Protein AF-0000000080731452 (afdb_homodimer)

pLDDT: mean 76.9, std 23.64, range [21.3, 97.92]

Secondary structure (DSSP, 8-state):
-----------------STT-----------EEEEE--TT-HHHHHHHHHHHH----SS---SSS---S-EEEEEESSHHHHHHHHHHHHHTT-EEEEEES-TTSHHHHHHHHHHHHHHHS---EEEE---------GGG--HHHHHHHHIIIIIHHHHHHHHHHHHHHHHT-EEEEE--BGGGG--TT-HHHHHHHHHHHHHHHHHHHHHGGGTEEEEEEEEE-B-HHHHHHS---HHHHHHHHH-BGGGGHHHHHHHHSTT----S-EEEEETTEEEEEEEEEE--EEPPTTS---HHHHHHTHHHHS--SSEE--SSHHHHHHHHHHHHHH-/------------------TT-----------EEEEE--TT-HHHHHHHHHHHH----SS---SS----S-EEEEEESSHHHHHHHHHHHHHTT-EEEEEES-TTSHHHHHHHHHHHHHHHS---EEEE---------GGG--HHHHHHHHIIIIIHHHHHHHHHHHHHHHHT-EEEEE--BGGGG--TT-HHHHHHHHHHHHHHHHHHHHHGGGTEEEEEEEEE-B-HHHHHHS---HHHHHHHHH-BGGGGHHHHHHHHSTT----S-EEEEETTEEEEEEEEEE--EEPPTTS---HHHHHHTHHHHS--SSEE--SSHHHHHHHHHHHHHH-

Nearest PDB structures (foldseek):
  7pcs-assembly1_D  TM=8.285E-01  e=5.819E-16  Thauera aromatica
  7tzp-assembly3_G  TM=8.477E-01  e=5.864E-15  Klebsiella pneumoniae subsp. pneumoniae NTUH-K2044
  6t6n-assembly1_A  TM=8.499E-01  e=1.861E-14  Klebsiella pneumoniae 30684/NJST258_2
  7pcs-assembly1_C  TM=8.727E-01  e=1.482E-12  Thauera aromatica
  1yxm-assembly1_D  TM=8.294E-01  e=3.267E-12  Homo sapiens

Solvent-accessible surface area (backbone atoms only — not comparable to full-atom values): 33548 Å² total; per-residue (Å²): 130,83,76,77,77,74,77,72,78,79,73,77,72,75,73,74,73,74,77,70,76,67,76,78,76,76,67,71,63,60,48,24,33,36,36,41,42,23,62,52,38,65,50,30,56,40,33,37,37,40,48,28,26,48,72,64,64,89,64,89,53,60,75,69,33,54,26,43,58,30,40,33,37,35,30,19,74,41,63,68,63,13,48,52,47,26,51,50,32,39,73,50,61,25,45,51,42,65,38,71,42,54,32,61,40,59,69,44,13,40,47,49,43,46,47,30,33,73,73,68,69,44,58,38,27,39,33,35,33,56,46,79,85,74,82,41,46,70,84,70,57,46,71,66,55,54,48,49,51,38,30,51,51,40,44,16,37,50,31,38,50,47,48,40,41,63,57,14,50,74,65,47,32,29,25,37,38,35,52,36,37,58,49,49,33,10,40,75,29,31,28,69,57,13,13,30,30,25,17,44,50,13,33,22,25,8,46,19,59,66,22,48,90,28,51,23,35,17,28,26,42,22,42,47,50,38,35,75,62,52,56,76,76,38,80,90,40,77,67,51,59,52,28,49,70,44,14,34,40,44,48,29,24,27,58,54,52,32,58,56,32,90,86,43,81,71,52,44,45,36,29,34,22,44,14,55,32,35,22,29,40,46,60,33,33,25,73,26,32,68,56,58,60,94,50,85,84,41,33,53,56,44,60,77,38,38,70,43,18,67,35,74,86,46,63,46,73,51,79,20,28,66,55,43,44,68,66,48,46,59,56,48,68,73,69,132,81,78,76,79,76,78,73,80,80,74,78,74,76,73,73,74,75,76,72,75,66,76,78,76,73,68,71,61,58,46,23,32,35,37,40,43,25,64,52,40,65,48,2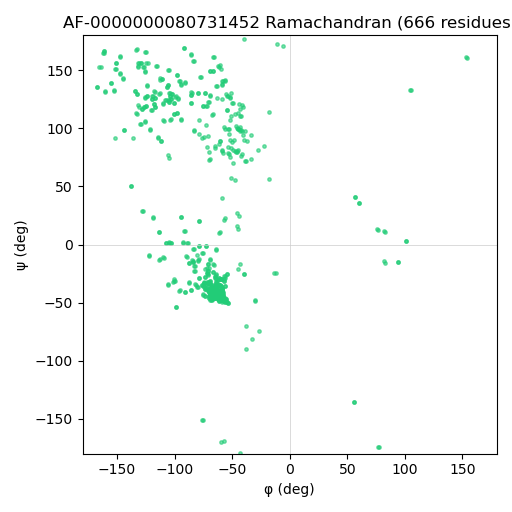9,57,40,33,37,37,40,65,28,26,52,74,71,68,88,66,89,56,68,70,64,67,57,31,40,59,31,40,33,38,35,31,20,74,40,62,69,63,14,47,51,44,28,50,49,31,38,73,50,63,26,46,50,42,65,37,72,43,52,33,61,40,58,69,44,13,40,48,49,43,46,47,30,33,74,73,67,68,43,58,39,26,39,34,34,32,57,46,79,86,74,81,41,44,71,84,70,56,43,73,66,55,52,49,49,50,39,30,52,52,40,43,17,39,50,32,39,49,46,49,40,41,64,57,13,50,74,65,46,32,27,26,36,38,34,52,34,36,55,48,47,34,10,39,75,30,31,28,68,58,12,12,29,30,26,17,43,51,14,32,22,24,9,46,19,60,66,22,49,90,27,50,23,33,18,28,26,40,22,43,47,49,38,35,75,63,51,56,76,76,37,80,91,40,77,66,50,57,51,28,51,71,44,14,34,40,43,46,29,23,26,59,53,52,33,59,56,32,87,85,42,80,71,51,44,45,37,30,34,22,44,14,56,30,37,22,30,42,47,60,31,32,25,73,27,32,69,56,57,62,93,50,85,84,39,31,49,55,44,60,78,39,38,70,42,17,66,34,75,88,46,61,46,72,51,81,20,29,65,56,42,44,67,66,48,46,58,56,48,68,73,70

Sequence (670 aa):
MKQRSLKKPMTYKSAQPDWLHVRSHAETTKVRAIGTWAKFGRRLTRDLTNHMCKESSGRQSSKLGRMQKSHIVANSTTQATADKTVQEIINAGGKAVSHVGSVVIRDMADALVEKAITTFGRVDIVINNARFAKQTLFESTTDAFFTEMMDVHVRGSFNVTQAAWPHMKKQKYGRIIMIPSHWIFGKDEQSIYAAAKFALIGLTKTLCIEGKEYNISVNAVATAGFTDQIVANTKANQGQELMKQFVPAAQASPAIVWLVHEDCKVTGETVGAMGKIVSRIFVAETHGFQGAAGEEWTPETVRDNWSKVDDGKEFGIWKSTDEMGAAVFPRLMGAMKQRSLKKPMTYKSAQPDWLHVRSHAETTKVRAIGTWAKFGRRLTRDLTNHMCKESSGRQSSKLGRMQKSHIVANSTTQATADKTVQEIINAGGKAVSHVGSVVIRDMADALVEKAITTFGRVDIVINNARFAKQTLFESTTDAFFTEMMDVHVRGSFNVTQAAWPHMKKQKYGRIIMIPSHWIFGKDEQSIYAAAKFALIGLTKTLCIEGKEYNISVNAVATAGFTDQIVANTKANQGQELMKQFVPAAQASPAIVWLVHEDCKVTGETVGAMGKIVSRIFVAETHGFQGAAGEEWTPETVRDNWSKVDDGKEFGIWKSTDEMGAAVFPRLMGA

Structure (mmCIF, N/CA/C/O backbone):
data_AF-0000000080731452-model_v1
#
loop_
_entity.id
_entity.type
_entity.pdbx_description
1 polymer 'Uncharacterized protein'
#
loop_
_atom_site.group_PDB
_atom_site.id
_atom_site.type_symbol
_atom_site.label_atom_id
_atom_site.label_alt_id
_atom_site.label_comp_id
_atom_site.label_asym_id
_atom_site.label_entity_id
_atom_site.label_seq_id
_atom_site.pdbx_PDB_ins_code
_atom_site.Cartn_x
_atom_site.Cartn_y
_atom_site.Cartn_z
_atom_site.occupancy
_atom_site.B_iso_or_equiv
_atom_site.auth_seq_id
_atom_site.auth_comp_id
_atom_site.auth_asym_id
_atom_site.auth_atom_id
_atom_site.pdbx_PDB_model_num
ATOM 1 N N . MET A 1 1 ? 29.501 30.428 -45.282 1 21.74 1 MET A N 1
ATOM 2 C CA . MET A 1 1 ? 28.115 29.97 -45.323 1 21.74 1 MET A CA 1
ATOM 3 C C . MET A 1 1 ? 28.046 28.462 -45.536 1 21.74 1 MET A C 1
ATOM 5 O O . MET A 1 1 ? 27.218 27.977 -46.309 1 21.74 1 MET A O 1
ATOM 9 N N . LYS A 1 2 ? 29.074 27.775 -45.227 1 27.36 2 LYS A N 1
ATOM 10 C CA . LYS A 1 2 ? 29.201 26.351 -45.523 1 27.36 2 LYS A CA 1
ATOM 11 C C . LYS A 1 2 ? 28.026 25.564 -44.95 1 27.36 2 LYS A C 1
ATOM 13 O O . LYS A 1 2 ? 27.598 25.812 -43.821 1 27.36 2 LYS A O 1
ATOM 18 N N . GLN A 1 3 ? 27.201 24.943 -45.83 1 23.2 3 GLN A N 1
ATOM 19 C CA . GLN A 1 3 ? 25.977 24.16 -45.696 1 23.2 3 GLN A CA 1
ATOM 20 C C . GLN A 1 3 ? 26.204 22.928 -44.825 1 23.2 3 GLN A C 1
ATOM 22 O O . GLN A 1 3 ? 27.004 22.056 -45.17 1 23.2 3 GLN A O 1
ATOM 27 N N . ARG A 1 4 ? 26.182 23.03 -43.533 1 28.3 4 ARG A N 1
ATOM 28 C CA . ARG A 1 4 ? 26.389 21.937 -42.587 1 28.3 4 ARG A CA 1
ATOM 29 C C . ARG A 1 4 ? 25.46 20.766 -42.893 1 28.3 4 ARG A C 1
ATOM 31 O O . ARG A 1 4 ? 24.247 20.945 -43.013 1 28.3 4 ARG A O 1
ATOM 38 N N . SER A 1 5 ? 25.979 19.775 -43.667 1 25.12 5 SER A N 1
ATOM 39 C CA . SER A 1 5 ? 25.287 18.566 -44.101 1 25.12 5 SER A CA 1
ATOM 40 C C . SER A 1 5 ? 24.524 17.922 -42.948 1 25.12 5 SER A C 1
ATOM 42 O O . SER A 1 5 ? 25.005 17.903 -41.813 1 25.12 5 SER A O 1
ATOM 44 N N . LEU A 1 6 ? 23.249 17.915 -43.009 1 26.3 6 LEU A N 1
ATOM 45 C CA . LEU A 1 6 ? 22.158 17.384 -42.199 1 26.3 6 LEU A CA 1
ATOM 46 C C . LEU A 1 6 ? 22.359 15.898 -41.923 1 26.3 6 LEU A C 1
ATOM 48 O O . LEU A 1 6 ? 22.372 15.086 -42.851 1 26.3 6 LEU A O 1
ATOM 52 N N . LYS A 1 7 ? 23.237 15.627 -40.973 1 26.83 7 LYS A N 1
ATOM 53 C CA . LYS A 1 7 ? 23.492 14.222 -40.67 1 26.83 7 LYS A CA 1
ATOM 54 C C . LYS A 1 7 ? 22.191 13.427 -40.611 1 26.83 7 LYS A C 1
ATOM 56 O O . LYS A 1 7 ? 21.223 13.857 -39.98 1 26.83 7 LYS A O 1
ATOM 61 N N . LYS A 1 8 ? 22.08 12.483 -41.529 1 28.65 8 LYS A N 1
ATOM 62 C CA . LYS A 1 8 ? 20.976 11.564 -41.788 1 28.65 8 LYS A CA 1
ATOM 63 C C . LYS A 1 8 ? 20.539 10.856 -40.509 1 28.65 8 LYS A C 1
ATOM 65 O O . LYS A 1 8 ? 21.368 10.549 -39.649 1 28.65 8 LYS A O 1
ATOM 70 N N . PRO A 1 9 ? 19.22 10.871 -40.234 1 24.28 9 PRO A N 1
ATOM 71 C CA . PRO A 1 9 ? 18.61 10.253 -39.055 1 24.28 9 PRO A CA 1
ATOM 72 C C . PRO A 1 9 ? 18.93 8.764 -38.937 1 24.28 9 PRO A C 1
ATOM 74 O O . PRO A 1 9 ? 18.887 8.039 -39.933 1 24.28 9 PRO A O 1
ATOM 77 N N . MET A 1 10 ? 19.893 8.419 -38.122 1 25.69 10 MET A N 1
ATOM 78 C CA . MET A 1 10 ? 20.263 7.016 -37.958 1 25.69 10 MET A CA 1
ATOM 79 C C . MET A 1 10 ? 19.024 6.134 -37.855 1 25.69 10 MET A C 1
ATOM 81 O O . MET A 1 10 ? 18.11 6.429 -37.082 1 25.69 10 MET A O 1
ATOM 85 N N . THR A 1 11 ? 18.586 5.511 -38.913 1 22.09 11 THR A N 1
ATOM 86 C CA . THR A 1 11 ? 17.551 4.488 -39.02 1 22.09 11 THR A CA 1
ATOM 87 C C . THR A 1 11 ? 17.772 3.387 -37.987 1 22.09 11 THR A C 1
ATOM 89 O O . THR A 1 11 ? 18.85 2.792 -37.926 1 22.09 11 THR A O 1
ATOM 92 N N . TYR A 1 12 ? 17.202 3.571 -36.859 1 21.3 12 TYR A N 1
ATOM 93 C CA . TYR A 1 12 ? 17.181 2.52 -35.849 1 21.3 12 TYR A CA 1
ATOM 94 C C . TYR A 1 12 ? 16.712 1.198 -36.446 1 21.3 12 TYR A C 1
ATOM 96 O O . TYR A 1 12 ? 15.552 1.065 -36.841 1 21.3 12 TYR A O 1
ATOM 104 N N . LYS A 1 13 ? 17.523 0.585 -37.287 1 27.68 13 LYS A N 1
ATOM 105 C CA . LYS A 1 13 ? 17.206 -0.787 -37.673 1 27.68 13 LYS A CA 1
ATOM 106 C C . LYS A 1 13 ? 16.758 -1.608 -36.467 1 27.68 13 LYS A C 1
ATOM 108 O O . LYS A 1 13 ? 17.403 -1.581 -35.417 1 27.68 13 LYS A O 1
ATOM 113 N N . SER A 1 14 ? 15.54 -1.935 -36.455 1 24.45 14 SER A N 1
ATOM 114 C CA . SER A 1 14 ? 14.8 -2.875 -35.62 1 24.45 14 SER A CA 1
ATOM 115 C C . SER A 1 14 ? 15.527 -4.212 -35.514 1 24.45 14 SER A C 1
ATOM 117 O O . SER A 1 14 ? 15.577 -4.975 -36.481 1 24.45 14 SER A O 1
ATOM 119 N N . ALA A 1 15 ? 16.771 -4.18 -35.08 1 28.26 15 ALA A N 1
ATOM 120 C CA . ALA A 1 15 ? 17.394 -5.494 -34.949 1 28.26 15 ALA A CA 1
ATOM 121 C C . ALA A 1 15 ? 16.402 -6.521 -34.41 1 28.26 15 ALA A C 1
ATOM 123 O O . ALA A 1 15 ? 15.78 -6.303 -33.368 1 28.26 15 ALA A O 1
ATOM 124 N N . GLN A 1 16 ? 15.806 -7.288 -35.321 1 24.75 16 GLN A N 1
ATOM 125 C CA . GLN A 1 16 ? 14.939 -8.437 -35.082 1 24.75 16 GLN A CA 1
ATOM 126 C C . GLN A 1 16 ? 15.572 -9.406 -34.088 1 24.75 16 GLN A C 1
ATOM 128 O O . GLN A 1 16 ? 16.688 -9.884 -34.304 1 24.75 16 GLN A O 1
ATOM 133 N N . PRO A 1 17 ? 15.493 -9.175 -32.795 1 27.14 17 PRO A N 1
ATOM 134 C CA . PRO A 1 17 ? 16.277 -10.023 -31.894 1 27.14 17 PRO A CA 1
ATOM 135 C C . PRO A 1 17 ? 16.097 -11.512 -32.181 1 27.14 17 PRO A C 1
ATOM 137 O O . PRO A 1 17 ? 15.052 -11.925 -32.691 1 27.14 17 PRO A O 1
ATOM 140 N N . ASP A 1 18 ? 17.098 -12.235 -32.467 1 26.9 18 ASP A N 1
ATOM 141 C CA . ASP A 1 18 ? 17.33 -13.639 -32.792 1 26.9 18 ASP A CA 1
ATOM 142 C C . ASP A 1 18 ? 16.562 -14.557 -31.843 1 26.9 18 ASP A C 1
ATOM 144 O O . ASP A 1 18 ? 16.828 -15.759 -31.784 1 26.9 18 ASP A O 1
ATOM 148 N N . TRP A 1 19 ? 15.632 -14.136 -31.071 1 27.83 19 TRP A N 1
ATOM 149 C CA . TRP A 1 19 ? 14.992 -15.076 -30.156 1 27.83 19 TRP A CA 1
ATOM 150 C C . TRP A 1 19 ? 14.322 -16.212 -30.923 1 27.83 19 TRP A C 1
ATOM 152 O O . TRP A 1 19 ? 13.598 -17.021 -30.339 1 27.83 19 TRP A O 1
ATOM 162 N N . LEU A 1 20 ? 14.541 -16.377 -32.212 1 26.3 20 LEU A N 1
ATOM 163 C CA . LEU A 1 20 ? 13.799 -17.369 -32.983 1 26.3 20 LEU A CA 1
ATOM 164 C C . LEU A 1 20 ? 14.213 -18.784 -32.59 1 26.3 20 LEU A C 1
ATOM 166 O O . LEU A 1 20 ? 13.419 -19.72 -32.699 1 26.3 20 LEU A O 1
ATOM 170 N N . HIS A 1 21 ? 15.462 -18.991 -32.5 1 26.84 21 HIS A N 1
ATOM 171 C CA . HIS A 1 21 ? 15.786 -20.412 -32.557 1 26.84 21 HIS A CA 1
ATOM 172 C C . HIS A 1 21 ? 15.519 -21.091 -31.218 1 26.84 21 HIS A C 1
ATOM 174 O O . HIS A 1 21 ? 16.451 -21.557 -30.557 1 26.84 21 HIS A O 1
ATOM 180 N N . VAL A 1 22 ? 14.719 -20.568 -30.338 1 25.21 22 VAL A N 1
ATOM 181 C CA . VAL A 1 22 ? 14.52 -21.353 -29.124 1 25.21 22 VAL A CA 1
ATOM 182 C C . VAL A 1 22 ? 13.917 -22.711 -29.479 1 25.21 22 VAL A C 1
ATOM 184 O O . VAL A 1 22 ? 12.798 -22.785 -29.992 1 25.21 22 VAL A O 1
ATOM 187 N N . ARG A 1 23 ? 14.73 -23.753 -29.768 1 27.94 23 ARG A N 1
ATOM 188 C CA . ARG A 1 23 ? 14.377 -25.168 -29.77 1 27.94 23 ARG A CA 1
ATOM 189 C C . ARG A 1 23 ? 13.482 -25.511 -28.584 1 27.94 23 ARG A C 1
ATOM 191 O O . ARG A 1 23 ? 13.705 -25.03 -27.471 1 27.94 23 ARG A O 1
ATOM 198 N N . SER A 1 24 ? 12.283 -25.974 -28.781 1 26.48 24 SER A N 1
ATOM 199 C CA . SER A 1 24 ? 11.123 -26.419 -28.015 1 26.48 24 SER A CA 1
ATOM 200 C C . SER A 1 24 ? 11.495 -27.536 -27.046 1 26.48 24 SER A C 1
ATOM 202 O O . SER A 1 24 ? 11.483 -28.713 -27.414 1 26.48 24 SER A O 1
ATOM 204 N N . HIS A 1 25 ? 12.777 -27.775 -26.561 1 26.2 25 HIS A N 1
ATOM 205 C CA . HIS A 1 25 ? 12.805 -28.828 -25.551 1 26.2 25 HIS A CA 1
ATOM 206 C C . HIS A 1 25 ? 11.682 -28.647 -24.535 1 26.2 25 HIS A C 1
ATOM 208 O O . HIS A 1 25 ? 11.677 -27.676 -23.776 1 26.2 25 HIS A O 1
ATOM 214 N N . ALA A 1 26 ? 10.522 -29.065 -24.876 1 27.17 26 ALA A N 1
ATOM 215 C CA . ALA A 1 26 ? 9.311 -29.174 -24.066 1 27.17 26 ALA A CA 1
ATOM 216 C C . ALA A 1 26 ? 9.619 -29.771 -22.696 1 27.17 26 ALA A C 1
ATOM 218 O O . ALA A 1 26 ? 9.523 -30.986 -22.507 1 27.17 26 ALA A O 1
ATOM 219 N N . GLU A 1 27 ? 10.867 -29.687 -22.114 1 28.27 27 GLU A N 1
ATOM 220 C CA . GLU A 1 27 ? 10.868 -30.132 -20.724 1 28.27 27 GLU A CA 1
ATOM 221 C C . GLU A 1 27 ? 9.678 -29.56 -19.96 1 28.27 27 GLU A C 1
ATOM 223 O O . GLU A 1 27 ? 9.415 -28.357 -20.021 1 28.27 27 GLU A O 1
ATOM 228 N N . THR A 1 28 ? 8.642 -30.36 -19.806 1 28.78 28 THR A N 1
ATOM 229 C CA . THR A 1 28 ? 7.461 -30.107 -18.987 1 28.78 28 THR A CA 1
ATOM 230 C C . THR A 1 28 ? 7.844 -29.398 -17.691 1 28.78 28 THR A C 1
ATOM 232 O O . THR A 1 28 ? 8.649 -29.911 -16.911 1 28.78 28 THR A O 1
ATOM 235 N N . THR A 1 29 ? 8.183 -28.273 -17.721 1 29.06 29 THR A N 1
ATOM 236 C CA . THR A 1 29 ? 8.437 -27.517 -16.499 1 29.06 29 THR A CA 1
ATOM 237 C C . THR A 1 29 ? 7.309 -27.72 -15.493 1 29.06 29 THR A C 1
ATOM 239 O O . THR A 1 29 ? 6.158 -27.371 -15.764 1 29.06 29 THR A O 1
ATOM 242 N N . LYS A 1 30 ? 7.347 -28.929 -14.748 1 32.92 30 LYS A N 1
ATOM 243 C CA . LYS A 1 30 ? 6.498 -29.123 -13.576 1 32.92 30 LYS A CA 1
ATOM 244 C C . LYS A 1 30 ? 6.44 -27.859 -12.723 1 32.92 30 LYS A C 1
ATOM 246 O O . LYS A 1 30 ? 7.474 -27.259 -12.423 1 32.92 30 LYS A O 1
ATOM 251 N N . VAL A 1 31 ? 5.384 -27.158 -12.962 1 37.08 31 VAL A N 1
ATOM 252 C CA . VAL A 1 31 ? 5.151 -26.019 -12.079 1 37.08 31 VAL A CA 1
ATOM 253 C C . VAL A 1 31 ? 4.879 -26.513 -10.66 1 37.08 31 VAL A C 1
ATOM 255 O O . VAL A 1 31 ? 3.972 -27.319 -10.44 1 37.08 31 VAL A O 1
ATOM 258 N N . ARG A 1 32 ? 5.931 -26.776 -9.846 1 37.22 32 ARG A N 1
ATOM 259 C CA . ARG A 1 32 ? 5.744 -27.069 -8.429 1 37.22 32 ARG A CA 1
ATOM 260 C C . ARG A 1 32 ? 5.344 -25.815 -7.659 1 37.22 32 ARG A C 1
ATOM 262 O O . ARG A 1 32 ? 6.068 -24.818 -7.667 1 37.22 32 ARG A O 1
ATOM 269 N N . ALA A 1 33 ? 3.946 -25.578 -7.738 1 41.99 33 ALA A N 1
ATOM 270 C CA . ALA A 1 33 ? 3.378 -24.403 -7.084 1 41.99 33 ALA A CA 1
ATOM 271 C C . ALA A 1 33 ? 3.225 -24.631 -5.582 1 41.99 33 ALA A C 1
ATOM 273 O O . ALA A 1 33 ? 2.969 -25.754 -5.142 1 41.99 33 ALA A O 1
ATOM 274 N N . ILE A 1 34 ? 4.008 -24.034 -4.792 1 42.27 34 ILE A N 1
ATOM 275 C CA . ILE A 1 34 ? 3.658 -23.925 -3.38 1 42.27 34 ILE A CA 1
ATOM 276 C C . ILE A 1 34 ? 2.552 -22.887 -3.201 1 42.27 34 ILE A C 1
ATOM 278 O O . ILE A 1 34 ? 2.641 -21.778 -3.734 1 42.27 34 ILE A O 1
ATOM 282 N N . GLY A 1 35 ? 1.234 -23.198 -3.188 1 40.6 35 GLY A N 1
ATOM 283 C CA . GLY A 1 35 ? 0.1 -22.304 -3.018 1 40.6 35 GLY A CA 1
ATOM 284 C C . GLY A 1 35 ? -0.145 -21.92 -1.571 1 40.6 35 GLY A C 1
ATOM 285 O O . GLY A 1 35 ? 0.251 -22.645 -0.655 1 40.6 35 GLY A O 1
ATOM 286 N N . THR A 1 36 ? 0.329 -20.851 -1.077 1 39.78 36 THR A N 1
ATOM 287 C CA . THR A 1 36 ? -0.386 -20.402 0.113 1 39.78 36 THR A CA 1
ATOM 288 C C . THR A 1 36 ? -1.857 -20.148 -0.205 1 39.78 36 THR A C 1
ATOM 290 O O . THR A 1 36 ? -2.177 -19.38 -1.115 1 39.78 36 THR A O 1
ATOM 293 N N . TRP A 1 37 ? -2.719 -21.128 -0.265 1 35.89 37 TRP A N 1
ATOM 294 C CA . TRP A 1 37 ? -4.15 -21.005 -0.522 1 35.89 37 TRP A CA 1
ATOM 295 C C . TRP A 1 37 ? -4.86 -20.349 0.657 1 35.89 37 TRP A C 1
ATOM 297 O O . TRP A 1 37 ? -4.725 -20.797 1.798 1 35.89 37 TRP A O 1
ATOM 307 N N . ALA A 1 38 ? -4.678 -19.184 0.766 1 33.26 38 ALA A N 1
ATOM 308 C CA . ALA A 1 38 ? -5.734 -18.628 1.608 1 33.26 38 ALA A CA 1
ATOM 309 C C . ALA A 1 38 ? -7.109 -18.854 0.984 1 33.26 38 ALA A C 1
ATOM 311 O O . ALA A 1 38 ? -7.221 -19.073 -0.224 1 33.26 38 ALA A O 1
ATOM 312 N N . LYS A 1 39 ? -8.134 -18.874 1.921 1 32 39 LYS A N 1
ATOM 313 C CA . LYS A 1 39 ? -9.543 -19.139 1.648 1 32 39 LYS A CA 1
ATOM 314 C C . LYS A 1 39 ? -10.018 -18.373 0.417 1 32 39 LYS A C 1
ATOM 316 O O . LYS A 1 39 ? -11.219 -18.302 0.148 1 32 39 LYS A O 1
ATOM 321 N N . PHE A 1 40 ? -9.4 -17.386 0.031 1 36.37 40 PHE A N 1
ATOM 322 C CA . PHE A 1 40 ? -10.269 -16.741 -0.947 1 36.37 40 PHE A CA 1
ATOM 323 C C . PHE A 1 40 ? -11 -17.779 -1.79 1 36.37 40 PHE A C 1
ATOM 325 O O . PHE A 1 40 ? -12.156 -17.577 -2.167 1 36.37 40 PHE A O 1
ATOM 332 N N . GLY A 1 41 ? -10.586 -18.575 -2.678 1 39.41 41 GLY A N 1
ATOM 333 C CA . GLY A 1 41 ? -11.584 -19.46 -3.256 1 39.41 41 GLY A CA 1
ATOM 334 C C . GLY A 1 41 ? -11.004 -20.774 -3.746 1 39.41 41 GLY A C 1
ATOM 335 O O . GLY A 1 41 ? -10.066 -20.784 -4.546 1 39.41 41 GLY A O 1
ATOM 336 N N . ARG A 1 42 ? -11.016 -21.758 -2.837 1 44.24 42 ARG A N 1
ATOM 337 C CA . ARG A 1 42 ? -10.876 -23.133 -3.307 1 44.24 42 ARG A CA 1
ATOM 338 C C . ARG A 1 42 ? -11.074 -23.217 -4.817 1 44.24 42 ARG A C 1
ATOM 340 O O . ARG A 1 42 ? -10.371 -23.966 -5.499 1 44.24 42 ARG A O 1
ATOM 347 N N . ARG A 1 43 ? -11.789 -22.211 -5.118 1 45.64 43 ARG A N 1
ATOM 348 C CA . ARG A 1 43 ? -12.141 -22.304 -6.532 1 45.64 43 ARG A CA 1
ATOM 349 C C . ARG A 1 43 ? -11.007 -21.792 -7.413 1 45.64 43 ARG A C 1
ATOM 351 O O . ARG A 1 43 ? -10.71 -22.379 -8.455 1 45.64 43 ARG A O 1
ATOM 358 N N . LEU A 1 44 ? -10.318 -20.798 -6.94 1 49.26 44 LEU A N 1
ATOM 359 C CA . LEU A 1 44 ? -9.201 -20.314 -7.744 1 49.26 44 LEU A CA 1
ATOM 360 C C . LEU A 1 44 ? -8.108 -21.371 -7.849 1 49.26 44 LEU A C 1
ATOM 362 O O . LEU A 1 44 ? -7.543 -21.582 -8.924 1 49.26 44 LEU A O 1
ATOM 366 N N . THR A 1 45 ? -7.885 -21.867 -6.705 1 52.67 45 THR A N 1
ATOM 367 C CA . THR A 1 45 ? -6.857 -22.901 -6.727 1 52.67 45 THR A CA 1
ATOM 368 C C . THR A 1 45 ? -7.245 -24.029 -7.679 1 52.67 45 THR A C 1
ATOM 370 O O . THR A 1 45 ? -6.415 -24.506 -8.456 1 52.67 45 THR A O 1
ATOM 373 N N . ARG A 1 46 ? -8.566 -24.372 -7.488 1 52.91 46 ARG A N 1
ATOM 374 C CA . ARG A 1 46 ? -9.063 -25.409 -8.386 1 52.91 46 ARG A CA 1
ATOM 375 C C . ARG A 1 46 ? -8.934 -24.979 -9.844 1 52.91 46 ARG A C 1
ATOM 377 O O . ARG A 1 46 ? -8.462 -25.748 -10.684 1 52.91 46 ARG A O 1
ATOM 384 N N . ASP A 1 47 ? -9.255 -23.79 -9.991 1 55.39 47 ASP A N 1
ATOM 385 C CA . ASP A 1 47 ? -9.254 -23.302 -11.366 1 55.39 47 ASP A CA 1
ATOM 386 C C . ASP A 1 47 ? -7.829 -23.12 -11.884 1 55.39 47 ASP A C 1
ATOM 388 O O . ASP A 1 47 ? -7.544 -23.407 -13.048 1 55.39 47 ASP A O 1
ATOM 392 N N . LEU A 1 48 ? -7.032 -22.649 -10.955 1 60.05 48 LEU A N 1
ATOM 393 C CA . LEU A 1 48 ? -5.621 -22.571 -11.318 1 60.05 48 LEU A CA 1
ATOM 394 C C . LEU A 1 48 ? -5.078 -23.947 -11.689 1 60.05 48 LEU A C 1
ATOM 396 O O . LEU A 1 48 ? -4.366 -24.09 -12.685 1 60.05 48 LEU A O 1
ATOM 400 N N . THR A 1 49 ? -5.547 -24.858 -10.9 1 55.21 49 THR A N 1
ATOM 401 C CA . THR A 1 49 ? -5.124 -26.233 -11.139 1 55.21 49 THR A CA 1
ATOM 402 C C . THR A 1 49 ? -5.683 -26.749 -12.462 1 55.21 49 THR A C 1
ATOM 404 O O . THR A 1 49 ? -4.97 -27.393 -13.234 1 55.21 49 THR A O 1
ATOM 407 N N . ASN A 1 50 ? -6.991 -26.456 -12.582 1 55.88 50 ASN A N 1
ATOM 408 C CA . ASN A 1 50 ? -7.62 -26.909 -13.818 1 55.88 50 ASN A CA 1
ATOM 409 C C . ASN A 1 50 ? -6.926 -26.324 -15.046 1 55.88 50 ASN A C 1
ATOM 411 O O . ASN A 1 50 ? -6.734 -27.019 -16.045 1 55.88 50 ASN A O 1
ATOM 415 N N . HIS A 1 51 ? -6.657 -25.128 -14.815 1 53.88 51 HIS A N 1
ATOM 416 C CA . HIS A 1 51 ? -5.968 -24.499 -15.937 1 53.88 51 HIS A CA 1
ATOM 417 C C . HIS A 1 51 ? -4.547 -25.032 -16.08 1 53.88 51 HIS A C 1
ATOM 419 O O . HIS A 1 51 ? -4.029 -25.141 -17.194 1 53.88 51 HIS A O 1
ATOM 425 N N . MET A 1 52 ? -4.104 -25.309 -14.901 1 50.61 52 MET A N 1
ATOM 426 C CA . MET A 1 52 ? -2.73 -25.801 -14.925 1 50.61 52 MET A CA 1
ATOM 427 C C . MET A 1 52 ? -2.684 -27.268 -15.338 1 50.61 52 MET A C 1
ATOM 429 O O . MET A 1 52 ? -1.693 -27.726 -15.909 1 50.61 52 MET A O 1
ATOM 433 N N . CYS A 1 53 ? -3.769 -28.128 -15.067 1 44.93 53 CYS A N 1
ATOM 434 C CA . CYS A 1 53 ? -3.767 -29.57 -15.288 1 44.93 53 CYS A CA 1
ATOM 435 C C . CYS A 1 53 ? -4.487 -29.924 -16.583 1 44.93 53 CYS A C 1
ATOM 437 O O . CYS A 1 53 ? -4.338 -31.034 -17.098 1 44.93 53 CYS A O 1
ATOM 439 N N . LYS A 1 54 ? -5.453 -29.258 -17.121 1 41.93 54 LYS A N 1
ATOM 440 C CA . LYS A 1 54 ? -6.252 -29.758 -18.236 1 41.93 54 LYS A CA 1
ATOM 441 C C . LYS A 1 54 ? -5.362 -30.221 -19.386 1 41.93 54 LYS A C 1
ATOM 443 O O . LYS A 1 54 ? -4.502 -29.472 -19.854 1 41.93 54 LYS A O 1
ATOM 448 N N . GLU A 1 55 ? -5.277 -31.536 -19.573 1 37.93 55 GLU A N 1
ATOM 449 C CA . GLU A 1 55 ? -4.779 -32.292 -20.719 1 37.93 55 GLU A CA 1
ATOM 450 C C . GLU A 1 55 ? -5.439 -31.829 -22.015 1 37.93 55 GLU A C 1
ATOM 452 O O . GLU A 1 55 ? -6.598 -31.41 -22.011 1 37.93 55 GLU A O 1
ATOM 457 N N . SER A 1 56 ? -4.605 -31.437 -23.081 1 33.82 56 SER A N 1
ATOM 458 C CA . SER A 1 56 ? -4.987 -31.333 -24.485 1 33.82 56 SER A CA 1
ATOM 459 C C . SER A 1 56 ? -5.854 -32.513 -24.911 1 33.82 56 SER A C 1
ATOM 461 O O . SER A 1 56 ? -5.4 -33.659 -24.903 1 33.82 56 SER A O 1
ATOM 463 N N . SER A 1 57 ? -6.978 -32.816 -24.749 1 33.2 57 SER A N 1
ATOM 464 C CA . SER A 1 57 ? -7.493 -33.684 -25.803 1 33.2 57 SER A CA 1
ATOM 465 C C . SER A 1 57 ? -6.976 -33.257 -27.172 1 33.2 57 SER A C 1
ATOM 467 O O . SER A 1 57 ? -6.477 -32.142 -27.333 1 33.2 57 SER A O 1
ATOM 469 N N . GLY A 1 58 ? -7.18 -33.839 -28.417 1 33.43 58 GLY A N 1
ATOM 470 C CA . GLY A 1 58 ? -6.801 -33.727 -29.817 1 33.43 58 GLY A CA 1
ATOM 471 C C . GLY A 1 58 ? -6.412 -32.317 -30.219 1 33.43 58 GLY A C 1
ATOM 472 O O . GLY A 1 58 ? -5.641 -32.125 -31.161 1 33.43 58 GLY A O 1
ATOM 473 N N . ARG A 1 59 ? -7.417 -31.404 -30.365 1 33.38 59 ARG A N 1
ATOM 474 C CA . ARG A 1 59 ? -7.059 -30.249 -31.182 1 33.38 59 ARG A CA 1
ATOM 475 C C . ARG A 1 59 ? -5.879 -29.495 -30.578 1 33.38 59 ARG A C 1
ATOM 477 O O . ARG A 1 59 ? -5.508 -29.733 -29.427 1 33.38 59 ARG A O 1
ATOM 484 N N . GLN A 1 60 ? -5.518 -28.152 -31.155 1 32.99 60 GLN A N 1
ATOM 485 C CA . GLN A 1 60 ? -4.361 -27.294 -30.918 1 32.99 60 GLN A CA 1
ATOM 486 C C . GLN A 1 60 ? -4.173 -27.023 -29.429 1 32.99 60 GLN A C 1
ATOM 488 O O . GLN A 1 60 ? -5.062 -26.472 -28.776 1 32.99 60 GLN A O 1
ATOM 493 N N . SER A 1 61 ? -3.536 -27.861 -28.617 1 35.58 61 SER A N 1
ATOM 494 C CA . SER A 1 61 ? -2.935 -27.819 -27.288 1 35.58 61 SER A CA 1
ATOM 495 C C . SER A 1 61 ? -2.573 -26.392 -26.889 1 35.58 61 SER A C 1
ATOM 497 O O . SER A 1 61 ? -1.86 -25.7 -27.619 1 35.58 61 SER A O 1
ATOM 499 N N . SER A 1 62 ? -3.482 -25.654 -26.363 1 39.66 62 SER A N 1
ATOM 500 C CA . SER A 1 62 ? -3.02 -24.358 -25.878 1 39.66 62 SER A CA 1
ATOM 501 C C . SER A 1 62 ? -1.669 -24.477 -25.181 1 39.66 62 SER A C 1
ATOM 503 O O . SER A 1 62 ? -1.465 -25.375 -24.361 1 39.66 62 SER A O 1
ATOM 505 N N . LYS A 1 63 ? -0.555 -24.283 -25.78 1 40.65 63 LYS A N 1
ATOM 506 C CA . LYS A 1 63 ? 0.858 -24.263 -25.414 1 40.65 63 LYS A CA 1
ATOM 507 C C . LYS A 1 63 ? 1.045 -23.799 -23.972 1 40.65 63 LYS A C 1
ATOM 509 O O . LYS A 1 63 ? 1.93 -24.289 -23.267 1 40.65 63 LYS A O 1
ATOM 514 N N . LEU A 1 64 ? 0.406 -22.797 -23.735 1 43.44 64 LEU A N 1
ATOM 515 C CA . LEU A 1 64 ? 0.764 -22.293 -22.414 1 43.44 64 LEU A CA 1
ATOM 516 C C . LEU A 1 64 ? 0.203 -23.192 -21.318 1 43.44 64 LEU A C 1
ATOM 518 O O . LEU A 1 64 ? 0.757 -23.257 -20.218 1 43.44 64 LEU A O 1
ATOM 522 N N . GLY A 1 65 ? -1.12 -23.735 -21.536 1 43.16 65 GLY A N 1
ATOM 523 C CA . GLY A 1 65 ? -1.818 -24.366 -20.427 1 43.16 65 GLY A CA 1
ATOM 524 C C . GLY A 1 65 ? -1.262 -25.732 -20.071 1 43.16 65 GLY A C 1
ATOM 525 O O . GLY A 1 65 ? -1.863 -26.467 -19.286 1 43.16 65 GLY A O 1
ATOM 526 N N . ARG A 1 66 ? -0.537 -26.325 -21.1 1 42.42 66 ARG A N 1
ATOM 527 C CA . ARG A 1 66 ? -0.262 -27.654 -20.563 1 42.42 66 ARG A CA 1
ATOM 528 C C . ARG A 1 66 ? 0.506 -27.565 -19.248 1 42.42 66 ARG A C 1
ATOM 530 O O . ARG A 1 66 ? 1.737 -27.506 -19.245 1 42.42 66 ARG A O 1
ATOM 537 N N . MET A 1 67 ? 0.193 -26.658 -18.41 1 43.54 67 MET A N 1
ATOM 538 C CA . MET A 1 67 ? 1.005 -26.95 -17.232 1 43.54 67 MET A CA 1
ATOM 539 C C . MET A 1 67 ? 0.863 -28.412 -16.822 1 43.54 67 MET A C 1
ATOM 541 O O . MET A 1 67 ? -0.246 -28.883 -16.563 1 43.54 67 MET A O 1
ATOM 545 N N . GLN A 1 68 ? 1.559 -29.384 -17.381 1 46.18 68 GLN A N 1
ATOM 546 C CA . GLN A 1 68 ? 1.753 -30.744 -16.888 1 46.18 68 GLN A CA 1
ATOM 547 C C . GLN A 1 68 ? 1.261 -30.883 -15.45 1 46.18 68 GLN A C 1
ATOM 549 O O . GLN A 1 68 ? 1.022 -29.882 -14.77 1 46.18 68 GLN A O 1
ATOM 554 N N . LYS A 1 69 ? 1.235 -32.11 -14.903 1 57.33 69 LYS A N 1
ATOM 555 C CA . LYS A 1 69 ? 0.926 -32.614 -13.568 1 57.33 69 LYS A CA 1
ATOM 556 C C . LYS A 1 69 ? 1.489 -31.693 -12.489 1 57.33 69 LYS A C 1
ATOM 558 O O . LYS A 1 69 ? 2.705 -31.528 -12.38 1 57.33 69 LYS A O 1
ATOM 563 N N . SER A 1 70 ? 0.554 -30.713 -12.139 1 67.52 70 SER A N 1
ATOM 564 C CA . SER A 1 70 ? 0.931 -29.789 -11.075 1 67.52 70 SER A CA 1
ATOM 565 C C . SER A 1 70 ? 1.147 -30.523 -9.756 1 67.52 70 SER A C 1
ATOM 567 O O . SER A 1 70 ? 0.435 -31.482 -9.45 1 67.52 70 SER A O 1
ATOM 569 N N . HIS A 1 71 ? 2.297 -30.28 -9.234 1 80.3 71 HIS A N 1
ATOM 570 C CA . HIS A 1 71 ? 2.598 -30.698 -7.869 1 80.3 71 HIS A CA 1
ATOM 571 C C . HIS A 1 71 ? 2.338 -29.569 -6.878 1 80.3 71 HIS A C 1
ATOM 573 O O . HIS A 1 71 ? 3.026 -28.545 -6.901 1 80.3 71 HIS A O 1
ATOM 579 N N . ILE A 1 72 ? 1.27 -29.731 -6.116 1 83.55 72 ILE A N 1
ATOM 580 C CA . ILE A 1 72 ? 0.789 -28.614 -5.31 1 83.55 72 ILE A CA 1
ATOM 581 C C . ILE A 1 72 ? 0.831 -28.989 -3.831 1 83.55 72 ILE A C 1
ATOM 583 O O . ILE A 1 72 ? 0.439 -30.096 -3.453 1 83.55 72 ILE A O 1
ATOM 587 N N . VAL A 1 73 ? 1.444 -28.158 -3.054 1 86.24 73 VAL A N 1
ATOM 588 C CA . VAL A 1 73 ? 1.211 -28.197 -1.614 1 86.24 73 VAL A CA 1
ATOM 589 C C . VAL A 1 73 ? 0.193 -27.127 -1.226 1 86.24 73 VAL A C 1
ATOM 591 O O . VAL A 1 73 ? 0.437 -25.933 -1.411 1 86.24 73 VAL A O 1
ATOM 594 N N . ALA A 1 74 ? -0.97 -27.535 -0.788 1 85.01 74 ALA A N 1
ATOM 595 C CA . ALA A 1 74 ? -2.054 -26.629 -0.417 1 85.01 74 ALA A CA 1
ATOM 596 C C . ALA A 1 74 ? -2.082 -26.395 1.09 1 85.01 74 ALA A C 1
ATOM 598 O O . ALA A 1 74 ? -2.099 -27.348 1.873 1 85.01 74 ALA A O 1
ATOM 599 N N . ASN A 1 75 ? -2.039 -25.106 1.46 1 87.33 75 ASN A N 1
ATOM 600 C CA . ASN A 1 75 ? -2.071 -24.754 2.876 1 87.33 75 ASN A CA 1
ATOM 601 C C . ASN A 1 75 ? -3.428 -24.186 3.281 1 87.33 75 ASN A C 1
ATOM 603 O O . ASN A 1 75 ? -4.028 -23.407 2.538 1 87.33 75 ASN A O 1
ATOM 607 N N . SER A 1 76 ? -3.929 -24.617 4.44 1 83.72 76 SER A N 1
ATOM 608 C CA . SER A 1 76 ? -5.089 -24.026 5.098 1 83.72 76 SER A CA 1
ATOM 609 C C . SER A 1 76 ? -4.97 -24.117 6.616 1 83.72 76 SER A C 1
ATOM 611 O O . SER A 1 76 ? -4.172 -24.9 7.135 1 83.72 76 SER A O 1
ATOM 613 N N . THR A 1 77 ? -5.754 -23.3 7.243 1 85.22 77 THR A N 1
ATOM 614 C CA . THR A 1 77 ? -5.681 -23.295 8.7 1 85.22 77 THR A CA 1
ATOM 615 C C . THR A 1 77 ? -6.471 -24.462 9.285 1 85.22 77 THR A C 1
ATOM 617 O O . THR A 1 77 ? -6.304 -24.805 10.457 1 85.22 77 THR A O 1
ATOM 620 N N . THR A 1 78 ? -7.322 -25.097 8.396 1 83.02 78 THR A N 1
ATOM 621 C CA . THR A 1 78 ? -8.096 -26.241 8.864 1 83.02 78 THR A CA 1
ATOM 622 C C . THR A 1 78 ? -7.871 -27.451 7.961 1 83.02 78 THR A C 1
ATOM 624 O O . THR A 1 78 ? -7.706 -27.306 6.748 1 83.02 78 THR A O 1
ATOM 627 N N . GLN A 1 79 ? -7.951 -28.617 8.552 1 87.62 79 GLN A N 1
ATOM 628 C CA . GLN A 1 79 ? -7.766 -29.861 7.812 1 87.62 79 GLN A CA 1
ATOM 629 C C . GLN A 1 79 ? -8.844 -30.033 6.746 1 87.62 79 GLN A C 1
ATOM 631 O O . GLN A 1 79 ? -8.55 -30.436 5.618 1 87.62 79 GLN A O 1
ATOM 636 N N . ALA A 1 80 ? -10.016 -29.704 7.097 1 83.06 80 ALA A N 1
ATOM 637 C CA . ALA A 1 80 ? -11.15 -29.899 6.196 1 83.06 80 ALA A CA 1
ATOM 638 C C . ALA A 1 80 ? -10.967 -29.107 4.905 1 83.06 80 ALA A C 1
ATOM 640 O O . ALA A 1 80 ? -11.143 -29.644 3.809 1 83.06 80 ALA A O 1
ATOM 641 N N . THR A 1 81 ? -10.584 -27.864 5.057 1 78.49 81 THR A N 1
ATOM 642 C CA . THR A 1 81 ? -10.443 -27.018 3.877 1 78.49 81 THR A CA 1
ATOM 643 C C . THR A 1 81 ? -9.207 -27.413 3.074 1 78.49 81 THR A C 1
ATOM 645 O O . THR A 1 81 ? -9.218 -27.361 1.842 1 78.49 81 THR A O 1
ATOM 648 N N . ALA A 1 82 ? -8.18 -27.831 3.755 1 80.78 82 ALA A N 1
ATOM 649 C CA . ALA A 1 82 ? -6.978 -28.293 3.065 1 80.78 82 ALA A CA 1
ATOM 650 C C . ALA A 1 82 ? -7.258 -29.562 2.264 1 80.78 82 ALA A C 1
ATOM 652 O O . ALA A 1 82 ? -6.882 -29.661 1.094 1 80.78 82 ALA A O 1
ATOM 653 N N . ASP A 1 83 ? -7.959 -30.476 2.86 1 82.11 83 ASP A N 1
ATOM 654 C CA . ASP A 1 83 ? -8.265 -31.752 2.22 1 82.11 83 ASP A CA 1
ATOM 655 C C . ASP A 1 83 ? -9.175 -31.555 1.01 1 82.11 83 ASP A C 1
ATOM 657 O O . ASP A 1 83 ? -8.998 -32.21 -0.019 1 82.11 83 ASP A O 1
ATOM 661 N N . LYS A 1 84 ? -10.08 -30.733 1.209 1 78.62 84 LYS A N 1
ATOM 662 C CA . LYS A 1 84 ? -10.992 -30.457 0.103 1 78.62 84 LYS A CA 1
ATOM 663 C C . LYS A 1 84 ? -10.238 -29.925 -1.112 1 78.62 84 LYS A C 1
ATOM 665 O O . LYS A 1 84 ? -10.481 -30.361 -2.239 1 78.62 84 LYS A O 1
ATOM 670 N N . THR A 1 85 ? -9.363 -29.013 -0.879 1 78.5 85 THR A N 1
ATOM 671 C CA . THR A 1 85 ? -8.559 -28.438 -1.951 1 78.5 85 THR A CA 1
ATOM 672 C C . THR A 1 85 ? -7.685 -29.505 -2.604 1 78.5 85 THR A C 1
ATOM 674 O O . THR A 1 85 ? -7.617 -29.593 -3.832 1 78.5 85 THR A O 1
ATOM 677 N N . VAL A 1 86 ? -7.08 -30.325 -1.841 1 82.89 86 VAL A N 1
ATOM 678 C CA . VAL A 1 86 ? -6.195 -31.375 -2.333 1 82.89 86 VAL A CA 1
ATOM 679 C C . VAL A 1 86 ? -6.989 -32.365 -3.183 1 82.89 86 VAL A C 1
ATOM 681 O O . VAL A 1 86 ? -6.553 -32.747 -4.271 1 82.89 86 VAL A O 1
ATOM 684 N N . GLN A 1 87 ? -8.147 -32.717 -2.683 1 83.64 87 GLN A N 1
ATOM 685 C CA . GLN A 1 87 ? -8.977 -33.673 -3.409 1 83.64 87 GLN A CA 1
ATOM 686 C C . GLN A 1 87 ? -9.421 -33.106 -4.754 1 83.64 87 GLN A C 1
ATOM 688 O O . GLN A 1 87 ? -9.458 -33.825 -5.755 1 83.64 87 GLN A O 1
ATOM 693 N N . GLU A 1 88 ? -9.718 -31.832 -4.732 1 75.62 88 GLU A N 1
ATOM 694 C CA . GLU A 1 88 ? -10.109 -31.181 -5.978 1 75.62 88 GLU A CA 1
ATOM 695 C C . GLU A 1 88 ? -8.969 -31.199 -6.993 1 75.62 88 GLU A C 1
ATOM 697 O O . GLU A 1 88 ? -9.195 -31.424 -8.184 1 75.62 88 GLU A O 1
ATOM 702 N N . ILE A 1 89 ? -7.756 -31.011 -6.555 1 76.68 89 ILE A N 1
ATOM 703 C CA . ILE A 1 89 ? -6.582 -30.99 -7.421 1 76.68 89 ILE A CA 1
ATOM 704 C C . ILE A 1 89 ? -6.314 -32.393 -7.961 1 76.68 89 ILE A C 1
ATOM 706 O O . ILE A 1 89 ? -6.055 -32.566 -9.155 1 76.68 89 ILE A O 1
ATOM 710 N N . ILE A 1 90 ? -6.432 -33.376 -7.102 1 79.46 90 ILE A N 1
ATOM 711 C CA . ILE A 1 90 ? -6.199 -34.76 -7.5 1 79.46 90 ILE A CA 1
ATOM 712 C C . ILE A 1 90 ? -7.262 -35.193 -8.508 1 79.46 90 ILE A C 1
ATOM 714 O O . ILE A 1 90 ? -6.946 -35.824 -9.52 1 79.46 90 ILE A O 1
ATOM 718 N N . ASN A 1 91 ? -8.474 -34.767 -8.245 1 77.39 91 ASN A N 1
ATOM 719 C CA . ASN A 1 91 ? -9.57 -35.098 -9.149 1 77.39 91 ASN A CA 1
ATOM 720 C C . ASN A 1 91 ? -9.37 -34.471 -10.526 1 77.39 91 ASN A C 1
ATOM 722 O O . ASN A 1 91 ? -9.847 -35.003 -11.53 1 77.39 91 ASN A O 1
ATOM 726 N N . ALA A 1 92 ? -8.631 -33.371 -10.532 1 70.26 92 ALA A N 1
ATOM 727 C CA . ALA A 1 92 ? -8.374 -32.676 -11.79 1 70.26 92 ALA A CA 1
ATOM 728 C C . ALA A 1 92 ? -7.127 -33.228 -12.476 1 70.26 92 ALA A C 1
ATOM 730 O O . ALA A 1 92 ? -6.719 -32.732 -13.529 1 70.26 92 ALA A O 1
ATOM 731 N N . GLY A 1 93 ? -6.439 -34.293 -11.867 1 70.18 93 GLY A N 1
ATOM 732 C CA . GLY A 1 93 ? -5.308 -34.958 -12.495 1 70.18 93 GLY A CA 1
ATOM 733 C C . GLY A 1 93 ? -3.968 -34.497 -11.952 1 70.18 93 GLY A C 1
ATOM 734 O O . GLY A 1 93 ? -2.917 -34.918 -12.44 1 70.18 93 GLY A O 1
ATOM 735 N N . GLY A 1 94 ? -4.009 -33.591 -10.923 1 72.97 94 GLY A N 1
ATOM 736 C CA . GLY A 1 94 ? -2.771 -33.106 -10.332 1 72.97 94 GLY A CA 1
ATOM 737 C C . GLY A 1 94 ? -2.317 -33.929 -9.141 1 72.97 94 GLY A C 1
ATOM 738 O O . GLY A 1 94 ? -2.962 -34.914 -8.778 1 72.97 94 GLY A O 1
ATOM 739 N N . LYS A 1 95 ? -1.148 -33.706 -8.697 1 81.47 95 LYS A N 1
ATOM 740 C CA . LYS A 1 95 ? -0.616 -34.227 -7.441 1 81.47 95 LYS A CA 1
ATOM 741 C C . LYS A 1 95 ? -0.598 -33.148 -6.362 1 81.47 95 LYS A C 1
ATOM 743 O O . LYS A 1 95 ? -0.121 -32.036 -6.597 1 81.47 95 LYS A O 1
ATOM 748 N N . ALA A 1 96 ? -1.235 -33.495 -5.246 1 84.31 96 ALA A N 1
ATOM 749 C CA . ALA A 1 96 ? -1.325 -32.467 -4.212 1 84.31 96 ALA A CA 1
ATOM 750 C C . ALA A 1 96 ? -1.233 -33.081 -2.818 1 84.31 96 ALA A C 1
ATOM 752 O O . ALA A 1 96 ? -1.669 -34.214 -2.603 1 84.31 96 ALA A O 1
ATOM 753 N N . VAL A 1 97 ? -0.616 -32.408 -1.994 1 86.98 97 VAL A N 1
ATOM 754 C CA . VAL A 1 97 ? -0.595 -32.75 -0.576 1 86.98 97 VAL A CA 1
ATOM 755 C C . VAL A 1 97 ? -1.015 -31.539 0.254 1 86.98 97 VAL A C 1
ATOM 757 O O . VAL A 1 97 ? -0.879 -30.396 -0.19 1 86.98 97 VAL A O 1
ATOM 760 N N . SER A 1 98 ? -1.562 -31.828 1.411 1 87.39 98 SER A N 1
ATOM 761 C CA . SER A 1 98 ? -2.049 -30.753 2.27 1 87.39 98 SER A CA 1
ATOM 762 C C . SER A 1 98 ? -1.025 -30.396 3.342 1 87.39 98 SER A C 1
ATOM 764 O O . SER A 1 98 ? -0.226 -31.241 3.751 1 87.39 98 SER A O 1
ATOM 766 N N . HIS A 1 99 ? -0.955 -29.191 3.684 1 88.07 99 HIS A N 1
ATOM 767 C CA . HIS A 1 99 ? -0.264 -28.666 4.856 1 88.07 99 HIS A CA 1
ATOM 768 C C . HIS A 1 99 ? -1.205 -27.837 5.725 1 88.07 99 HIS A C 1
ATOM 770 O O . HIS A 1 99 ? -1.807 -26.872 5.25 1 88.07 99 HIS A O 1
ATOM 776 N N . VAL A 1 100 ? -1.384 -28.266 6.949 1 89.36 100 VAL A N 1
ATOM 777 C CA . VAL A 1 100 ? -2.36 -27.621 7.821 1 89.36 100 VAL A CA 1
ATOM 778 C C . VAL A 1 100 ? -1.639 -26.764 8.859 1 89.36 100 VAL A C 1
ATOM 780 O O . VAL A 1 100 ? -0.762 -27.253 9.576 1 89.36 100 VAL A O 1
ATOM 783 N N . GLY A 1 101 ? -2.022 -25.478 8.885 1 88.25 101 GLY A N 1
ATOM 784 C CA . GLY A 1 101 ? -1.45 -24.549 9.846 1 88.25 101 GLY A CA 1
ATOM 785 C C . GLY A 1 101 ? -1.474 -23.109 9.37 1 88.25 101 GLY A C 1
ATOM 786 O O . GLY A 1 101 ? -1.668 -22.845 8.181 1 88.25 101 GLY A O 1
ATOM 787 N N . SER A 1 102 ? -1.356 -22.256 10.29 1 89.77 102 SER A N 1
ATOM 788 C CA . SER A 1 102 ? -1.34 -20.831 9.972 1 89.77 102 SER A CA 1
ATOM 789 C C . SER A 1 102 ? 0.064 -20.362 9.605 1 89.77 102 SER A C 1
ATOM 791 O O . SER A 1 102 ? 0.979 -20.42 10.429 1 89.77 102 SER A O 1
ATOM 793 N N . VAL A 1 103 ? 0.214 -19.842 8.473 1 91.44 103 VAL A N 1
ATOM 794 C CA . VAL A 1 103 ? 1.524 -19.417 7.991 1 91.44 103 VAL A CA 1
ATOM 795 C C . VAL A 1 103 ? 1.892 -18.071 8.611 1 91.44 103 VAL A C 1
ATOM 797 O O . VAL A 1 103 ? 2.967 -17.53 8.343 1 91.44 103 VAL A O 1
ATOM 800 N N . VAL A 1 104 ? 0.983 -17.521 9.431 1 92.6 104 VAL A N 1
ATOM 801 C CA . VAL A 1 104 ? 1.351 -16.374 10.254 1 92.6 104 VAL A CA 1
ATOM 802 C C . VAL A 1 104 ? 2.509 -16.748 11.175 1 92.6 104 VAL A C 1
ATOM 804 O O . VAL A 1 104 ? 3.343 -15.903 11.509 1 92.6 104 VAL A O 1
ATOM 807 N N . ILE A 1 105 ? 2.504 -18.043 11.498 1 94.09 105 ILE A N 1
ATOM 808 C CA . ILE A 1 105 ? 3.569 -18.593 12.33 1 94.09 105 ILE A CA 1
ATOM 809 C C . ILE A 1 105 ? 4.754 -18.992 11.454 1 94.09 105 ILE A C 1
ATOM 811 O O . ILE A 1 105 ? 4.607 -19.789 10.525 1 94.09 105 ILE A O 1
ATOM 815 N N . ARG A 1 106 ? 5.885 -18.557 11.792 1 95.82 106 ARG A N 1
ATOM 816 C CA . ARG A 1 106 ? 7.092 -18.732 10.991 1 95.82 106 ARG A CA 1
ATOM 817 C C . ARG A 1 106 ? 7.381 -20.21 10.752 1 95.82 106 ARG A C 1
ATOM 819 O O . ARG A 1 106 ? 7.595 -20.63 9.613 1 95.82 106 ARG A O 1
ATOM 826 N N . ASP A 1 107 ? 7.362 -20.982 11.767 1 96.24 107 ASP A N 1
ATOM 827 C CA . ASP A 1 107 ? 7.687 -22.401 11.665 1 96.24 107 ASP A CA 1
ATOM 828 C C . ASP A 1 107 ? 6.729 -23.118 10.717 1 96.24 107 ASP A C 1
ATOM 830 O O . ASP A 1 107 ? 7.118 -24.068 10.033 1 96.24 107 ASP A O 1
ATOM 834 N N . MET A 1 108 ? 5.509 -22.685 10.715 1 93.39 108 MET A N 1
ATOM 835 C CA . MET A 1 108 ? 4.518 -23.306 9.841 1 93.39 108 MET A CA 1
ATOM 836 C C . MET A 1 108 ? 4.785 -22.958 8.381 1 93.39 108 MET A C 1
ATOM 838 O O . MET A 1 108 ? 4.593 -23.792 7.494 1 93.39 108 MET A O 1
ATOM 842 N N . ALA A 1 109 ? 5.194 -21.708 8.125 1 93.16 109 ALA A N 1
ATOM 843 C CA . ALA A 1 109 ? 5.566 -21.311 6.77 1 93.16 109 ALA A CA 1
ATOM 844 C C . ALA A 1 109 ? 6.786 -22.09 6.286 1 93.16 109 ALA A C 1
ATOM 846 O O . ALA A 1 109 ? 6.815 -22.568 5.15 1 93.16 109 ALA A O 1
ATOM 847 N N . ASP A 1 110 ? 7.754 -22.239 7.184 1 95.06 110 ASP A N 1
ATOM 848 C CA . ASP A 1 110 ? 8.939 -23.024 6.851 1 95.06 110 ASP A CA 1
ATOM 849 C C . ASP A 1 110 ? 8.57 -24.475 6.55 1 95.06 110 ASP A C 1
ATOM 851 O O . ASP A 1 110 ? 9.075 -25.064 5.593 1 95.06 110 ASP A O 1
ATOM 855 N N . ALA A 1 111 ? 7.701 -24.997 7.354 1 94.61 111 ALA A N 1
ATOM 856 C CA . ALA A 1 111 ? 7.273 -26.383 7.191 1 94.61 111 ALA A CA 1
ATOM 857 C C . ALA A 1 111 ? 6.518 -26.573 5.878 1 94.61 111 ALA A C 1
ATOM 859 O O . ALA A 1 111 ? 6.614 -27.628 5.247 1 94.61 111 ALA A O 1
ATOM 860 N N . LEU A 1 112 ? 5.736 -25.572 5.522 1 91.98 112 LEU A N 1
ATOM 861 C CA . LEU A 1 112 ? 5.009 -25.617 4.258 1 91.98 112 LEU A CA 1
ATOM 862 C C . LEU A 1 112 ? 5.971 -25.74 3.081 1 91.98 112 LEU A C 1
ATOM 864 O O . LEU A 1 112 ? 5.792 -26.6 2.215 1 91.98 112 LEU A O 1
ATOM 868 N N . VAL A 1 113 ? 7.002 -24.909 3.072 1 92.62 113 VAL A N 1
ATOM 869 C CA . VAL A 1 113 ? 7.98 -24.918 1.989 1 92.62 113 VAL A CA 1
ATOM 870 C C . VAL A 1 113 ? 8.798 -26.207 2.042 1 92.62 113 VAL A C 1
ATOM 872 O O . VAL A 1 113 ? 9.071 -26.819 1.007 1 92.62 113 VAL A O 1
ATOM 875 N N . GLU A 1 114 ? 9.129 -26.617 3.236 1 93.23 114 GLU A N 1
ATOM 876 C CA . GLU A 1 114 ? 9.859 -27.871 3.395 1 93.23 114 GLU A CA 1
ATOM 877 C C . GLU A 1 114 ? 9.057 -29.049 2.848 1 93.23 114 GLU A C 1
ATOM 879 O O . GLU A 1 114 ? 9.624 -29.971 2.256 1 93.23 114 GLU A O 1
ATOM 884 N N . LYS A 1 115 ? 7.815 -29.038 3.08 1 91.42 115 LYS A N 1
ATOM 885 C CA . LYS A 1 115 ? 6.956 -30.093 2.55 1 91.42 115 LYS A CA 1
ATOM 886 C C . LYS A 1 115 ? 7.013 -30.134 1.025 1 91.42 115 LYS A C 1
ATOM 888 O O . LYS A 1 115 ? 7.036 -31.213 0.429 1 91.42 115 LYS A O 1
ATOM 893 N N . ALA A 1 116 ? 7.017 -28.95 0.431 1 89.31 116 ALA A N 1
ATOM 894 C CA . ALA A 1 116 ? 7.155 -28.89 -1.022 1 89.31 116 ALA A CA 1
ATOM 895 C C . ALA A 1 116 ? 8.491 -29.474 -1.47 1 89.31 116 ALA A C 1
ATOM 897 O O . ALA A 1 116 ? 8.546 -30.248 -2.429 1 89.31 116 ALA A O 1
ATOM 898 N N . ILE A 1 117 ? 9.513 -29.188 -0.73 1 89.88 117 ILE A N 1
ATOM 899 C CA . ILE A 1 117 ? 10.857 -29.636 -1.078 1 89.88 117 ILE A CA 1
ATOM 900 C C . ILE A 1 117 ? 10.961 -31.148 -0.895 1 89.88 117 ILE A C 1
ATOM 902 O O . ILE A 1 117 ? 11.467 -31.853 -1.771 1 89.88 117 ILE A O 1
ATOM 906 N N . THR A 1 118 ? 10.44 -31.611 0.18 1 92.19 118 THR A N 1
ATOM 907 C CA . THR A 1 118 ? 10.593 -33.026 0.5 1 92.19 118 THR A CA 1
ATOM 908 C C . THR A 1 118 ? 9.692 -33.881 -0.387 1 92.19 118 THR A C 1
ATOM 910 O O . THR A 1 118 ? 10.052 -35.005 -0.744 1 92.19 118 THR A O 1
ATOM 913 N N . THR A 1 119 ? 8.562 -33.347 -0.729 1 87.89 119 THR A N 1
ATOM 914 C CA . THR A 1 119 ? 7.593 -34.13 -1.486 1 87.89 119 THR A CA 1
ATOM 915 C C . THR A 1 119 ? 7.886 -34.054 -2.982 1 87.89 119 THR A C 1
ATOM 917 O O . THR A 1 119 ? 7.764 -35.052 -3.696 1 87.89 119 THR A O 1
ATOM 920 N N . PHE A 1 120 ? 8.264 -32.854 -3.38 1 84.92 120 PHE A N 1
ATOM 921 C CA . PHE A 1 120 ? 8.321 -32.667 -4.825 1 84.92 120 PHE A CA 1
ATOM 922 C C . PHE A 1 120 ? 9.719 -32.243 -5.261 1 84.92 120 PHE A C 1
ATOM 924 O O . PHE A 1 120 ? 9.983 -32.093 -6.456 1 84.92 120 PHE A O 1
ATOM 931 N N . GLY A 1 121 ? 10.625 -31.914 -4.358 1 85.77 121 GLY A N 1
ATOM 932 C CA . GLY A 1 121 ? 12.035 -31.697 -4.641 1 85.77 121 GLY A CA 1
ATOM 933 C C . GLY A 1 121 ? 12.376 -30.241 -4.893 1 85.77 121 GLY A C 1
ATOM 934 O O . GLY A 1 121 ? 13.549 -29.862 -4.882 1 85.77 121 GLY A O 1
ATOM 935 N N . ARG A 1 122 ? 11.339 -29.394 -5.137 1 87.18 122 ARG A N 1
ATOM 936 C CA . ARG A 1 122 ? 11.605 -27.996 -5.461 1 87.18 122 ARG A CA 1
ATOM 937 C C . ARG A 1 122 ? 10.362 -27.138 -5.25 1 87.18 122 ARG A C 1
ATOM 939 O O . ARG A 1 122 ? 9.264 -27.664 -5.056 1 87.18 122 ARG A O 1
ATOM 946 N N . VAL A 1 123 ? 10.542 -25.837 -5.238 1 89.69 123 VAL A N 1
ATOM 947 C CA . VAL A 1 123 ? 9.459 -24.86 -5.21 1 89.69 123 VAL A CA 1
ATOM 948 C C . VAL A 1 123 ? 9.656 -23.837 -6.327 1 89.69 123 VAL A C 1
ATOM 950 O O . VAL A 1 123 ? 10.619 -23.067 -6.308 1 89.69 123 VAL A O 1
ATOM 953 N N . ASP A 1 124 ? 8.729 -23.786 -7.268 1 89.04 124 ASP A N 1
ATOM 954 C CA . ASP A 1 124 ? 8.848 -22.923 -8.44 1 89.04 124 ASP A CA 1
ATOM 955 C C . ASP A 1 124 ? 7.919 -21.716 -8.329 1 89.04 124 ASP A C 1
ATOM 957 O O . ASP A 1 124 ? 8.232 -20.637 -8.836 1 89.04 124 ASP A O 1
ATOM 961 N N . ILE A 1 125 ? 6.743 -21.995 -7.689 1 89.56 125 ILE A N 1
ATOM 962 C CA . ILE A 1 125 ? 5.681 -20.995 -7.683 1 89.56 125 ILE A CA 1
ATOM 963 C C . ILE A 1 125 ? 5.127 -20.838 -6.269 1 89.56 125 ILE A C 1
ATOM 965 O O . ILE A 1 125 ? 4.905 -21.829 -5.569 1 89.56 125 ILE A O 1
ATOM 969 N N . VAL A 1 126 ? 5.048 -19.655 -5.809 1 91.5 126 VAL A N 1
ATOM 970 C CA . VAL A 1 126 ? 4.369 -19.329 -4.559 1 91.5 126 VAL A CA 1
ATOM 971 C C . VAL A 1 126 ? 3.182 -18.411 -4.84 1 91.5 126 VAL A C 1
ATOM 973 O O . VAL A 1 126 ? 3.343 -17.341 -5.431 1 91.5 126 VAL A O 1
ATOM 976 N N . ILE A 1 127 ? 2.037 -18.82 -4.55 1 90.03 127 ILE A N 1
ATOM 977 C CA . ILE A 1 127 ? 0.838 -17.994 -4.641 1 90.03 127 ILE A CA 1
ATOM 978 C C . ILE A 1 127 ? 0.329 -17.669 -3.239 1 90.03 127 ILE A C 1
ATOM 980 O O . ILE A 1 127 ? -0.174 -18.548 -2.534 1 90.03 127 ILE A O 1
ATOM 984 N N . ASN A 1 128 ? 0.536 -16.418 -2.846 1 90.23 128 ASN A N 1
ATOM 985 C CA . ASN A 1 128 ? 0.041 -15.957 -1.554 1 90.23 128 ASN A CA 1
ATOM 986 C C . ASN A 1 128 ? -1.426 -15.543 -1.631 1 90.23 128 ASN A C 1
ATOM 988 O O . ASN A 1 128 ? -1.74 -14.435 -2.069 1 90.23 128 ASN A O 1
ATOM 992 N N . ASN A 1 129 ? -2.216 -16.44 -1.23 1 79.59 129 ASN A N 1
ATOM 993 C CA . ASN A 1 129 ? -3.653 -16.195 -1.287 1 79.59 129 ASN A CA 1
ATOM 994 C C . ASN A 1 129 ? -4.297 -16.305 0.092 1 79.59 129 ASN A C 1
ATOM 996 O O . ASN A 1 129 ? -4.174 -17.335 0.758 1 79.59 129 ASN A O 1
ATOM 1000 N N . ALA A 1 130 ? -4.552 -15.117 0.766 1 66.96 130 ALA A N 1
ATOM 1001 C CA . ALA A 1 130 ? -5.191 -15.135 2.08 1 66.96 130 ALA A CA 1
ATOM 1002 C C . ALA A 1 130 ? -6.651 -14.703 1.985 1 66.96 130 ALA A C 1
ATOM 1004 O O . ALA A 1 130 ? -6.999 -13.843 1.172 1 66.96 130 ALA A O 1
ATOM 1005 N N . ARG A 1 131 ? -7.578 -15.545 2.624 1 60.14 131 ARG A N 1
ATOM 1006 C CA . ARG A 1 131 ? -9.013 -15.289 2.553 1 60.14 131 ARG A CA 1
ATOM 1007 C C . ARG A 1 131 ? -9.533 -14.722 3.87 1 60.14 131 ARG A C 1
ATOM 1009 O O . ARG A 1 131 ? -9.854 -15.474 4.792 1 60.14 131 ARG A O 1
ATOM 1016 N N . PHE A 1 132 ? -9.311 -13.636 4.17 1 63.09 132 PHE A N 1
ATOM 1017 C CA . PHE A 1 132 ? -9.96 -13.081 5.352 1 63.09 132 PHE A CA 1
ATOM 1018 C C . PHE A 1 132 ? -10.301 -11.611 5.142 1 63.09 132 PHE A C 1
ATOM 1020 O O . PHE A 1 132 ? -9.415 -10.794 4.882 1 63.09 132 PHE A O 1
ATOM 1027 N N . ALA A 1 133 ? -11.683 -11.546 4.779 1 62.66 133 ALA A N 1
ATOM 1028 C CA . ALA A 1 133 ? -12.137 -10.158 4.744 1 62.66 133 ALA A CA 1
ATOM 1029 C C . ALA A 1 133 ? -13.34 -9.951 5.66 1 62.66 133 ALA A C 1
ATOM 1031 O O . ALA A 1 133 ? -14.248 -10.784 5.7 1 62.66 133 ALA A O 1
ATOM 1032 N N . LYS A 1 134 ? -13.22 -9.014 6.475 1 73.75 134 LYS A N 1
ATOM 1033 C CA . LYS A 1 134 ? -14.311 -8.61 7.356 1 73.75 134 LYS A CA 1
ATOM 1034 C C . LYS A 1 134 ? -14.475 -7.093 7.369 1 73.75 134 LYS A C 1
ATOM 1036 O O . LYS A 1 134 ? -13.488 -6.357 7.433 1 73.75 134 LYS A O 1
ATOM 1041 N N . GLN A 1 135 ? -15.676 -6.786 7.22 1 80.51 135 GLN A N 1
ATOM 1042 C CA . GLN A 1 135 ? -15.973 -5.357 7.221 1 80.51 135 GLN A CA 1
ATOM 1043 C C . GLN A 1 135 ? -16.022 -4.806 8.643 1 80.51 135 GLN A C 1
ATOM 1045 O O . GLN A 1 135 ? -16.618 -5.419 9.532 1 80.51 135 GLN A O 1
ATOM 1050 N N . THR A 1 136 ? -15.321 -3.738 8.842 1 87.95 136 THR A N 1
ATOM 1051 C CA . THR A 1 136 ? -15.328 -3.015 10.109 1 87.95 136 THR A CA 1
ATOM 1052 C C . THR A 1 136 ? -15.015 -1.538 9.891 1 87.95 136 THR A C 1
ATOM 1054 O O . THR A 1 136 ? -14.102 -1.196 9.136 1 87.95 136 THR A O 1
ATOM 1057 N N . LEU A 1 137 ? -15.852 -0.712 10.522 1 91.81 137 LEU A N 1
ATOM 1058 C CA . LEU A 1 137 ? -15.549 0.715 10.483 1 91.81 137 LEU A CA 1
ATOM 1059 C C . LEU A 1 137 ? -14.203 1.003 11.14 1 91.81 137 LEU A C 1
ATOM 1061 O O . LEU A 1 137 ? -13.818 0.328 12.097 1 91.81 137 LEU A O 1
ATOM 1065 N N . PHE A 1 138 ? -13.622 2.034 10.69 1 95.57 138 PHE A N 1
ATOM 1066 C CA . PHE A 1 138 ? -12.311 2.431 11.19 1 95.57 138 PHE A CA 1
ATOM 1067 C C . PHE A 1 138 ? -12.349 2.649 12.698 1 95.57 138 PHE A C 1
ATOM 1069 O O . PHE A 1 138 ? -11.501 2.13 13.427 1 95.57 138 PHE A O 1
ATOM 1076 N N . GLU A 1 139 ? -13.337 3.294 13.149 1 93.95 139 GLU A N 1
ATOM 1077 C CA . GLU A 1 139 ? -13.453 3.683 14.551 1 93.95 139 GLU A CA 1
ATOM 1078 C C . GLU A 1 139 ? -13.706 2.469 15.441 1 93.95 139 GLU A C 1
ATOM 1080 O O . GLU A 1 139 ? -13.41 2.498 16.638 1 93.95 139 GLU A O 1
ATOM 1085 N N . SER A 1 140 ? -14.195 1.365 14.854 1 94.1 140 SER A N 1
ATOM 1086 C CA . SER A 1 140 ? -14.576 0.19 15.631 1 94.1 140 SER A CA 1
ATOM 1087 C C . SER A 1 140 ? -13.544 -0.924 15.49 1 94.1 140 SER A C 1
ATOM 1089 O O . SER A 1 140 ? -13.706 -2.003 16.064 1 94.1 140 SER A O 1
ATOM 1091 N N . THR A 1 141 ? -12.542 -0.626 14.77 1 94.74 141 THR A N 1
ATOM 1092 C CA . THR A 1 141 ? -11.514 -1.644 14.577 1 94.74 141 THR A CA 1
ATOM 1093 C C . THR A 1 141 ? -10.727 -1.867 15.865 1 94.74 141 THR A C 1
ATOM 1095 O O . THR A 1 141 ? -10.153 -0.928 16.419 1 94.74 141 THR A O 1
ATOM 1098 N N . THR A 1 142 ? -10.722 -3.079 16.321 1 95.81 142 THR A N 1
ATOM 1099 C CA . THR A 1 142 ? -9.988 -3.41 17.538 1 95.81 142 THR A CA 1
ATOM 1100 C C . THR A 1 142 ? -8.526 -3.71 17.222 1 95.81 142 THR A C 1
ATOM 1102 O O . THR A 1 142 ? -8.178 -3.991 16.073 1 95.81 142 THR A O 1
ATOM 1105 N N . ASP A 1 143 ? -7.71 -3.682 18.277 1 95.97 143 ASP A N 1
ATOM 1106 C CA . ASP A 1 143 ? -6.302 -4.034 18.122 1 95.97 143 ASP A CA 1
ATOM 1107 C C . ASP A 1 143 ? -6.146 -5.473 17.634 1 95.97 143 ASP A C 1
ATOM 1109 O O . ASP A 1 143 ? -5.268 -5.766 16.819 1 95.97 143 ASP A O 1
ATOM 1113 N N . ALA A 1 144 ? -6.943 -6.269 18.152 1 95.74 144 ALA A N 1
ATOM 1114 C CA . ALA A 1 144 ? -6.903 -7.675 17.759 1 95.74 144 ALA A CA 1
ATOM 1115 C C . ALA A 1 144 ? -7.241 -7.842 16.281 1 95.74 144 ALA A C 1
ATOM 1117 O O . ALA A 1 144 ? -6.586 -8.608 15.57 1 95.74 144 ALA A O 1
ATOM 1118 N N . PHE A 1 145 ? -8.232 -7.135 15.855 1 94.43 145 PHE A N 1
ATOM 1119 C CA . PHE A 1 145 ? -8.64 -7.227 14.458 1 94.43 145 PHE A CA 1
ATOM 1120 C C . PHE A 1 145 ? -7.562 -6.661 13.541 1 94.43 145 PHE A C 1
ATOM 1122 O O . PHE A 1 145 ? -7.277 -7.229 12.485 1 94.43 145 PHE A O 1
ATOM 1129 N N . PHE A 1 146 ? -6.977 -5.538 13.921 1 95.86 146 PHE A N 1
ATOM 1130 C CA . PHE A 1 146 ? -5.854 -4.974 13.181 1 95.86 146 PHE A CA 1
ATOM 1131 C C . PHE A 1 146 ? -4.747 -6.007 13.008 1 95.86 146 PHE A C 1
ATOM 1133 O O . PHE A 1 146 ? -4.28 -6.244 11.891 1 95.86 146 PHE A O 1
ATOM 1140 N N . THR A 1 147 ? -4.39 -6.602 14.088 1 95.83 147 THR A N 1
ATOM 1141 C CA . THR A 1 147 ? -3.303 -7.574 14.084 1 95.83 147 THR A CA 1
ATOM 1142 C C . THR A 1 147 ? -3.655 -8.776 13.213 1 95.83 147 THR A C 1
ATOM 1144 O O . THR A 1 147 ? -2.84 -9.223 12.403 1 95.83 147 THR A O 1
ATOM 1147 N N . GLU A 1 148 ? -4.793 -9.215 13.384 1 92.72 148 GLU A N 1
ATOM 1148 C CA . GLU A 1 148 ? -5.233 -10.374 12.614 1 92.72 148 GLU A CA 1
ATOM 1149 C C . GLU A 1 148 ? -5.175 -10.096 11.115 1 92.72 148 GLU A C 1
ATOM 1151 O O . GLU A 1 148 ? -4.651 -10.906 10.347 1 92.72 148 GLU A O 1
ATOM 1156 N N . MET A 1 149 ? -5.669 -8.972 10.708 1 92.69 149 MET A N 1
ATOM 1157 C CA . MET A 1 149 ? -5.716 -8.602 9.296 1 92.69 149 MET A CA 1
ATOM 1158 C C . MET A 1 149 ? -4.309 -8.47 8.721 1 92.69 149 MET A C 1
ATOM 1160 O O . MET A 1 149 ? -4.013 -9.023 7.66 1 92.69 149 MET A O 1
ATOM 1164 N N . MET A 1 150 ? -3.468 -7.831 9.416 1 95.05 150 MET A N 1
ATOM 1165 C CA . MET A 1 150 ? -2.094 -7.646 8.957 1 95.05 150 MET A CA 1
ATOM 1166 C C . MET A 1 150 ? -1.337 -8.97 8.955 1 95.05 150 MET A C 1
ATOM 1168 O O . MET A 1 150 ? -0.55 -9.239 8.046 1 95.05 150 MET A O 1
ATOM 1172 N N . ASP A 1 151 ? -1.64 -9.729 9.934 1 93.8 151 ASP A N 1
ATOM 1173 C CA . ASP A 1 151 ? -0.934 -11.001 10.052 1 93.8 151 ASP A CA 1
ATOM 1174 C C . ASP A 1 151 ? -1.334 -11.957 8.931 1 93.8 151 ASP A C 1
ATOM 1176 O O . ASP A 1 151 ? -0.473 -12.537 8.266 1 93.8 151 ASP A O 1
ATOM 1180 N N . VAL A 1 152 ? -2.564 -12.076 8.709 1 91.04 152 VAL A N 1
ATOM 1181 C CA . VAL A 1 152 ? -3.061 -13.045 7.739 1 91.04 152 VAL A CA 1
ATOM 1182 C C . VAL A 1 152 ? -2.633 -12.634 6.332 1 91.04 152 VAL A C 1
ATOM 1184 O O . VAL A 1 152 ? -2.124 -13.456 5.566 1 91.04 152 VAL A O 1
ATOM 1187 N N . HIS A 1 153 ? -2.727 -11.388 6.038 1 91.68 153 HIS A N 1
ATOM 1188 C CA . HIS A 1 153 ? -2.52 -10.972 4.655 1 91.68 153 HIS A CA 1
ATOM 1189 C C . HIS A 1 153 ? -1.058 -10.621 4.399 1 91.68 153 HIS A C 1
ATOM 1191 O O . HIS A 1 153 ? -0.495 -11 3.369 1 91.68 153 HIS A O 1
ATOM 1197 N N . VAL A 1 154 ? -0.445 -9.96 5.312 1 95.72 154 VAL A N 1
ATOM 1198 C CA . VAL A 1 154 ? 0.884 -9.425 5.036 1 95.72 154 VAL A CA 1
ATOM 1199 C C . VAL A 1 154 ? 1.946 -10.352 5.623 1 95.72 154 VAL A C 1
ATOM 1201 O O . VAL A 1 154 ? 2.778 -10.895 4.891 1 95.72 154 VAL A O 1
ATOM 1204 N N . ARG A 1 155 ? 1.843 -10.651 6.887 1 95.96 155 ARG A N 1
ATOM 1205 C CA . ARG A 1 155 ? 2.856 -11.486 7.524 1 95.96 155 ARG A CA 1
ATOM 1206 C C . ARG A 1 155 ? 2.858 -12.892 6.934 1 95.96 155 ARG A C 1
ATOM 1208 O O . ARG A 1 155 ? 3.92 -13.459 6.672 1 95.96 155 ARG A O 1
ATOM 1215 N N . GLY A 1 156 ? 1.709 -13.439 6.785 1 93.9 156 GLY A N 1
ATOM 1216 C CA . GLY A 1 156 ? 1.636 -14.756 6.173 1 93.9 156 GLY A CA 1
ATOM 1217 C C . GLY A 1 156 ? 2.301 -14.819 4.811 1 93.9 156 GLY A C 1
ATOM 1218 O O . GLY A 1 156 ? 3.082 -15.732 4.537 1 93.9 156 GLY A O 1
ATOM 1219 N N . SER A 1 157 ? 2.009 -13.848 3.951 1 94.34 157 SER A N 1
ATOM 1220 C CA . SER A 1 157 ? 2.617 -13.779 2.626 1 94.34 157 SER A CA 1
ATOM 1221 C C . SER A 1 157 ? 4.128 -13.592 2.72 1 94.34 157 SER A C 1
ATOM 1223 O O . SER A 1 157 ? 4.883 -14.21 1.966 1 94.34 157 SER A O 1
ATOM 1225 N N . PHE A 1 158 ? 4.523 -12.745 3.61 1 96.16 158 PHE A N 1
ATOM 1226 C CA . PHE A 1 158 ? 5.941 -12.501 3.846 1 96.16 158 PHE A CA 1
ATOM 1227 C C . PHE A 1 158 ? 6.647 -13.782 4.274 1 96.16 158 PHE A C 1
ATOM 1229 O O . PHE A 1 158 ? 7.689 -14.138 3.719 1 96.16 158 PHE A O 1
ATOM 1236 N N . ASN A 1 159 ? 6.063 -14.51 5.223 1 95.79 159 ASN A N 1
ATOM 1237 C CA . ASN A 1 159 ? 6.655 -15.721 5.783 1 95.79 159 ASN A CA 1
ATOM 1238 C C . ASN A 1 159 ? 6.849 -16.795 4.716 1 95.79 159 ASN A C 1
ATOM 1240 O O . ASN A 1 159 ? 7.933 -17.369 4.596 1 95.79 159 ASN A O 1
ATOM 1244 N N . VAL A 1 160 ? 5.849 -17.001 3.961 1 94.07 160 VAL A N 1
ATOM 1245 C CA . VAL A 1 160 ? 5.897 -18.066 2.964 1 94.07 160 VAL A CA 1
ATOM 1246 C C . VAL A 1 160 ? 6.908 -17.711 1.877 1 94.07 160 VAL A C 1
ATOM 1248 O O . VAL A 1 160 ? 7.714 -18.553 1.471 1 94.07 160 VAL A O 1
ATOM 1251 N N . THR A 1 161 ? 6.842 -16.487 1.451 1 96.31 161 THR A N 1
ATOM 1252 C CA . THR A 1 161 ? 7.754 -16.036 0.407 1 96.31 161 THR A CA 1
ATOM 1253 C C . THR A 1 161 ? 9.202 -16.11 0.884 1 96.31 161 THR A C 1
ATOM 1255 O O . THR A 1 161 ? 10.082 -16.562 0.148 1 96.31 161 THR A O 1
ATOM 1258 N N . GLN A 1 162 ? 9.407 -15.684 2.094 1 96.85 162 GLN A N 1
ATOM 1259 C CA . GLN A 1 162 ? 10.769 -15.701 2.618 1 96.85 162 GLN A CA 1
ATOM 1260 C C . GLN A 1 162 ? 11.273 -17.131 2.793 1 96.85 162 GLN A C 1
ATOM 1262 O O . GLN A 1 162 ? 12.451 -17.413 2.562 1 96.85 162 GLN A O 1
ATOM 1267 N N . ALA A 1 163 ? 10.417 -18.023 3.217 1 95.38 163 ALA A N 1
ATOM 1268 C CA . ALA A 1 163 ? 10.791 -19.427 3.366 1 95.38 163 ALA A CA 1
ATOM 1269 C C . ALA A 1 163 ? 11.202 -20.03 2.026 1 95.38 163 ALA A C 1
ATOM 1271 O O . ALA A 1 163 ? 12.111 -20.861 1.965 1 95.38 163 ALA A O 1
ATOM 1272 N N . ALA A 1 164 ? 10.569 -19.609 0.963 1 95.35 164 ALA A N 1
ATOM 1273 C CA . ALA A 1 164 ? 10.819 -20.165 -0.364 1 95.35 164 ALA A CA 1
ATOM 1274 C C . ALA A 1 164 ? 12.038 -19.514 -1.011 1 95.35 164 ALA A C 1
ATOM 1276 O O . ALA A 1 164 ? 12.662 -20.096 -1.901 1 95.35 164 ALA A O 1
ATOM 1277 N N . TRP A 1 165 ? 12.376 -18.334 -0.573 1 96.56 165 TRP A N 1
ATOM 1278 C CA . TRP A 1 165 ? 13.308 -17.426 -1.235 1 96.56 165 TRP A CA 1
ATOM 1279 C C . TRP A 1 165 ? 14.679 -18.074 -1.393 1 96.56 165 TRP A C 1
ATOM 1281 O O . TRP A 1 165 ? 15.237 -18.101 -2.492 1 96.56 165 TRP A O 1
ATOM 1291 N N . PRO A 1 166 ? 15.236 -18.699 -0.324 1 96.94 166 PRO A N 1
ATOM 1292 C CA . PRO A 1 166 ? 16.564 -19.296 -0.492 1 96.94 166 PRO A CA 1
ATOM 1293 C C . PRO A 1 166 ? 16.572 -20.44 -1.503 1 96.94 166 PRO A C 1
ATOM 1295 O O . PRO A 1 166 ? 17.563 -20.634 -2.213 1 96.94 166 PRO A O 1
ATOM 1298 N N . HIS A 1 167 ? 15.521 -21.175 -1.565 1 93.98 167 HIS A N 1
ATOM 1299 C CA . HIS A 1 167 ? 15.428 -22.28 -2.513 1 93.98 167 HIS A CA 1
ATOM 1300 C C . HIS A 1 167 ? 15.314 -21.769 -3.945 1 93.98 167 HIS A C 1
ATOM 1302 O O . HIS A 1 167 ? 15.961 -22.299 -4.851 1 93.98 167 HIS A O 1
ATOM 1308 N N . MET A 1 168 ? 14.537 -20.732 -4.107 1 94.11 168 MET A N 1
ATOM 1309 C CA . MET A 1 168 ? 14.371 -20.13 -5.426 1 94.11 168 MET A CA 1
ATOM 1310 C C . MET A 1 168 ? 15.675 -19.503 -5.907 1 94.11 168 MET A C 1
ATOM 1312 O O . MET A 1 168 ? 16.014 -19.593 -7.088 1 94.11 168 MET A O 1
ATOM 1316 N N . LYS A 1 169 ? 16.383 -18.918 -5.006 1 96.86 169 LYS A N 1
ATOM 1317 C CA . LYS A 1 169 ? 17.687 -18.356 -5.343 1 96.86 169 LYS A CA 1
ATOM 1318 C C . LYS A 1 169 ? 18.645 -19.441 -5.828 1 96.86 169 LYS A C 1
ATOM 1320 O O . LYS A 1 169 ? 19.303 -19.28 -6.858 1 96.86 169 LYS A O 1
ATOM 1325 N N . LYS A 1 170 ? 18.657 -20.449 -5.101 1 96.08 170 LYS A N 1
ATOM 1326 C CA . LYS A 1 170 ? 19.55 -21.553 -5.439 1 96.08 170 LYS A CA 1
ATOM 1327 C C . LYS A 1 170 ? 19.189 -22.159 -6.792 1 96.08 170 LYS A C 1
ATOM 1329 O O . LYS A 1 170 ? 20.072 -22.484 -7.589 1 96.08 170 LYS A O 1
ATOM 1334 N N . GLN A 1 171 ? 17.904 -22.196 -7.099 1 92.27 171 GLN A N 1
ATOM 1335 C CA . GLN A 1 171 ? 17.403 -22.791 -8.333 1 92.27 171 GLN A CA 1
ATOM 1336 C C . GLN A 1 171 ? 17.468 -21.797 -9.489 1 92.27 171 GLN A C 1
ATOM 1338 O O . GLN A 1 171 ? 17.296 -22.175 -10.65 1 92.27 171 GLN A O 1
ATOM 1343 N N . LYS A 1 172 ? 17.664 -20.564 -9.178 1 95.81 172 LYS A N 1
ATOM 1344 C CA . LYS A 1 172 ? 17.657 -19.469 -10.144 1 95.81 172 LYS A CA 1
ATOM 1345 C C . LYS A 1 172 ? 16.341 -19.428 -10.917 1 95.81 172 LYS A C 1
ATOM 1347 O O . LYS A 1 172 ? 16.339 -19.298 -12.143 1 95.81 172 LYS A O 1
ATOM 1352 N N . TYR A 1 173 ? 15.319 -19.662 -10.141 1 93.37 173 TYR A N 1
ATOM 1353 C CA . TYR A 1 173 ? 13.976 -19.637 -10.71 1 93.37 173 TYR A CA 1
ATOM 1354 C C . TYR A 1 173 ? 12.926 -19.457 -9.62 1 93.37 173 TYR A C 1
ATOM 1356 O O . TYR A 1 173 ? 12.971 -20.131 -8.588 1 93.37 173 TYR A O 1
ATOM 1364 N N . GLY A 1 174 ? 12.041 -18.59 -9.794 1 93.2 174 GLY A N 1
ATOM 1365 C CA . GLY A 1 174 ? 10.914 -18.399 -8.895 1 93.2 174 GLY A CA 1
ATOM 1366 C C . GLY A 1 174 ? 9.833 -17.507 -9.475 1 93.2 174 GLY A C 1
ATOM 1367 O O . GLY A 1 174 ? 10.131 -16.526 -10.16 1 93.2 174 GLY A O 1
ATOM 1368 N N . ARG A 1 175 ? 8.579 -17.922 -9.328 1 93.03 175 ARG A N 1
ATOM 1369 C CA . ARG A 1 175 ? 7.406 -17.119 -9.657 1 93.03 175 ARG A CA 1
ATOM 1370 C C . ARG A 1 175 ? 6.527 -16.903 -8.429 1 93.03 175 ARG A C 1
ATOM 1372 O O . ARG A 1 175 ? 6.035 -17.865 -7.835 1 93.03 175 ARG A O 1
ATOM 1379 N N . ILE A 1 176 ? 6.419 -15.648 -8.026 1 94.82 176 ILE A N 1
ATOM 1380 C CA . ILE A 1 176 ? 5.66 -15.32 -6.824 1 94.82 176 ILE A CA 1
ATOM 1381 C C . ILE A 1 176 ? 4.476 -14.428 -7.188 1 94.82 176 ILE A C 1
ATOM 1383 O O . ILE A 1 176 ? 4.628 -13.459 -7.937 1 94.82 176 ILE A O 1
ATOM 1387 N N . ILE A 1 177 ? 3.3 -14.772 -6.702 1 94.13 177 ILE A N 1
ATOM 1388 C CA . ILE A 1 177 ? 2.102 -13.96 -6.886 1 94.13 177 ILE A CA 1
ATOM 1389 C C . ILE A 1 177 ? 1.583 -13.49 -5.529 1 94.13 177 ILE A C 1
ATOM 1391 O O . ILE A 1 177 ? 1.346 -14.304 -4.633 1 94.13 177 ILE A O 1
ATOM 1395 N N . MET A 1 178 ? 1.518 -12.171 -5.369 1 94.65 178 MET A N 1
ATOM 1396 C CA . MET A 1 178 ? 0.763 -11.573 -4.271 1 94.65 178 MET A CA 1
ATOM 1397 C C . MET A 1 178 ? -0.677 -11.295 -4.689 1 94.65 178 MET A C 1
ATOM 1399 O O . MET A 1 178 ? -0.926 -10.832 -5.803 1 94.65 178 MET A O 1
ATOM 1403 N N . ILE A 1 179 ? -1.636 -11.543 -3.812 1 90.7 179 ILE A N 1
ATOM 1404 C CA . ILE A 1 179 ? -3.033 -11.337 -4.176 1 90.7 179 ILE A CA 1
ATOM 1405 C C . ILE A 1 179 ? -3.607 -10.167 -3.381 1 90.7 179 ILE A C 1
ATOM 1407 O O . ILE A 1 179 ? -4.156 -10.358 -2.293 1 90.7 179 ILE A O 1
ATOM 1411 N N . PRO A 1 180 ? -3.461 -9.046 -3.927 1 92.66 180 PRO A N 1
ATOM 1412 C CA . PRO A 1 180 ? -4.256 -7.957 -3.354 1 92.66 180 PRO A CA 1
ATOM 1413 C C . PRO A 1 180 ? -5.728 -8.03 -3.751 1 92.66 180 PRO A C 1
ATOM 1415 O O . PRO A 1 180 ? -6.296 -9.122 -3.837 1 92.66 180 PRO A O 1
ATOM 1418 N N . SER A 1 181 ? -6.407 -6.876 -3.821 1 87.79 181 SER A N 1
ATOM 1419 C CA . SER A 1 181 ? -7.826 -6.76 -4.141 1 87.79 181 SER A CA 1
ATOM 1420 C C . SER A 1 181 ? -8.134 -5.428 -4.817 1 87.79 181 SER A C 1
ATOM 1422 O O . SER A 1 181 ? -7.445 -4.433 -4.581 1 87.79 181 SER A O 1
ATOM 1424 N N . HIS A 1 182 ? -9.15 -5.49 -5.628 1 88.11 182 HIS A N 1
ATOM 1425 C CA . HIS A 1 182 ? -9.597 -4.23 -6.211 1 88.11 182 HIS A CA 1
ATOM 1426 C C . HIS A 1 182 ? -10.116 -3.28 -5.137 1 88.11 182 HIS A C 1
ATOM 1428 O O . HIS A 1 182 ? -10.349 -2.099 -5.406 1 88.11 182 HIS A O 1
ATOM 1434 N N . TRP A 1 183 ? -10.174 -3.685 -3.981 1 85.79 183 TRP A N 1
ATOM 1435 C CA . TRP A 1 183 ? -10.571 -2.828 -2.869 1 85.79 183 TRP A CA 1
ATOM 1436 C C . TRP A 1 183 ? -9.469 -1.829 -2.531 1 85.79 183 TRP A C 1
ATOM 1438 O O . TRP A 1 183 ? -9.654 -0.954 -1.682 1 85.79 183 TRP A O 1
ATOM 1448 N N . ILE A 1 184 ? -8.413 -1.935 -3.247 1 89.12 184 ILE A N 1
ATOM 1449 C CA . ILE A 1 184 ? -7.283 -1.04 -3.025 1 89.12 184 ILE A CA 1
ATOM 1450 C C . ILE A 1 184 ? -7.677 0.389 -3.392 1 89.12 184 ILE A C 1
ATOM 1452 O O . ILE A 1 184 ? -6.996 1.344 -3.01 1 89.12 184 ILE A O 1
ATOM 1456 N N . PHE A 1 185 ? -8.739 0.526 -4.115 1 92 185 PHE A N 1
ATOM 1457 C CA . PHE A 1 185 ? -9.125 1.874 -4.516 1 92 185 PHE A CA 1
ATOM 1458 C C . PHE A 1 185 ? -9.936 2.554 -3.42 1 92 185 PHE A C 1
ATOM 1460 O O . PHE A 1 185 ? -10.277 3.734 -3.534 1 92 185 PHE A O 1
ATOM 1467 N N . GLY A 1 186 ? -10.228 1.836 -2.369 1 91.68 186 GLY A N 1
ATOM 1468 C CA . GLY A 1 186 ? -10.886 2.402 -1.203 1 91.68 186 GLY A CA 1
ATOM 1469 C C . GLY A 1 186 ? -12.352 2.026 -1.103 1 91.68 186 GLY A C 1
ATOM 1470 O O . GLY A 1 186 ? -13.069 2.031 -2.106 1 91.68 186 GLY A O 1
ATOM 1471 N N . LYS A 1 187 ? -12.732 1.637 0.026 1 90.48 187 LYS A N 1
ATOM 1472 C CA . LYS A 1 187 ? -14.111 1.302 0.368 1 90.48 187 LYS A CA 1
ATOM 1473 C C . LYS A 1 187 ? -14.361 1.464 1.864 1 90.48 187 LYS A C 1
ATOM 1475 O O . LYS A 1 187 ? -13.518 1.093 2.684 1 90.48 187 LYS A O 1
ATOM 1480 N N . ASP A 1 188 ? -15.54 2.028 2.151 1 90.41 188 ASP A N 1
ATOM 1481 C CA . ASP A 1 188 ? -15.876 2.171 3.565 1 90.41 188 ASP A CA 1
ATOM 1482 C C . ASP A 1 188 ? -15.825 0.823 4.28 1 90.41 188 ASP A C 1
ATOM 1484 O O . ASP A 1 188 ? -16.164 -0.209 3.697 1 90.41 188 ASP A O 1
ATOM 1488 N N . GLU A 1 189 ? -15.333 0.825 5.504 1 90.42 189 GLU A N 1
ATOM 1489 C CA . GLU A 1 189 ? -15.293 -0.328 6.398 1 90.42 189 GLU A CA 1
ATOM 1490 C C . GLU A 1 189 ? -14.185 -1.299 5.999 1 90.42 189 GLU A C 1
ATOM 1492 O O . GLU A 1 189 ? -14.18 -2.454 6.429 1 90.42 189 GLU A O 1
ATOM 1497 N N . GLN A 1 190 ? -13.281 -0.767 5.099 1 90.35 190 GLN A N 1
ATOM 1498 C CA . GLN A 1 190 ? -12.226 -1.658 4.627 1 90.35 190 GLN A CA 1
ATOM 1499 C C . GLN A 1 190 ? -10.85 -1.02 4.795 1 90.35 190 GLN A C 1
ATOM 1501 O O . GLN A 1 190 ? -9.942 -1.274 4.002 1 90.35 190 GLN A O 1
ATOM 1506 N N . SER A 1 191 ? -10.723 -0.175 5.756 1 94.22 191 SER A N 1
ATOM 1507 C CA . SER A 1 191 ? -9.493 0.598 5.89 1 94.22 191 SER A CA 1
ATOM 1508 C C . SER A 1 191 ? -8.29 -0.311 6.115 1 94.22 191 SER A C 1
ATOM 1510 O O . SER A 1 191 ? -7.284 -0.204 5.41 1 94.22 191 SER A O 1
ATOM 1512 N N . ILE A 1 192 ? -8.397 -1.272 7.053 1 93.73 192 ILE A N 1
ATOM 1513 C CA . ILE A 1 192 ? -7.257 -2.124 7.372 1 93.73 192 ILE A CA 1
ATOM 1514 C C . ILE A 1 192 ? -7.045 -3.142 6.254 1 93.73 192 ILE A C 1
ATOM 1516 O O . ILE A 1 192 ? -5.908 -3.509 5.947 1 93.73 192 ILE A O 1
ATOM 1520 N N . TYR A 1 193 ? -8.125 -3.555 5.665 1 91.93 193 TYR A N 1
ATOM 1521 C CA . TYR A 1 193 ? -8.02 -4.444 4.514 1 91.93 193 TYR A CA 1
ATOM 1522 C C . TYR A 1 193 ? -7.285 -3.765 3.364 1 91.93 193 TYR A C 1
ATOM 1524 O O . TYR A 1 193 ? -6.369 -4.344 2.776 1 91.93 193 TYR A O 1
ATOM 1532 N N . ALA A 1 194 ? -7.677 -2.539 3.077 1 93.8 194 ALA A N 1
ATOM 1533 C CA . ALA A 1 194 ? -7.008 -1.775 2.027 1 93.8 194 ALA A CA 1
ATOM 1534 C C . ALA A 1 194 ? -5.528 -1.585 2.346 1 93.8 194 ALA A C 1
ATOM 1536 O O . ALA A 1 194 ? -4.675 -1.714 1.465 1 93.8 194 ALA A O 1
ATOM 1537 N N . ALA A 1 195 ? -5.243 -1.261 3.578 1 96.16 195 ALA A N 1
ATOM 1538 C CA . ALA A 1 195 ? -3.852 -1.114 3.999 1 96.16 195 ALA A CA 1
ATOM 1539 C C . ALA A 1 195 ? -3.063 -2.395 3.746 1 96.16 195 ALA A C 1
ATOM 1541 O O . ALA A 1 195 ? -1.971 -2.357 3.174 1 96.16 195 ALA A O 1
ATOM 1542 N N . ALA A 1 196 ? -3.631 -3.489 4.143 1 95.12 196 ALA A N 1
ATOM 1543 C CA . ALA A 1 196 ? -2.96 -4.776 3.981 1 95.12 196 ALA A CA 1
ATOM 1544 C C . ALA A 1 196 ? -2.733 -5.095 2.506 1 95.12 196 ALA A C 1
ATOM 1546 O O . ALA A 1 196 ? -1.648 -5.536 2.12 1 95.12 196 ALA A O 1
ATOM 1547 N N . LYS A 1 197 ? -3.712 -4.871 1.754 1 93.81 197 LYS A N 1
ATOM 1548 C CA . LYS A 1 197 ? -3.631 -5.212 0.337 1 93.81 197 LYS A CA 1
ATOM 1549 C C . LYS A 1 197 ? -2.656 -4.294 -0.395 1 93.81 197 LYS A C 1
ATOM 1551 O O . LYS A 1 197 ? -1.95 -4.73 -1.307 1 93.81 197 LYS A O 1
ATOM 1556 N N . PHE A 1 198 ? -2.552 -3.046 0.001 1 96.63 198 PHE A N 1
ATOM 1557 C CA . PHE A 1 198 ? -1.553 -2.144 -0.56 1 96.63 198 PHE A CA 1
ATOM 1558 C C . PHE A 1 198 ? -0.15 -2.551 -0.125 1 96.63 198 PHE A C 1
ATOM 1560 O O . PHE A 1 198 ? 0.81 -2.396 -0.883 1 96.63 198 PHE A O 1
ATOM 1567 N N . ALA A 1 199 ? -0.073 -3.019 1.082 1 96.95 199 ALA A N 1
ATOM 1568 C CA . ALA A 1 199 ? 1.224 -3.505 1.547 1 96.95 199 ALA A CA 1
ATOM 1569 C C . ALA A 1 199 ? 1.768 -4.588 0.62 1 96.95 199 ALA A C 1
ATOM 1571 O O . ALA A 1 199 ? 2.972 -4.643 0.359 1 96.95 199 ALA A O 1
ATOM 1572 N N . LEU A 1 200 ? 0.916 -5.388 0.101 1 96.56 200 LEU A N 1
ATOM 1573 C CA . LEU A 1 200 ? 1.331 -6.455 -0.803 1 96.56 200 LEU A CA 1
ATOM 1574 C C . LEU A 1 200 ? 1.869 -5.883 -2.11 1 96.56 200 LEU A C 1
ATOM 1576 O O . LEU A 1 200 ? 2.784 -6.45 -2.711 1 96.56 200 LEU A O 1
ATOM 1580 N N . ILE A 1 201 ? 1.287 -4.811 -2.527 1 97.37 201 ILE A N 1
ATOM 1581 C CA . ILE A 1 201 ? 1.803 -4.133 -3.711 1 97.37 201 ILE A CA 1
ATOM 1582 C C . ILE A 1 201 ? 3.2 -3.588 -3.425 1 97.37 201 ILE A C 1
ATOM 1584 O O . ILE A 1 201 ? 4.1 -3.701 -4.261 1 97.37 201 ILE A O 1
ATOM 1588 N N . GLY A 1 202 ? 3.374 -3.031 -2.27 1 96.9 202 GLY A N 1
ATOM 1589 C CA . GLY A 1 202 ? 4.693 -2.561 -1.877 1 96.9 202 GLY A CA 1
ATOM 1590 C C . GLY A 1 202 ? 5.733 -3.665 -1.844 1 96.9 202 GLY A C 1
ATOM 1591 O O . GLY A 1 202 ? 6.856 -3.481 -2.319 1 96.9 202 GLY A O 1
ATOM 1592 N N . LEU A 1 203 ? 5.385 -4.828 -1.296 1 97.01 203 LEU A N 1
ATOM 1593 C CA . LEU A 1 203 ? 6.282 -5.978 -1.3 1 97.01 203 LEU A CA 1
ATOM 1594 C C . LEU A 1 203 ? 6.659 -6.368 -2.725 1 97.01 203 LEU A C 1
ATOM 1596 O O . LEU A 1 203 ? 7.831 -6.624 -3.014 1 97.01 203 LEU A O 1
ATOM 1600 N N . THR A 1 204 ? 5.687 -6.349 -3.567 1 97.81 204 THR A N 1
ATOM 1601 C CA . THR A 1 204 ? 5.879 -6.741 -4.959 1 97.81 204 THR A CA 1
ATOM 1602 C C . THR A 1 204 ? 6.906 -5.839 -5.637 1 97.81 204 THR A C 1
ATOM 1604 O O . THR A 1 204 ? 7.835 -6.325 -6.285 1 97.81 204 THR A O 1
ATOM 1607 N N . LYS A 1 205 ? 6.79 -4.55 -5.41 1 96.82 205 LYS A N 1
ATOM 1608 C CA . LYS A 1 205 ? 7.631 -3.558 -6.072 1 96.82 205 LYS A CA 1
ATOM 1609 C C . LYS A 1 205 ? 9.095 -3.723 -5.673 1 96.82 205 LYS A C 1
ATOM 1611 O O . LYS A 1 205 ? 9.996 -3.43 -6.463 1 96.82 205 LYS A O 1
ATOM 1616 N N . THR A 1 206 ? 9.347 -4.191 -4.526 1 96.47 206 THR A N 1
ATOM 1617 C CA . THR A 1 206 ? 10.723 -4.297 -4.054 1 96.47 206 THR A CA 1
ATOM 1618 C C . THR A 1 206 ? 11.275 -5.697 -4.308 1 96.47 206 THR A C 1
ATOM 1620 O O . THR A 1 206 ? 12.426 -5.85 -4.722 1 96.47 206 THR A O 1
ATOM 1623 N N . LEU A 1 207 ? 10.47 -6.694 -4.114 1 97.84 207 LEU A N 1
ATOM 1624 C CA . LEU A 1 207 ? 10.959 -8.063 -4.231 1 97.84 207 LEU A CA 1
ATOM 1625 C C . LEU A 1 207 ? 11.291 -8.4 -5.681 1 97.84 207 LEU A C 1
ATOM 1627 O O . LEU A 1 207 ? 12.193 -9.198 -5.947 1 97.84 207 LEU A O 1
ATOM 1631 N N . CYS A 1 208 ? 10.557 -7.795 -6.611 1 97.8 208 CYS A N 1
ATOM 1632 C CA . CYS A 1 208 ? 10.887 -8.042 -8.01 1 97.8 208 CYS A CA 1
ATOM 1633 C C . CYS A 1 208 ? 12.291 -7.547 -8.336 1 97.8 208 CYS A C 1
ATOM 1635 O O . CYS A 1 208 ? 12.972 -8.116 -9.19 1 97.8 208 CYS A O 1
ATOM 1637 N N . ILE A 1 209 ? 12.735 -6.477 -7.618 1 97.37 209 ILE A N 1
ATOM 1638 C CA . ILE A 1 209 ? 14.073 -5.929 -7.81 1 97.37 209 ILE A CA 1
ATOM 1639 C C . ILE A 1 209 ? 15.108 -6.864 -7.186 1 97.37 209 ILE A C 1
ATOM 1641 O O . ILE A 1 209 ? 16.101 -7.216 -7.826 1 97.37 209 ILE A O 1
ATOM 1645 N N . GLU A 1 210 ? 14.853 -7.338 -6.013 1 96.55 210 GLU A N 1
ATOM 1646 C CA . GLU A 1 210 ? 15.796 -8.197 -5.302 1 96.55 210 GLU A CA 1
ATOM 1647 C C . GLU A 1 210 ? 15.889 -9.573 -5.956 1 96.55 210 GLU A C 1
ATOM 1649 O O . GLU A 1 210 ? 16.906 -10.257 -5.831 1 96.55 210 GLU A O 1
ATOM 1654 N N . GLY A 1 211 ? 14.829 -9.958 -6.625 1 97.36 211 GLY A N 1
ATOM 1655 C CA . GLY A 1 211 ? 14.783 -11.281 -7.225 1 97.36 211 GLY A CA 1
ATOM 1656 C C . GLY A 1 211 ? 15.335 -11.315 -8.638 1 97.36 211 GLY A C 1
ATOM 1657 O O . GLY A 1 211 ? 15.586 -12.39 -9.187 1 97.36 211 GLY A O 1
ATOM 1658 N N . LYS A 1 212 ? 15.556 -10.143 -9.168 1 96.41 212 LYS A N 1
ATOM 1659 C CA . LYS A 1 212 ? 15.887 -10.011 -10.584 1 96.41 212 LYS A CA 1
ATOM 1660 C C . LYS A 1 212 ? 17.116 -10.842 -10.941 1 96.41 212 LYS A C 1
ATOM 1662 O O . LYS A 1 212 ? 17.099 -11.6 -11.913 1 96.41 212 LYS A O 1
ATOM 1667 N N . GLU A 1 213 ? 18.15 -10.78 -10.163 1 96.21 213 GLU A N 1
ATOM 1668 C CA . GLU A 1 213 ? 19.415 -11.443 -10.466 1 96.21 213 GLU A CA 1
ATOM 1669 C C . GLU A 1 213 ? 19.283 -12.959 -10.362 1 96.21 213 GLU A C 1
ATOM 1671 O O . GLU A 1 213 ? 20.144 -13.697 -10.845 1 96.21 213 GLU A O 1
ATOM 1676 N N . TYR A 1 214 ? 18.226 -13.417 -9.798 1 97.17 214 TYR A N 1
ATOM 1677 C CA . TYR A 1 214 ? 18.056 -14.847 -9.566 1 97.17 214 TYR A CA 1
ATOM 1678 C C . TYR A 1 214 ? 16.911 -15.404 -10.404 1 97.17 214 TYR A C 1
ATOM 1680 O O . TYR A 1 214 ? 16.413 -16.5 -10.135 1 97.17 214 TYR A O 1
ATOM 1688 N N . ASN A 1 215 ? 16.41 -14.59 -11.362 1 97.04 215 ASN A N 1
ATOM 1689 C CA . ASN A 1 215 ? 15.286 -14.994 -12.2 1 97.04 215 ASN A CA 1
ATOM 1690 C C . ASN A 1 215 ? 14.044 -15.295 -11.366 1 97.04 215 ASN A C 1
ATOM 1692 O O . ASN A 1 215 ? 13.378 -16.31 -11.58 1 97.04 215 ASN A O 1
ATOM 1696 N N . ILE A 1 216 ? 13.871 -14.545 -10.315 1 96.73 216 ILE A N 1
ATOM 1697 C CA . ILE A 1 216 ? 12.663 -14.592 -9.499 1 96.73 216 ILE A CA 1
ATOM 1698 C C . ILE A 1 216 ? 11.749 -13.424 -9.862 1 96.73 216 ILE A C 1
ATOM 1700 O O . ILE A 1 216 ? 12.115 -12.261 -9.678 1 96.73 216 ILE A O 1
ATOM 1704 N N . SER A 1 217 ? 10.562 -13.764 -10.477 1 97.29 217 SER A N 1
ATOM 1705 C CA . SER A 1 217 ? 9.57 -12.737 -10.777 1 97.29 217 SER A CA 1
ATOM 1706 C C . SER A 1 217 ? 8.534 -12.627 -9.663 1 97.29 217 SER A C 1
ATOM 1708 O O . SER A 1 217 ? 8.142 -13.635 -9.071 1 97.29 217 SER A O 1
ATOM 1710 N N . VAL A 1 218 ? 8.178 -11.449 -9.305 1 97.67 218 VAL A N 1
ATOM 1711 C CA . VAL A 1 218 ? 7.157 -11.17 -8.301 1 97.67 218 VAL A CA 1
ATOM 1712 C C . VAL A 1 218 ? 6.105 -10.228 -8.881 1 97.67 218 VAL A C 1
ATOM 1714 O O . VAL A 1 218 ? 6.431 -9.131 -9.342 1 97.67 218 VAL A O 1
ATOM 1717 N N . ASN A 1 219 ? 4.87 -10.695 -8.947 1 97.55 219 ASN A N 1
ATOM 1718 C CA . ASN A 1 219 ? 3.747 -9.889 -9.415 1 97.55 219 ASN A CA 1
ATOM 1719 C C . ASN A 1 219 ? 2.575 -9.941 -8.439 1 97.55 219 ASN A C 1
ATOM 1721 O O . ASN A 1 219 ? 2.525 -10.811 -7.569 1 97.55 219 ASN A O 1
ATOM 1725 N N . ALA A 1 220 ? 1.786 -8.935 -8.515 1 96.83 220 ALA A N 1
ATOM 1726 C CA . ALA A 1 220 ? 0.538 -8.903 -7.757 1 96.83 220 ALA A CA 1
ATOM 1727 C C . ALA A 1 220 ? -0.67 -9.005 -8.683 1 96.83 220 ALA A C 1
ATOM 1729 O O . ALA A 1 220 ? -0.663 -8.451 -9.785 1 96.83 220 ALA A O 1
ATOM 1730 N N . VAL A 1 221 ? -1.708 -9.73 -8.242 1 94.15 221 VAL A N 1
ATOM 1731 C CA . VAL A 1 221 ? -2.951 -9.829 -9 1 94.15 221 VAL A CA 1
ATOM 1732 C C . VAL A 1 221 ? -4.13 -9.436 -8.114 1 94.15 221 VAL A C 1
ATOM 1734 O O . VAL A 1 221 ? -4.502 -10.176 -7.2 1 94.15 221 VAL A O 1
ATOM 1737 N N . ALA A 1 222 ? -4.611 -8.267 -8.395 1 93.39 222 ALA A N 1
ATOM 1738 C CA . ALA A 1 222 ? -5.817 -7.822 -7.701 1 93.39 222 ALA A CA 1
ATOM 1739 C C . ALA A 1 222 ? -7.055 -8.527 -8.245 1 93.39 222 ALA A C 1
ATOM 1741 O O . ALA A 1 222 ? -7.43 -8.331 -9.404 1 93.39 222 ALA A O 1
ATOM 1742 N N . THR A 1 223 ? -7.703 -9.235 -7.358 1 86.33 223 THR A N 1
ATOM 1743 C CA . THR A 1 223 ? -8.851 -10.013 -7.809 1 86.33 223 THR A CA 1
ATOM 1744 C C . THR A 1 223 ? -10.146 -9.455 -7.225 1 86.33 223 THR A C 1
ATOM 1746 O O . THR A 1 223 ? -10.141 -8.865 -6.142 1 86.33 223 THR A O 1
ATOM 1749 N N . ALA A 1 224 ? -11.094 -9.516 -8.034 1 78.44 224 ALA A N 1
ATOM 1750 C CA . ALA A 1 224 ? -12.479 -9.321 -7.612 1 78.44 224 ALA A CA 1
ATOM 1751 C C . ALA A 1 224 ? -13.38 -10.422 -8.163 1 78.44 224 ALA A C 1
ATOM 1753 O O . ALA A 1 224 ? -13.295 -10.769 -9.343 1 78.44 224 ALA A O 1
ATOM 1754 N N . GLY A 1 225 ? -13.976 -11.111 -7.302 1 70.86 225 GLY A N 1
ATOM 1755 C CA . GLY A 1 225 ? -14.836 -12.175 -7.795 1 70.86 225 GLY A CA 1
ATOM 1756 C C . GLY A 1 225 ? -15.769 -12.728 -6.733 1 70.86 225 GLY A C 1
ATOM 1757 O O . GLY A 1 225 ? -15.529 -12.552 -5.537 1 70.86 225 GLY A O 1
ATOM 1758 N N . PHE A 1 226 ? -16.796 -13.199 -7.22 1 65.81 226 PHE A N 1
ATOM 1759 C CA . PHE A 1 226 ? -17.787 -13.848 -6.37 1 65.81 226 PHE A CA 1
ATOM 1760 C C . PHE A 1 226 ? -17.276 -15.197 -5.876 1 65.81 226 PHE A C 1
ATOM 1762 O O . PHE A 1 226 ? -16.723 -15.979 -6.653 1 65.81 226 PHE A O 1
ATOM 1769 N N . THR A 1 227 ? -17.208 -15.179 -4.518 1 60.8 227 THR A N 1
ATOM 1770 C CA . THR A 1 227 ? -16.958 -16.478 -3.904 1 60.8 227 THR A CA 1
ATOM 1771 C C . THR A 1 227 ? -18.148 -16.913 -3.054 1 60.8 227 THR A C 1
ATOM 1773 O O . THR A 1 227 ? -18.98 -16.086 -2.673 1 60.8 227 THR A O 1
ATOM 1776 N N . ASP A 1 228 ? -18.227 -18.109 -2.95 1 57.01 228 ASP A N 1
ATOM 1777 C CA . ASP A 1 228 ? -19.306 -18.612 -2.105 1 57.01 228 ASP A CA 1
ATOM 1778 C C . ASP A 1 228 ? -19.249 -17.989 -0.712 1 57.01 228 ASP A C 1
ATOM 1780 O O . ASP A 1 228 ? -20.271 -17.881 -0.032 1 57.01 228 ASP A O 1
ATOM 1784 N N . GLN A 1 229 ? -18.086 -17.613 -0.408 1 53.88 229 GLN A N 1
ATOM 1785 C CA . GLN A 1 229 ? -17.914 -17.04 0.923 1 53.88 229 GLN A CA 1
ATOM 1786 C C . GLN A 1 229 ? -18.556 -15.658 1.013 1 53.88 229 GLN A C 1
ATOM 1788 O O . GLN A 1 229 ? -18.996 -15.242 2.086 1 53.88 229 GLN A O 1
ATOM 1793 N N . ILE A 1 230 ? -18.539 -14.959 -0.093 1 53.5 230 ILE A N 1
ATOM 1794 C CA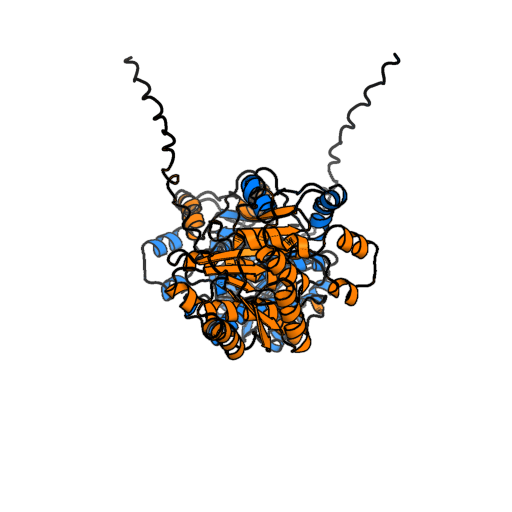 . ILE A 1 230 ? -19.201 -13.659 -0.109 1 53.5 230 ILE A CA 1
ATOM 1795 C C . ILE A 1 230 ? -20.684 -13.83 0.211 1 53.5 230 ILE A C 1
ATOM 1797 O O . ILE A 1 230 ? -21.269 -13.015 0.928 1 53.5 230 ILE A O 1
ATOM 1801 N N . VAL A 1 231 ? -21.22 -14.915 -0.256 1 52.06 231 VAL A N 1
ATOM 1802 C CA . VAL A 1 231 ? -22.629 -15.206 -0.012 1 52.06 231 VAL A CA 1
ATOM 1803 C C . VAL A 1 231 ? -22.868 -15.391 1.484 1 52.06 231 VAL A C 1
ATOM 1805 O O . VAL A 1 231 ? -23.879 -14.93 2.02 1 52.06 231 VAL A O 1
ATOM 1808 N N . ALA A 1 232 ? -21.875 -16.021 2.082 1 48.89 232 ALA A N 1
ATOM 1809 C CA . ALA A 1 232 ? -22.064 -16.359 3.491 1 48.89 232 ALA A CA 1
ATOM 1810 C C . ALA A 1 232 ? -21.995 -15.113 4.369 1 48.89 232 ALA A C 1
ATOM 1812 O O . ALA A 1 232 ? -22.589 -15.073 5.448 1 48.89 232 ALA A O 1
ATOM 1813 N N . ASN A 1 233 ? -21.314 -14.067 3.879 1 48.61 233 ASN A N 1
ATOM 1814 C CA . ASN A 1 233 ? -21.039 -12.941 4.765 1 48.61 233 ASN A CA 1
ATOM 1815 C C . ASN A 1 233 ? -21.853 -11.71 4.376 1 48.61 233 ASN A C 1
ATOM 1817 O O . ASN A 1 233 ? -21.703 -10.646 4.979 1 48.61 233 ASN A O 1
ATOM 1821 N N . THR A 1 234 ? -22.448 -11.828 3.229 1 54.05 234 THR A N 1
ATOM 1822 C CA . THR A 1 234 ? -23.219 -10.663 2.808 1 54.05 234 THR A CA 1
ATOM 1823 C C . THR A 1 234 ? -24.669 -11.046 2.528 1 54.05 234 THR A C 1
ATOM 1825 O O . THR A 1 234 ? -24.949 -12.169 2.103 1 54.05 234 THR A O 1
ATOM 1828 N N . LYS A 1 235 ? -25.6 -10.323 2.941 1 52.21 235 LYS A N 1
ATOM 1829 C CA . LYS A 1 235 ? -27 -10.531 2.583 1 52.21 235 LYS A CA 1
ATOM 1830 C C . LYS A 1 235 ? -27.173 -10.62 1.07 1 52.21 235 LYS A C 1
ATOM 1832 O O . LYS A 1 235 ? -26.59 -9.83 0.325 1 52.21 235 LYS A O 1
ATOM 1837 N N . ALA A 1 236 ? -27.852 -11.759 0.72 1 53.31 236 ALA A N 1
ATOM 1838 C CA . ALA A 1 236 ? -28.178 -12.039 -0.676 1 53.31 236 ALA A CA 1
ATOM 1839 C C . ALA A 1 236 ? -28.75 -10.803 -1.364 1 53.31 236 ALA A C 1
ATOM 1841 O O . ALA A 1 236 ? -29.635 -10.136 -0.822 1 53.31 236 ALA A O 1
ATOM 1842 N N . ASN A 1 237 ? -27.982 -9.987 -2.189 1 58.09 237 ASN A N 1
ATOM 1843 C CA . ASN A 1 237 ? -28.564 -8.878 -2.937 1 58.09 237 ASN A CA 1
ATOM 1844 C C . ASN A 1 237 ? -28.294 -9.01 -4.434 1 58.09 237 ASN A C 1
ATOM 1846 O O . ASN A 1 237 ? -27.624 -9.948 -4.868 1 58.09 237 ASN A O 1
ATOM 1850 N N . GLN A 1 238 ? -29.157 -8.385 -5.137 1 56.79 238 GLN A N 1
ATOM 1851 C CA . GLN A 1 238 ? -29.062 -8.358 -6.593 1 56.79 238 GLN A CA 1
ATOM 1852 C C . GLN A 1 238 ? -27.612 -8.216 -7.046 1 56.79 238 GLN A C 1
ATOM 1854 O O . GLN A 1 238 ? -27.208 -8.81 -8.048 1 56.79 238 GLN A O 1
ATOM 1859 N N . GLY A 1 239 ? -26.796 -7.673 -6.277 1 63.92 239 GLY A N 1
ATOM 1860 C CA . GLY A 1 239 ? -25.391 -7.477 -6.597 1 63.92 239 GLY A CA 1
ATOM 1861 C C . GLY A 1 239 ? -24.581 -8.759 -6.536 1 63.92 239 GLY A C 1
ATOM 1862 O O . GLY A 1 239 ? -23.727 -9 -7.392 1 63.92 239 GLY A O 1
ATOM 1863 N N . GLN A 1 240 ? -25.09 -9.64 -5.686 1 67.69 240 GLN A N 1
ATOM 1864 C CA . GLN A 1 240 ? -24.391 -10.911 -5.532 1 67.69 240 GLN A CA 1
ATOM 1865 C C . GLN A 1 240 ? -24.638 -11.823 -6.73 1 67.69 240 GLN A C 1
ATOM 1867 O O . GLN A 1 240 ? -23.721 -12.498 -7.203 1 67.69 240 GLN A O 1
ATOM 1872 N N . GLU A 1 241 ? -25.9 -11.864 -7.169 1 70.63 241 GLU A N 1
ATOM 1873 C CA . GLU A 1 241 ? -26.229 -12.71 -8.313 1 70.63 241 GLU A CA 1
ATOM 1874 C C . GLU A 1 241 ? -25.471 -12.268 -9.562 1 70.63 241 GLU A C 1
ATOM 1876 O O . GLU A 1 241 ? -25.01 -13.104 -10.342 1 70.63 241 GLU A O 1
ATOM 1881 N N . LEU A 1 242 ? -25.444 -11.02 -9.695 1 71.9 242 LEU A N 1
ATOM 1882 C CA . LEU A 1 242 ? -24.719 -10.476 -10.839 1 71.9 242 LEU A CA 1
ATOM 1883 C C . LEU A 1 242 ? -23.235 -10.813 -10.751 1 71.9 242 LEU A C 1
ATOM 1885 O O . LEU A 1 242 ? -22.618 -11.183 -11.753 1 71.9 242 LEU A O 1
ATOM 1889 N N . MET A 1 243 ? -22.702 -10.772 -9.564 1 75.1 243 MET A N 1
ATOM 1890 C CA . MET A 1 243 ? -21.293 -11.102 -9.369 1 75.1 243 MET A CA 1
ATOM 1891 C C . MET A 1 243 ? -21.038 -12.58 -9.644 1 75.1 243 MET A C 1
ATOM 1893 O O . MET A 1 243 ? -20.029 -12.937 -10.256 1 75.1 243 MET A O 1
ATOM 1897 N N . LYS A 1 244 ? -22.002 -13.347 -9.218 1 74.33 244 LYS A N 1
ATOM 1898 C CA . LYS A 1 244 ? -21.883 -14.784 -9.449 1 74.33 244 LYS A CA 1
ATOM 1899 C C . LYS A 1 244 ? -21.866 -15.102 -10.942 1 74.33 244 LYS A C 1
ATOM 1901 O O . LYS A 1 244 ? -21.096 -15.952 -11.392 1 74.33 244 LYS A O 1
ATOM 1906 N N . GLN A 1 245 ? -22.622 -14.406 -11.623 1 75.57 245 GLN A N 1
ATOM 1907 C CA . GLN A 1 245 ? -22.795 -14.687 -13.044 1 75.57 245 GLN A CA 1
ATOM 1908 C C . GLN A 1 245 ? -21.638 -14.121 -13.862 1 75.57 245 GLN A C 1
ATOM 1910 O O . GLN A 1 245 ? -21.136 -14.78 -14.775 1 75.57 245 GLN A O 1
ATOM 1915 N N . PHE A 1 246 ? -21.18 -13.023 -13.477 1 76.87 246 PHE A N 1
ATOM 1916 C CA . PHE A 1 246 ? -20.313 -12.321 -14.415 1 76.87 246 PHE A CA 1
ATOM 1917 C C . PHE A 1 246 ? -18.883 -12.264 -13.892 1 76.87 246 PHE A C 1
ATOM 1919 O O . PHE A 1 246 ? -17.951 -11.979 -14.647 1 76.87 246 PHE A O 1
ATOM 1926 N N . VAL A 1 247 ? -18.739 -12.597 -12.622 1 80.11 247 VAL A N 1
ATOM 1927 C CA . VAL A 1 247 ? -17.397 -12.453 -12.068 1 80.11 247 VAL A CA 1
ATOM 1928 C C . VAL A 1 247 ? -17.067 -13.658 -11.191 1 80.11 247 VAL A C 1
ATOM 1930 O O . VAL A 1 247 ? -16.681 -13.503 -10.03 1 80.11 247 VAL A O 1
ATOM 1933 N N . PRO A 1 248 ? -17.302 -14.809 -11.81 1 77.1 248 PRO A N 1
ATOM 1934 C CA . PRO A 1 248 ? -16.851 -15.948 -11.006 1 77.1 248 PRO A CA 1
ATOM 1935 C C . PRO A 1 248 ? -15.361 -15.885 -10.679 1 77.1 248 PRO A C 1
ATOM 1937 O O . PRO A 1 248 ? -14.558 -15.468 -11.518 1 77.1 248 PRO A O 1
ATOM 1940 N N . ALA A 1 249 ? -14.992 -16.259 -9.499 1 75.61 249 ALA A N 1
ATOM 1941 C CA . ALA A 1 249 ? -13.619 -16.156 -9.011 1 75.61 249 ALA A CA 1
ATOM 1942 C C . ALA A 1 249 ? -12.653 -16.898 -9.93 1 75.61 249 ALA A C 1
ATOM 1944 O O . ALA A 1 249 ? -11.503 -16.484 -10.097 1 75.61 249 ALA A O 1
ATOM 1945 N N . ALA A 1 250 ? -13.144 -17.929 -10.639 1 76.9 250 ALA A N 1
ATOM 1946 C CA . ALA A 1 250 ? -12.316 -18.783 -11.487 1 76.9 250 ALA A CA 1
ATOM 1947 C C . ALA A 1 250 ? -11.77 -18.006 -12.681 1 76.9 250 ALA A C 1
ATOM 1949 O O . ALA A 1 250 ? -10.726 -18.359 -13.235 1 76.9 250 ALA A O 1
ATOM 1950 N N . GLN A 1 251 ? -12.408 -17.004 -13.022 1 83.59 251 GLN A N 1
ATOM 1951 C CA . GLN A 1 251 ? -12.037 -16.277 -14.231 1 83.59 251 GLN A CA 1
ATOM 1952 C C . GLN A 1 251 ? -10.789 -15.429 -14.002 1 83.59 251 GLN A C 1
ATOM 1954 O O . GLN A 1 251 ? -10.188 -14.929 -14.956 1 83.59 251 GLN A O 1
ATOM 1959 N N . ALA A 1 252 ? -10.331 -15.356 -12.789 1 84.32 252 ALA A N 1
ATOM 1960 C CA . ALA A 1 252 ? -9.079 -14.66 -12.505 1 84.32 252 ALA A CA 1
ATOM 1961 C C . ALA A 1 252 ? -7.877 -15.563 -12.769 1 84.32 252 ALA A C 1
ATOM 1963 O O . ALA A 1 252 ? -6.754 -15.08 -12.933 1 84.32 252 ALA A O 1
ATOM 1964 N N . SER A 1 253 ? -8.053 -16.85 -12.838 1 84.72 253 SER A N 1
ATOM 1965 C CA . SER A 1 253 ? -6.992 -17.851 -12.84 1 84.72 253 SER A CA 1
ATOM 1966 C C . SER A 1 253 ? -6.113 -17.724 -14.08 1 84.72 253 SER A C 1
ATOM 1968 O O . SER A 1 253 ? -4.889 -17.839 -13.995 1 84.72 253 SER A O 1
ATOM 1970 N N . PRO A 1 254 ? -6.695 -17.462 -15.314 1 86.61 254 PRO A N 1
ATOM 1971 C CA . PRO A 1 254 ? -5.843 -17.384 -16.502 1 86.61 254 PRO A CA 1
ATOM 1972 C C . PRO A 1 254 ? -4.765 -16.308 -16.386 1 86.61 254 PRO A C 1
ATOM 1974 O O . PRO A 1 254 ? -3.639 -16.505 -16.85 1 86.61 254 PRO A O 1
ATOM 1977 N N . ALA A 1 255 ? -5.113 -15.197 -15.789 1 91.11 255 ALA A N 1
ATOM 1978 C CA . ALA A 1 255 ? -4.118 -14.144 -15.6 1 91.11 255 ALA A CA 1
ATOM 1979 C C . ALA A 1 255 ? -2.988 -14.614 -14.689 1 91.11 255 ALA A C 1
ATOM 1981 O O . ALA A 1 255 ? -1.812 -14.371 -14.972 1 91.11 255 ALA A O 1
ATOM 1982 N N . ILE A 1 256 ? -3.317 -15.311 -13.626 1 89.17 256 ILE A N 1
ATOM 1983 C CA . ILE A 1 256 ? -2.336 -15.804 -12.665 1 89.17 256 ILE A CA 1
ATOM 1984 C C . ILE A 1 256 ? -1.44 -16.846 -13.33 1 89.17 256 ILE A C 1
ATOM 1986 O O . ILE A 1 256 ? -0.214 -16.786 -13.21 1 89.17 256 ILE A O 1
ATOM 1990 N N . VAL A 1 257 ? -2.042 -17.739 -14.042 1 85.76 257 VAL A N 1
ATOM 1991 C CA . VAL A 1 257 ? -1.295 -18.805 -14.702 1 85.76 257 VAL A CA 1
ATOM 1992 C C . VAL A 1 257 ? -0.334 -18.205 -15.726 1 85.76 257 VAL A C 1
ATOM 1994 O O . VAL A 1 257 ? 0.814 -18.642 -15.839 1 85.76 257 VAL A O 1
ATOM 1997 N N . TRP A 1 258 ? -0.779 -17.206 -16.44 1 89.31 258 TRP A N 1
ATOM 1998 C CA . TRP A 1 258 ? 0.115 -16.554 -17.391 1 89.31 258 TRP A CA 1
ATOM 1999 C C . TRP A 1 258 ? 1.31 -15.932 -16.676 1 89.31 258 TRP A C 1
ATOM 2001 O O . TRP A 1 258 ? 2.453 -16.095 -17.108 1 89.31 258 TRP A O 1
ATOM 2011 N N . LEU A 1 259 ? 1.075 -15.325 -15.602 1 92.52 259 LEU A N 1
ATOM 2012 C CA . LEU A 1 259 ? 2.111 -14.569 -14.908 1 92.52 259 LEU A CA 1
ATOM 2013 C C . LEU A 1 259 ? 3.142 -15.505 -14.286 1 92.52 259 LEU A C 1
ATOM 2015 O O . LEU A 1 259 ? 4.271 -15.095 -14.007 1 92.52 259 LEU A O 1
ATOM 2019 N N . VAL A 1 260 ? 2.751 -16.747 -14.041 1 87.84 260 VAL A N 1
ATOM 2020 C CA . VAL A 1 260 ? 3.714 -17.648 -13.416 1 87.84 260 VAL A CA 1
ATOM 2021 C C . VAL A 1 260 ? 4.289 -18.598 -14.464 1 87.84 260 VAL A C 1
ATOM 2023 O O . VAL A 1 260 ? 5.086 -19.481 -14.14 1 87.84 260 VAL A O 1
ATOM 2026 N N . HIS A 1 261 ? 3.84 -18.405 -15.663 1 84.35 261 HIS A N 1
ATOM 2027 C CA . HIS A 1 261 ? 4.382 -19.22 -16.745 1 84.35 261 HIS A CA 1
ATOM 2028 C C . HIS A 1 261 ? 5.855 -18.907 -16.986 1 84.35 261 HIS A C 1
ATOM 2030 O O . HIS A 1 261 ? 6.28 -17.757 -16.848 1 84.35 261 HIS A O 1
ATOM 2036 N N . GLU A 1 262 ? 6.629 -19.865 -17.425 1 83.05 262 GLU A N 1
ATOM 2037 C CA . GLU A 1 262 ? 8.07 -19.724 -17.613 1 83.05 262 GLU A CA 1
ATOM 2038 C C . GLU A 1 262 ? 8.388 -18.711 -18.709 1 83.05 262 GLU A C 1
ATOM 2040 O O . GLU A 1 262 ? 9.416 -18.034 -18.656 1 83.05 262 GLU A O 1
ATOM 2045 N N . ASP A 1 263 ? 7.44 -18.562 -19.672 1 84.54 263 ASP A N 1
ATOM 2046 C CA . ASP A 1 263 ? 7.681 -17.674 -20.805 1 84.54 263 ASP A CA 1
ATOM 2047 C C . ASP A 1 263 ? 7.341 -16.228 -20.452 1 84.54 263 ASP A C 1
ATOM 2049 O O . ASP A 1 263 ? 7.679 -15.306 -21.197 1 84.54 263 ASP A O 1
ATOM 2053 N N . CYS A 1 264 ? 6.61 -16.074 -19.352 1 91.49 264 CYS A N 1
ATOM 2054 C CA . CYS A 1 264 ? 6.229 -14.719 -18.971 1 91.49 264 CYS A CA 1
ATOM 2055 C C . CYS A 1 264 ? 7.419 -13.959 -18.397 1 91.49 264 CYS A C 1
ATOM 2057 O O . CYS A 1 264 ? 8.1 -14.454 -17.497 1 91.49 264 CYS A O 1
ATOM 2059 N N . LYS A 1 265 ? 7.663 -12.768 -18.872 1 94.76 265 LYS A N 1
ATOM 2060 C CA . LYS A 1 265 ? 8.794 -11.967 -18.411 1 94.76 265 LYS A CA 1
ATOM 2061 C C . LYS A 1 265 ? 8.326 -10.801 -17.547 1 94.76 265 LYS A C 1
ATOM 2063 O O . LYS A 1 265 ? 9.141 -10.011 -17.066 1 94.76 265 LYS A O 1
ATOM 2068 N N . VAL A 1 266 ? 7.02 -10.779 -17.378 1 96.67 266 VAL A N 1
ATOM 2069 C CA . VAL A 1 266 ? 6.44 -9.698 -16.589 1 96.67 266 VAL A CA 1
ATOM 2070 C C . VAL A 1 266 ? 6.837 -9.857 -15.123 1 96.67 266 VAL A C 1
ATOM 2072 O O . VAL A 1 266 ? 6.739 -10.952 -14.562 1 96.67 266 VAL A O 1
ATOM 2075 N N . THR A 1 267 ? 7.38 -8.8 -14.504 1 97.92 267 THR A N 1
ATOM 2076 C CA . THR A 1 267 ? 7.682 -8.775 -13.077 1 97.92 267 THR A CA 1
ATOM 2077 C C . THR A 1 267 ? 7.511 -7.368 -12.512 1 97.92 267 THR A C 1
ATOM 2079 O O . THR A 1 267 ? 7.623 -6.382 -13.244 1 97.92 267 THR A O 1
ATOM 2082 N N . GLY A 1 268 ? 7.084 -7.303 -11.229 1 97.49 268 GLY A N 1
ATOM 2083 C CA . GLY A 1 268 ? 6.937 -6.027 -10.547 1 97.49 268 GLY A CA 1
ATOM 2084 C C . GLY A 1 268 ? 5.629 -5.327 -10.864 1 97.49 268 GLY A C 1
ATOM 2085 O O . GLY A 1 268 ? 5.453 -4.152 -10.537 1 97.49 268 GLY A O 1
ATOM 2086 N N . GLU A 1 269 ? 4.701 -6.071 -11.51 1 97.37 269 GLU A N 1
ATOM 2087 C CA . GLU A 1 269 ? 3.459 -5.444 -11.954 1 97.37 269 GLU A CA 1
ATOM 2088 C C . GLU A 1 269 ? 2.285 -5.86 -11.073 1 97.37 269 GLU A C 1
ATOM 2090 O O . GLU A 1 269 ? 2.331 -6.905 -10.42 1 97.37 269 GLU A O 1
ATOM 2095 N N . THR A 1 270 ? 1.371 -5.001 -10.981 1 97.75 270 THR A N 1
ATOM 2096 C CA . THR A 1 270 ? 0.061 -5.313 -10.419 1 97.75 270 THR A CA 1
ATOM 2097 C C . THR A 1 270 ? -0.986 -5.431 -11.523 1 97.75 270 THR A C 1
ATOM 2099 O O . THR A 1 270 ? -1.178 -4.499 -12.307 1 97.75 270 THR A O 1
ATOM 2102 N N . VAL A 1 271 ? -1.607 -6.585 -11.558 1 97.5 271 VAL A N 1
ATOM 2103 C CA . VAL A 1 271 ? -2.584 -6.895 -12.596 1 97.5 271 VAL A CA 1
ATOM 2104 C C . VAL A 1 271 ? -3.974 -7.019 -11.976 1 97.5 271 VAL A C 1
ATOM 2106 O O . VAL A 1 271 ? -4.132 -7.609 -10.904 1 97.5 271 VAL A O 1
ATOM 2109 N N . GLY A 1 272 ? -4.89 -6.321 -12.602 1 95.88 272 GLY A N 1
ATOM 2110 C CA . GLY A 1 272 ? -6.278 -6.544 -12.231 1 95.88 272 GLY A CA 1
ATOM 2111 C C . GLY A 1 272 ? -6.919 -7.695 -12.984 1 95.88 272 GLY A C 1
ATOM 2112 O O . GLY A 1 272 ? -6.741 -7.827 -14.196 1 95.88 272 GLY A O 1
ATOM 2113 N N . ALA A 1 273 ? -7.561 -8.568 -12.251 1 92.19 273 ALA A N 1
ATOM 2114 C CA . ALA A 1 273 ? -8.297 -9.68 -12.846 1 92.19 273 ALA A CA 1
ATOM 2115 C C . ALA A 1 273 ? -9.715 -9.761 -12.288 1 92.19 273 ALA A C 1
ATOM 2117 O O . ALA A 1 273 ? -9.919 -10.208 -11.156 1 92.19 273 ALA A O 1
ATOM 2118 N N . MET A 1 274 ? -10.654 -9.355 -13.008 1 89.85 274 MET A N 1
ATOM 2119 C CA . MET A 1 274 ? -12.07 -9.341 -12.653 1 89.85 274 MET A CA 1
ATOM 2120 C C . MET A 1 274 ? -12.922 -9.898 -13.788 1 89.85 274 MET A C 1
ATOM 2122 O O . MET A 1 274 ? -13.098 -9.243 -14.817 1 89.85 274 MET A O 1
ATOM 2126 N N . GLY A 1 275 ? -13.526 -11.074 -13.498 1 86.31 275 GLY A N 1
ATOM 2127 C CA . GLY A 1 275 ? -14.164 -11.741 -14.621 1 86.31 275 GLY A CA 1
ATOM 2128 C C . GLY A 1 275 ? -13.218 -11.993 -15.781 1 86.31 275 GLY A C 1
ATOM 2129 O O . GLY A 1 275 ? -12.12 -12.519 -15.59 1 86.31 275 GLY A O 1
ATOM 2130 N N . LYS A 1 276 ? -13.655 -11.721 -16.996 1 91.09 276 LYS A N 1
ATOM 2131 C CA . LYS A 1 276 ? -12.809 -11.921 -18.169 1 91.09 276 LYS A CA 1
ATOM 2132 C C . LYS A 1 276 ? -12.089 -10.631 -18.554 1 91.09 276 LYS A C 1
ATOM 2134 O O . LYS A 1 276 ? -11.808 -10.399 -19.732 1 91.09 276 LYS A O 1
ATOM 2139 N N . ILE A 1 277 ? -11.939 -9.775 -17.577 1 94.26 277 ILE A N 1
ATOM 2140 C CA . ILE A 1 277 ? -11.171 -8.554 -17.795 1 94.26 277 ILE A CA 1
ATOM 2141 C C . ILE A 1 277 ? -9.838 -8.643 -17.057 1 94.26 277 ILE A C 1
ATOM 2143 O O . ILE A 1 277 ? -9.802 -8.958 -15.865 1 94.26 277 ILE A O 1
ATOM 2147 N N . VAL A 1 278 ? -8.78 -8.467 -17.783 1 96.17 278 VAL A N 1
ATOM 2148 C CA . VAL A 1 278 ? -7.437 -8.349 -17.225 1 96.17 278 VAL A CA 1
ATOM 2149 C C . VAL A 1 278 ? -6.869 -6.965 -17.531 1 96.17 278 VAL A C 1
ATOM 2151 O O . VAL A 1 278 ? -6.916 -6.507 -18.675 1 96.17 278 VAL A O 1
ATOM 2154 N N . SER A 1 279 ? -6.443 -6.27 -16.531 1 97.41 279 SER A N 1
ATOM 2155 C CA . SER A 1 279 ? -5.922 -4.912 -16.651 1 97.41 279 SER A CA 1
ATOM 2156 C C . SER A 1 279 ? -4.607 -4.756 -15.893 1 97.41 279 SER A C 1
ATOM 2158 O O . SER A 1 279 ? -4.156 -5.689 -15.224 1 97.41 279 SER A O 1
ATOM 2160 N N . ARG A 1 280 ? -3.971 -3.709 -16.13 1 97.9 280 ARG A N 1
ATOM 2161 C CA . ARG A 1 280 ? -2.803 -3.326 -15.345 1 97.9 280 ARG A CA 1
ATOM 2162 C C . ARG A 1 280 ? -3.14 -2.199 -14.374 1 97.9 280 ARG A C 1
ATOM 2164 O O . ARG A 1 280 ? -3.761 -1.207 -14.76 1 97.9 280 ARG A O 1
ATOM 2171 N N . ILE A 1 281 ? -2.837 -2.36 -13.161 1 97.46 281 ILE A N 1
ATOM 2172 C CA . ILE A 1 281 ? -2.905 -1.314 -12.146 1 97.46 281 ILE A CA 1
ATOM 2173 C C . ILE A 1 281 ? -1.508 -0.752 -11.889 1 97.46 281 ILE A C 1
ATOM 2175 O O . ILE A 1 281 ? -0.59 -1.495 -11.535 1 97.46 281 ILE A O 1
ATOM 2179 N N . PHE A 1 282 ? -1.35 0.529 -12.091 1 96.26 282 PHE A N 1
ATOM 2180 C CA . PHE A 1 282 ? -0 1.065 -11.962 1 96.26 282 PHE A CA 1
ATOM 2181 C C . PHE A 1 282 ? 0.004 2.318 -11.095 1 96.26 282 PHE A C 1
ATOM 2183 O O . PHE A 1 282 ? -1.033 2.959 -10.916 1 96.26 282 PHE A O 1
ATOM 2190 N N . VAL A 1 283 ? 1.13 2.582 -10.465 1 95.99 283 VAL A N 1
ATOM 2191 C CA . VAL A 1 283 ? 1.391 3.793 -9.694 1 95.99 283 VAL A CA 1
ATOM 2192 C C . VAL A 1 283 ? 2.205 4.775 -10.534 1 95.99 283 VAL A C 1
ATOM 2194 O O . VAL A 1 283 ? 3.237 4.41 -11.1 1 95.99 283 VAL A O 1
ATOM 2197 N N . ALA A 1 284 ? 1.719 5.913 -10.61 1 96.32 284 ALA A N 1
ATOM 2198 C CA . ALA A 1 284 ? 2.372 6.928 -11.432 1 96.32 284 ALA A CA 1
ATOM 2199 C C . ALA A 1 284 ? 2.536 8.235 -10.661 1 96.32 284 ALA A C 1
ATOM 2201 O O . ALA A 1 284 ? 1.885 8.444 -9.635 1 96.32 284 ALA A O 1
ATOM 2202 N N . GLU A 1 285 ? 3.455 9.003 -11.058 1 96.93 285 GLU A N 1
ATOM 2203 C CA . GLU A 1 285 ? 3.735 10.306 -10.461 1 96.93 285 GLU A CA 1
ATOM 2204 C C . GLU A 1 285 ? 3.73 11.409 -11.515 1 96.93 285 GLU A C 1
ATOM 2206 O O . GLU A 1 285 ? 4.444 11.32 -12.517 1 96.93 285 GLU A O 1
ATOM 2211 N N . THR A 1 286 ? 2.963 12.434 -11.301 1 97.41 286 THR A N 1
ATOM 2212 C CA . THR A 1 286 ? 2.901 13.543 -12.246 1 97.41 286 THR A CA 1
ATOM 2213 C C . THR A 1 286 ? 4.236 14.279 -12.305 1 97.41 286 THR A C 1
ATOM 2215 O O . THR A 1 286 ? 5.072 14.133 -11.41 1 97.41 286 THR A O 1
ATOM 2218 N N . HIS A 1 287 ? 4.381 15.03 -13.398 1 96.2 287 HIS A N 1
ATOM 2219 C CA . HIS A 1 287 ? 5.547 15.904 -13.458 1 96.2 287 HIS A CA 1
ATOM 2220 C C . HIS A 1 287 ? 5.555 16.893 -12.297 1 96.2 287 HIS A C 1
ATOM 2222 O O . HIS A 1 287 ? 6.619 17.239 -11.779 1 96.2 287 HIS A O 1
ATOM 2228 N N . GLY A 1 288 ? 4.411 17.394 -11.923 1 96.78 288 GLY A N 1
ATOM 2229 C CA . GLY A 1 288 ? 4.238 18.222 -10.74 1 96.78 288 GLY A CA 1
ATOM 2230 C C . GLY A 1 288 ? 4.727 19.645 -10.931 1 96.78 288 GLY A C 1
ATOM 2231 O O . GLY A 1 288 ? 5.014 20.063 -12.055 1 96.78 288 GLY A O 1
ATOM 2232 N N . PHE A 1 289 ? 4.709 20.4 -9.879 1 96.62 289 PHE A N 1
ATOM 2233 C CA . PHE A 1 289 ? 5.156 21.787 -9.835 1 96.62 289 PHE A CA 1
ATOM 2234 C C . PHE A 1 289 ? 6.535 21.892 -9.194 1 96.62 289 PHE A C 1
ATOM 2236 O O . PHE A 1 289 ? 6.779 21.307 -8.137 1 96.62 289 PHE A O 1
ATOM 2243 N N . GLN A 1 290 ? 7.374 22.53 -9.82 1 94.65 290 GLN A N 1
ATOM 2244 C CA . GLN A 1 290 ? 8.705 22.819 -9.295 1 94.65 290 GLN A CA 1
ATOM 2245 C C . GLN A 1 290 ? 8.86 24.303 -8.974 1 94.65 290 GLN A C 1
ATOM 2247 O O . GLN A 1 290 ? 8.688 25.153 -9.849 1 94.65 290 GLN A O 1
ATOM 2252 N N . GLY A 1 291 ? 9.151 24.547 -7.763 1 92.4 291 GLY A N 1
ATOM 2253 C CA . GLY A 1 291 ? 9.434 25.921 -7.379 1 92.4 291 GLY A CA 1
ATOM 2254 C C . GLY A 1 291 ? 10.737 26.444 -7.954 1 92.4 291 GLY A C 1
ATOM 2255 O O . GLY A 1 291 ? 11.691 25.684 -8.136 1 92.4 291 GLY A O 1
ATOM 2256 N N . ALA A 1 292 ? 10.783 27.739 -8.202 1 87.57 292 ALA A N 1
ATOM 2257 C CA . ALA A 1 292 ? 11.972 28.371 -8.768 1 87.57 292 ALA A CA 1
ATOM 2258 C C . ALA A 1 292 ? 13.049 28.564 -7.705 1 87.57 292 ALA A C 1
ATOM 2260 O O . ALA A 1 292 ? 12.742 28.85 -6.545 1 87.57 292 ALA A O 1
ATOM 2261 N N . ALA A 1 293 ? 14.237 28.378 -8.246 1 80.52 293 ALA A N 1
ATOM 2262 C CA . ALA A 1 293 ? 15.361 28.641 -7.352 1 80.52 293 ALA A CA 1
ATOM 2263 C C . ALA A 1 293 ? 15.332 30.079 -6.842 1 80.52 293 ALA A C 1
ATOM 2265 O O . ALA A 1 293 ? 15.027 31.006 -7.597 1 80.52 293 ALA A O 1
ATOM 2266 N N . GLY A 1 294 ? 15.583 30.334 -5.659 1 79.47 294 GLY A N 1
ATOM 2267 C CA . GLY A 1 294 ? 15.689 31.666 -5.085 1 79.47 294 GLY A CA 1
ATOM 2268 C C . GLY A 1 294 ? 14.344 32.273 -4.732 1 79.47 294 GLY A C 1
ATOM 2269 O O . GLY A 1 294 ? 14.281 33.339 -4.118 1 79.47 294 GLY A O 1
ATOM 2270 N N . GLU A 1 295 ? 13.309 31.673 -5.247 1 84.21 295 GLU A N 1
ATOM 2271 C CA . GLU A 1 295 ? 11.976 32.171 -4.92 1 84.21 295 GLU A CA 1
ATOM 2272 C C . GLU A 1 295 ? 11.482 31.596 -3.596 1 84.21 295 GLU A C 1
ATOM 2274 O O . GLU A 1 295 ? 11.967 30.556 -3.145 1 84.21 295 GLU A O 1
ATOM 2279 N N . GLU A 1 296 ? 10.606 32.338 -3.121 1 83.2 296 GLU A N 1
ATOM 2280 C CA . GLU A 1 296 ? 10.021 31.889 -1.861 1 83.2 296 GLU A CA 1
ATOM 2281 C C . GLU A 1 296 ? 9.28 30.566 -2.037 1 83.2 296 GLU A C 1
ATOM 2283 O O . GLU A 1 296 ? 8.616 30.351 -3.053 1 83.2 296 GLU A O 1
ATOM 2288 N N . TRP A 1 297 ? 9.439 29.67 -1.152 1 86.81 297 TRP A N 1
ATOM 2289 C CA . TRP A 1 297 ? 8.801 28.358 -1.113 1 86.81 297 TRP A CA 1
ATOM 2290 C C . TRP A 1 297 ? 7.863 28.245 0.084 1 86.81 297 TRP A C 1
ATOM 2292 O O . TRP A 1 297 ? 8.305 27.973 1.203 1 86.81 297 TRP A O 1
ATOM 2302 N N . THR A 1 298 ? 6.595 28.581 -0.154 1 84.53 298 THR A N 1
ATOM 2303 C CA . THR A 1 298 ? 5.58 28.68 0.889 1 84.53 298 THR A CA 1
ATOM 2304 C C . THR A 1 298 ? 4.369 27.814 0.549 1 84.53 298 THR A C 1
ATOM 2306 O O . THR A 1 298 ? 4.246 27.323 -0.575 1 84.53 298 THR A O 1
ATOM 2309 N N . PRO A 1 299 ? 3.499 27.572 1.553 1 87.27 299 PRO A N 1
ATOM 2310 C CA . PRO A 1 299 ? 2.258 26.852 1.256 1 87.27 299 PRO A CA 1
ATOM 2311 C C . PRO A 1 299 ? 1.42 27.539 0.179 1 87.27 299 PRO A C 1
ATOM 2313 O O . PRO A 1 299 ?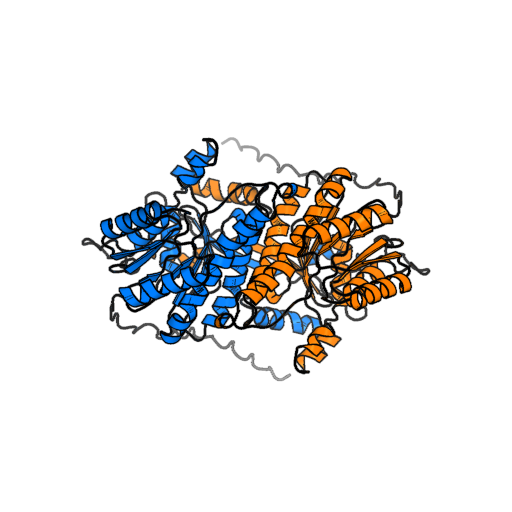 0.742 26.868 -0.602 1 87.27 299 PRO A O 1
ATOM 2316 N N . GLU A 1 300 ? 1.488 28.87 0.093 1 87.81 300 GLU A N 1
ATOM 2317 C CA . GLU A 1 300 ? 0.758 29.624 -0.921 1 87.81 300 GLU A CA 1
ATOM 2318 C C . GLU A 1 300 ? 1.286 29.322 -2.321 1 87.81 300 GLU A C 1
ATOM 2320 O O . GLU A 1 300 ? 0.515 29.256 -3.28 1 87.81 300 GLU A O 1
ATOM 2325 N N . THR A 1 301 ? 2.642 29.186 -2.337 1 91.27 301 THR A N 1
ATOM 2326 C CA . THR A 1 301 ? 3.232 28.835 -3.624 1 91.27 301 THR A CA 1
ATOM 2327 C C . THR A 1 301 ? 2.683 27.502 -4.125 1 91.27 301 THR A C 1
ATOM 2329 O O . THR A 1 301 ? 2.367 27.36 -5.308 1 91.27 301 THR A O 1
ATOM 2332 N N . VAL A 1 302 ? 2.533 26.553 -3.253 1 92.75 302 VAL A N 1
ATOM 2333 C CA . VAL A 1 302 ? 1.99 25.245 -3.604 1 92.75 302 VAL A CA 1
ATOM 2334 C C . VAL A 1 302 ? 0.515 25.38 -3.976 1 92.75 302 VAL A C 1
ATOM 2336 O O . VAL A 1 302 ? 0.084 24.885 -5.02 1 92.75 302 VAL A O 1
ATOM 2339 N N . ARG A 1 303 ? -0.277 26.113 -3.133 1 92.33 303 ARG A N 1
ATOM 2340 C CA . ARG A 1 303 ? -1.701 26.338 -3.364 1 92.33 303 ARG A CA 1
ATOM 2341 C C . ARG A 1 303 ? -1.943 26.946 -4.741 1 92.33 303 ARG A C 1
ATOM 2343 O O . ARG A 1 303 ? -2.761 26.441 -5.513 1 92.33 303 ARG A O 1
ATOM 2350 N N . ASP A 1 304 ? -1.184 27.993 -5.029 1 94.73 304 ASP A N 1
ATOM 2351 C CA . ASP A 1 304 ? -1.413 28.781 -6.237 1 94.73 304 ASP A CA 1
ATOM 2352 C C . ASP A 1 304 ? -1.018 27.998 -7.487 1 94.73 304 ASP A C 1
ATOM 2354 O O . ASP A 1 304 ? -1.381 28.375 -8.603 1 94.73 304 ASP A O 1
ATOM 2358 N N . ASN A 1 305 ? -0.239 26.928 -7.317 1 96.53 305 ASN A N 1
ATOM 2359 C CA . ASN A 1 305 ? 0.209 26.133 -8.455 1 96.53 305 ASN A CA 1
ATOM 2360 C C . ASN A 1 305 ? -0.294 24.695 -8.367 1 96.53 305 ASN A C 1
ATOM 2362 O O . ASN A 1 305 ? 0.291 23.79 -8.965 1 96.53 305 ASN A O 1
ATOM 2366 N N . TRP A 1 306 ? -1.366 24.475 -7.641 1 96.82 306 TRP A N 1
ATOM 2367 C CA . TRP A 1 306 ? -1.872 23.128 -7.399 1 96.82 306 TRP A CA 1
ATOM 2368 C C . TRP A 1 306 ? -2.334 22.477 -8.699 1 96.82 306 TRP A C 1
ATOM 2370 O O . TRP A 1 306 ? -2.22 21.26 -8.865 1 96.82 306 TRP A O 1
ATOM 2380 N N . SER A 1 307 ? -2.844 23.293 -9.618 1 96.82 307 SER A N 1
ATOM 2381 C CA . SER A 1 307 ? -3.301 22.748 -10.892 1 96.82 307 SER A CA 1
ATOM 2382 C C . SER A 1 307 ? -2.164 22.054 -11.635 1 96.82 307 SER A C 1
ATOM 2384 O O . SER A 1 307 ? -2.392 21.091 -12.37 1 96.82 307 SER A O 1
ATOM 2386 N N . LYS A 1 308 ? -0.934 22.512 -11.429 1 96.9 308 LYS A N 1
ATOM 2387 C CA . LYS A 1 308 ? 0.228 21.865 -12.031 1 96.9 308 LYS A CA 1
ATOM 2388 C C . LYS A 1 308 ? 0.576 20.57 -11.302 1 96.9 308 LYS A C 1
ATOM 2390 O O . LYS A 1 308 ? 1.04 19.609 -11.92 1 96.9 308 LYS A O 1
ATOM 2395 N N . VAL A 1 309 ? 0.384 20.558 -10.011 1 97.17 309 VAL A N 1
ATOM 2396 C CA . VAL A 1 309 ? 0.64 19.375 -9.195 1 97.17 309 VAL A CA 1
ATOM 2397 C C . VAL A 1 309 ? -0.267 18.232 -9.644 1 97.17 309 VAL A C 1
ATOM 2399 O O . VAL A 1 309 ? 0.188 17.097 -9.806 1 97.17 309 VAL A O 1
ATOM 2402 N N . ASP A 1 310 ? -1.499 18.567 -9.877 1 94.74 310 ASP A N 1
ATOM 2403 C CA . ASP A 1 310 ? -2.519 17.561 -10.155 1 94.74 310 ASP A CA 1
ATOM 2404 C C . ASP A 1 310 ? -2.662 17.324 -11.657 1 94.74 310 ASP A C 1
ATOM 2406 O O . ASP A 1 310 ? -3.486 16.515 -12.088 1 94.74 310 ASP A O 1
ATOM 2410 N N . ASP A 1 311 ? -1.837 18.028 -12.498 1 91.48 311 ASP A N 1
ATOM 2411 C CA . ASP A 1 311 ? -1.902 17.874 -13.948 1 91.48 311 ASP A CA 1
ATOM 2412 C C . ASP A 1 311 ? -1.444 16.481 -14.374 1 91.48 311 ASP A C 1
ATOM 2414 O O . ASP A 1 311 ? -0.271 16.134 -14.222 1 91.48 311 ASP A O 1
ATOM 2418 N N . GLY A 1 312 ? -2.308 15.69 -14.859 1 85.44 312 GLY A N 1
ATOM 2419 C CA . GLY A 1 312 ? -2.032 14.301 -15.191 1 85.44 312 GLY A CA 1
ATOM 2420 C C . GLY A 1 312 ? -1.578 14.11 -16.626 1 85.44 312 GLY A C 1
ATOM 2421 O O . GLY A 1 312 ? -1.55 12.985 -17.129 1 85.44 312 GLY A O 1
ATOM 2422 N N . LYS A 1 313 ? -1.266 15.157 -17.314 1 88.08 313 LYS A N 1
ATOM 2423 C CA . LYS A 1 313 ? -0.885 15.056 -18.72 1 88.08 313 LYS A CA 1
ATOM 2424 C C . LYS A 1 313 ? 0.478 14.385 -18.873 1 88.08 313 LYS A C 1
ATOM 2426 O O . LYS A 1 313 ? 0.697 13.622 -19.816 1 88.08 313 LYS A O 1
ATOM 2431 N N . GLU A 1 314 ? 1.388 14.695 -18.04 1 92.82 314 GLU A N 1
ATOM 2432 C CA . GLU A 1 314 ? 2.71 14.077 -18.019 1 92.82 314 GLU A CA 1
ATOM 2433 C C . GLU A 1 314 ? 2.973 13.381 -16.687 1 92.82 314 GLU A C 1
ATOM 2435 O O . GLU A 1 314 ? 2.807 13.981 -15.623 1 92.82 314 GLU A O 1
ATOM 2440 N N . PHE A 1 315 ? 3.304 12.137 -16.812 1 94.88 315 PHE A N 1
ATOM 2441 C CA . PHE A 1 315 ? 3.603 11.391 -15.595 1 94.88 315 PHE A CA 1
ATOM 2442 C C . PHE A 1 315 ? 4.609 10.281 -15.874 1 94.88 315 PHE A C 1
ATOM 2444 O O . PHE A 1 315 ? 4.828 9.91 -17.029 1 94.88 315 PHE A O 1
ATOM 2451 N N . GLY A 1 316 ? 5.262 9.936 -14.837 1 94.99 316 GLY A N 1
ATOM 2452 C CA . GLY A 1 316 ? 6.189 8.817 -14.892 1 94.99 316 GLY A CA 1
ATOM 2453 C C . GLY A 1 316 ? 5.673 7.581 -14.18 1 94.99 316 GLY A C 1
ATOM 2454 O O . GLY A 1 316 ? 5.043 7.683 -13.125 1 94.99 316 GLY A O 1
ATOM 2455 N N . ILE A 1 317 ? 5.823 6.459 -14.811 1 95.26 317 ILE A N 1
ATOM 2456 C CA . ILE A 1 317 ? 5.67 5.159 -14.168 1 95.26 317 ILE A CA 1
ATOM 2457 C C . ILE A 1 317 ? 7.044 4.549 -13.903 1 95.26 317 ILE A C 1
ATOM 2459 O O . ILE A 1 317 ? 7.721 4.101 -14.832 1 95.26 317 ILE A O 1
ATOM 2463 N N . TRP A 1 318 ? 7.392 4.537 -12.625 1 95.2 318 TRP A N 1
ATOM 2464 C CA . TRP A 1 318 ? 8.763 4.156 -12.299 1 95.2 318 TRP A CA 1
ATOM 2465 C C . TRP A 1 318 ? 8.845 2.676 -11.94 1 95.2 318 TRP A C 1
ATOM 2467 O O . TRP A 1 318 ? 7.994 2.159 -11.212 1 95.2 318 TRP A O 1
ATOM 2477 N N . LYS A 1 319 ? 9.866 2.118 -12.398 1 92.86 319 LYS A N 1
ATOM 2478 C CA . LYS A 1 319 ? 10.08 0.707 -12.092 1 92.86 319 LYS A CA 1
ATOM 2479 C C . LYS A 1 319 ? 10.83 0.537 -10.774 1 92.86 319 LYS A C 1
ATOM 2481 O O . LYS A 1 319 ? 10.872 -0.56 -10.215 1 92.86 319 LYS A O 1
ATOM 2486 N N . SER A 1 320 ? 11.403 1.626 -10.383 1 93.97 320 SER A N 1
ATOM 2487 C CA . SER A 1 320 ? 12.135 1.643 -9.121 1 93.97 320 SER A CA 1
ATOM 2488 C C . SER A 1 320 ? 12.34 3.069 -8.62 1 93.97 320 SER A C 1
ATOM 2490 O O . SER A 1 320 ? 12.161 4.029 -9.373 1 93.97 320 SER A O 1
ATOM 2492 N N . THR A 1 321 ? 12.7 3.14 -7.374 1 91.05 321 THR A N 1
ATOM 2493 C CA . THR A 1 321 ? 13.048 4.438 -6.808 1 91.05 321 THR A CA 1
ATOM 2494 C C . THR A 1 321 ? 14.282 5.015 -7.496 1 91.05 321 THR A C 1
ATOM 2496 O O . THR A 1 321 ? 14.387 6.229 -7.679 1 91.05 321 THR A O 1
ATOM 2499 N N . ASP A 1 322 ? 15.197 4.176 -7.881 1 89.8 322 ASP A N 1
ATOM 2500 C CA . ASP A 1 322 ? 16.378 4.637 -8.606 1 89.8 322 ASP A CA 1
ATOM 2501 C C . ASP A 1 322 ? 15.989 5.285 -9.933 1 89.8 322 ASP A C 1
ATOM 2503 O O . ASP A 1 322 ? 16.528 6.331 -10.3 1 89.8 322 ASP A O 1
ATOM 2507 N N . GLU A 1 323 ? 15.133 4.64 -10.65 1 92.6 323 GLU A N 1
ATOM 2508 C CA . GLU A 1 323 ? 14.644 5.212 -11.901 1 92.6 323 GLU A CA 1
ATOM 2509 C C . GLU A 1 323 ? 13.946 6.548 -11.662 1 92.6 323 GLU A C 1
ATOM 2511 O O . GLU A 1 323 ? 14.158 7.507 -12.406 1 92.6 323 GLU A O 1
ATOM 2516 N N . MET A 1 324 ? 13.102 6.594 -10.668 1 92.15 324 MET A N 1
ATOM 2517 C CA . MET A 1 324 ? 12.438 7.838 -10.29 1 92.15 324 MET A CA 1
ATOM 2518 C C . MET A 1 324 ? 13.459 8.929 -9.985 1 92.15 324 MET A C 1
ATOM 2520 O O . MET A 1 324 ? 13.337 10.054 -10.473 1 92.15 324 MET A O 1
ATOM 2524 N N . GLY A 1 325 ? 14.441 8.586 -9.147 1 87.93 325 GLY A N 1
ATOM 2525 C CA . GLY A 1 325 ? 15.48 9.541 -8.8 1 87.93 325 GLY A CA 1
ATOM 2526 C C . GLY A 1 325 ? 16.231 10.071 -10.008 1 87.93 325 GLY A C 1
ATOM 2527 O O . GLY A 1 325 ? 16.51 11.269 -10.095 1 87.93 325 GLY A O 1
ATOM 2528 N N . ALA A 1 326 ? 16.564 9.203 -10.901 1 88.78 326 ALA A N 1
ATOM 2529 C CA . ALA A 1 326 ? 17.297 9.586 -12.105 1 88.78 326 ALA A CA 1
ATOM 2530 C C . ALA A 1 326 ? 16.497 10.583 -12.939 1 88.78 326 ALA A C 1
ATOM 2532 O O . ALA A 1 326 ? 17.073 11.45 -13.601 1 88.78 326 ALA A O 1
ATOM 2533 N N . ALA A 1 327 ? 15.217 10.495 -12.843 1 89.08 327 ALA A N 1
ATOM 2534 C CA . ALA A 1 327 ? 14.352 11.363 -13.638 1 89.08 327 ALA A CA 1
ATOM 2535 C C . ALA A 1 327 ? 14.095 12.685 -12.921 1 89.08 327 ALA A C 1
ATOM 2537 O O . ALA A 1 327 ? 13.998 13.736 -13.56 1 89.08 327 ALA A O 1
ATOM 2538 N N . VAL A 1 328 ? 14.043 12.68 -11.665 1 87.58 328 VAL A N 1
ATOM 2539 C CA . VAL A 1 328 ? 13.541 13.827 -10.916 1 87.58 328 VAL A CA 1
ATOM 2540 C C . VAL A 1 328 ? 14.713 14.643 -10.374 1 87.58 328 VAL A C 1
ATOM 2542 O O . VAL A 1 328 ? 14.644 15.873 -10.313 1 87.58 328 VAL A O 1
ATOM 2545 N N . PHE A 1 329 ? 15.791 13.996 -10.069 1 83.96 329 PHE A N 1
ATOM 2546 C CA . PHE A 1 329 ? 16.893 14.654 -9.377 1 83.96 329 PHE A CA 1
ATOM 2547 C C . PHE A 1 329 ? 17.518 15.732 -10.254 1 83.96 329 PHE A C 1
ATOM 2549 O O . PHE A 1 329 ? 17.864 16.811 -9.769 1 83.96 329 PHE A O 1
ATOM 2556 N N . PRO A 1 330 ? 17.7 15.44 -11.519 1 85.76 330 PRO A N 1
ATOM 2557 C CA . PRO A 1 330 ? 18.253 16.502 -12.362 1 85.76 330 PRO A CA 1
ATOM 2558 C C . PRO A 1 330 ? 17.411 17.776 -12.334 1 85.76 330 PRO A C 1
ATOM 2560 O O . PRO A 1 330 ? 17.951 18.88 -12.445 1 85.76 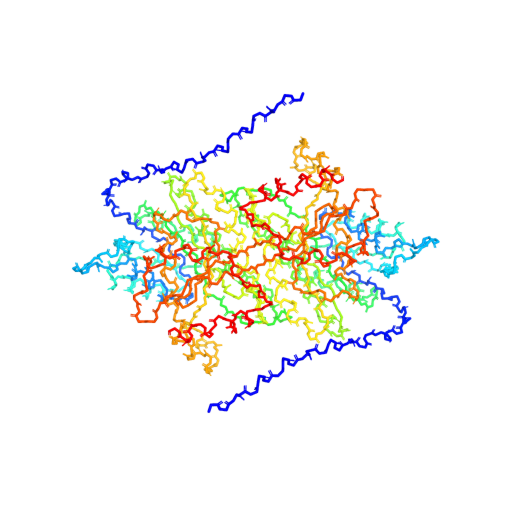330 PRO A O 1
ATOM 2563 N N . ARG A 1 331 ? 16.165 17.623 -12.132 1 87.24 331 ARG A N 1
ATOM 2564 C CA . ARG A 1 331 ? 15.294 18.788 -12.015 1 87.24 331 ARG A CA 1
ATOM 2565 C C . ARG A 1 331 ? 15.607 19.581 -10.75 1 87.24 331 ARG A C 1
ATOM 2567 O O . ARG A 1 331 ? 15.522 20.811 -10.745 1 87.24 331 ARG A O 1
ATOM 2574 N N . LEU A 1 332 ? 15.923 18.917 -9.775 1 82.74 332 LEU A N 1
ATOM 2575 C CA . LEU A 1 332 ? 16.199 19.527 -8.479 1 82.74 332 LEU A CA 1
ATOM 2576 C C . LEU A 1 332 ? 17.536 20.259 -8.497 1 82.74 332 LEU A C 1
ATOM 2578 O O . LEU A 1 332 ? 17.685 21.305 -7.859 1 82.74 332 LEU A O 1
ATOM 2582 N N . MET A 1 333 ? 18.437 19.617 -9.211 1 77.56 333 MET A N 1
ATOM 2583 C CA . MET A 1 333 ? 19.767 20.215 -9.292 1 77.56 333 MET A CA 1
ATOM 2584 C C . MET A 1 333 ? 19.765 21.421 -10.225 1 77.56 333 MET A C 1
ATOM 2586 O O . MET A 1 333 ? 20.601 22.316 -10.091 1 77.56 333 MET A O 1
ATOM 2590 N N . GLY A 1 334 ? 19.002 21.356 -11.258 1 66.11 334 GLY A N 1
ATOM 2591 C CA . GLY A 1 334 ? 18.988 22.436 -12.23 1 66.11 334 GLY A CA 1
ATOM 2592 C C . GLY A 1 334 ? 18.136 23.615 -11.8 1 66.11 334 GLY A C 1
ATOM 2593 O O . GLY A 1 334 ? 18.078 24.633 -12.494 1 66.11 334 GLY A O 1
ATOM 2594 N N . ALA A 1 335 ? 17.331 23.52 -10.696 1 53.53 335 ALA A N 1
ATOM 2595 C CA . ALA A 1 335 ? 16.495 24.639 -10.269 1 53.53 335 ALA A CA 1
ATOM 2596 C C . ALA A 1 335 ? 17.285 25.617 -9.405 1 53.53 335 ALA A C 1
ATOM 2598 O O . ALA A 1 335 ? 18.23 25.223 -8.716 1 53.53 335 ALA A O 1
ATOM 2599 N N . MET B 1 1 ? -38.507 14.106 -47.259 1 21.32 1 MET B N 1
ATOM 2600 C CA . MET B 1 1 ? -37.1 14.366 -46.965 1 21.32 1 MET B CA 1
ATOM 2601 C C . MET B 1 1 ? -36.959 15.42 -45.873 1 21.32 1 MET B C 1
ATOM 2603 O O . MET B 1 1 ? -36.312 16.449 -46.077 1 21.32 1 MET B O 1
ATOM 2607 N N . LYS B 1 2 ? -37.861 15.564 -45.132 1 27.01 2 LYS B N 1
ATOM 2608 C CA . LYS B 1 2 ? -37.945 16.628 -44.135 1 27.01 2 LYS B CA 1
ATOM 2609 C C . LYS B 1 2 ? -36.715 16.634 -43.233 1 27.01 2 LYS B C 1
ATOM 2611 O O . LYS B 1 2 ? -36.263 15.579 -42.782 1 27.01 2 LYS B O 1
ATOM 2616 N N . GLN B 1 3 ? -35.923 17.706 -43.284 1 23.42 3 GLN B N 1
ATOM 2617 C CA . GLN B 1 3 ? -34.645 18.062 -42.676 1 23.42 3 GLN B CA 1
ATOM 2618 C C . GLN B 1 3 ? -34.745 18.078 -41.153 1 23.42 3 GLN B C 1
ATOM 2620 O O . GLN B 1 3 ? -35.537 18.833 -40.586 1 23.42 3 GLN B O 1
ATOM 2625 N N . ARG B 1 4 ? -34.576 17.007 -40.465 1 28.73 4 ARG B N 1
ATOM 2626 C CA . ARG B 1 4 ? -34.637 16.891 -39.012 1 28.73 4 ARG B CA 1
ATOM 2627 C C . ARG B 1 4 ? -33.719 17.908 -38.341 1 28.73 4 ARG B C 1
ATOM 2629 O O . ARG B 1 4 ? -32.54 18.009 -38.685 1 28.73 4 ARG B O 1
ATOM 2636 N N . SER B 1 5 ? -34.286 19.045 -37.86 1 24.75 5 SER B N 1
ATOM 2637 C CA . SER B 1 5 ? -33.637 20.175 -37.205 1 24.75 5 SER B CA 1
ATOM 2638 C C . SER B 1 5 ? -32.68 19.707 -36.114 1 24.75 5 SER B C 1
ATOM 2640 O O . SER B 1 5 ? -32.983 18.767 -35.376 1 24.75 5 SER B O 1
ATOM 2642 N N . LEU B 1 6 ? -31.421 19.882 -36.262 1 25.66 6 LEU B N 1
ATOM 2643 C CA . LEU B 1 6 ? -30.203 19.654 -35.492 1 25.66 6 LEU B CA 1
ATOM 2644 C C . LEU B 1 6 ? -30.3 20.304 -34.116 1 25.66 6 LEU B C 1
ATOM 2646 O O . LEU B 1 6 ? -30.421 21.526 -34.009 1 25.66 6 LEU B O 1
ATOM 2650 N N . LYS B 1 7 ? -31.009 19.637 -33.236 1 27.68 7 LYS B N 1
ATOM 2651 C CA . LYS B 1 7 ? -31.161 20.237 -31.914 1 27.68 7 LYS B CA 1
ATOM 2652 C C . LYS B 1 7 ? -29.833 20.79 -31.406 1 27.68 7 LYS B C 1
ATOM 2654 O O . LYS B 1 7 ? -28.8 20.123 -31.498 1 27.68 7 LYS B O 1
ATOM 2659 N N . LYS B 1 8 ? -29.817 22.096 -31.122 1 28.58 8 LYS B N 1
ATOM 2660 C CA . LYS B 1 8 ? -28.73 22.973 -30.697 1 28.58 8 LYS B CA 1
ATOM 2661 C C . LYS B 1 8 ? -28.049 22.434 -29.442 1 28.58 8 LYS B C 1
ATOM 2663 O O . LYS B 1 8 ? -28.706 21.867 -28.567 1 28.58 8 LYS B O 1
ATOM 2668 N N . PRO B 1 9 ? -26.694 22.34 -29.477 1 24.23 9 PRO B N 1
ATOM 2669 C CA . PRO B 1 9 ? -25.881 21.852 -28.36 1 24.23 9 PRO B CA 1
ATOM 2670 C C . PRO B 1 9 ? -26.094 22.656 -27.08 1 24.23 9 PRO B C 1
ATOM 2672 O O . PRO B 1 9 ? -26.173 23.886 -27.125 1 24.23 9 PRO B O 1
ATOM 2675 N N . MET B 1 10 ? -26.865 22.161 -26.143 1 25.79 10 MET B N 1
ATOM 2676 C CA . MET B 1 10 ? -27.132 22.871 -24.896 1 25.79 10 MET B CA 1
ATOM 2677 C C . MET B 1 10 ? -25.85 23.467 -24.324 1 25.79 10 MET B C 1
ATOM 2679 O O . MET B 1 10 ? -24.835 22.777 -24.213 1 25.79 10 MET B O 1
ATOM 2683 N N . THR B 1 11 ? -25.572 24.724 -24.509 1 22.48 11 THR B N 1
ATOM 2684 C CA . THR B 1 11 ? -24.512 25.55 -23.942 1 22.48 11 THR B CA 1
ATOM 2685 C C . THR B 1 11 ? -24.501 25.447 -22.42 1 22.48 11 THR B C 1
ATOM 2687 O O . THR B 1 11 ? -25.518 25.695 -21.769 1 22.48 11 THR B O 1
ATOM 2690 N N . TYR B 1 12 ? -23.768 24.523 -21.902 1 21.71 12 TYR B N 1
ATOM 2691 C CA . TYR B 1 12 ? -23.555 24.415 -20.463 1 21.71 12 TYR B CA 1
ATOM 2692 C C . TYR B 1 12 ? -23.096 25.745 -19.878 1 21.71 12 TYR B C 1
ATOM 2694 O O . TYR B 1 12 ? -22.005 26.226 -20.194 1 21.71 12 TYR B O 1
ATOM 2702 N N . LYS B 1 13 ? -23.999 26.705 -19.725 1 27.61 13 LYS B N 1
ATOM 2703 C CA . LYS B 1 13 ? -23.671 27.91 -18.969 1 27.61 13 LYS B CA 1
ATOM 2704 C C . LYS B 1 13 ? -22.917 27.567 -17.687 1 27.61 13 LYS B C 1
ATOM 2706 O O . LYS B 1 13 ? -23.332 26.683 -16.934 1 27.61 13 LYS B O 1
ATOM 2711 N N . SER B 1 14 ? -21.673 27.912 -17.625 1 25.09 14 SER B N 1
ATOM 2712 C CA . SER B 1 14 ? -20.687 27.958 -16.551 1 25.09 14 SER B CA 1
ATOM 2713 C C . SER B 1 14 ? -21.229 28.701 -15.334 1 25.09 14 SER B C 1
ATOM 2715 O O . SER B 1 14 ? -21.398 29.921 -15.369 1 25.09 14 SER B O 1
ATOM 2717 N N . ALA B 1 15 ? -22.337 28.264 -14.775 1 28.59 15 ALA B N 1
ATOM 2718 C CA . ALA B 1 15 ? -22.774 28.972 -13.574 1 28.59 15 ALA B CA 1
ATOM 2719 C C . ALA B 1 15 ? -21.595 29.263 -12.651 1 28.59 15 ALA B C 1
ATOM 2721 O O . ALA B 1 15 ? -20.801 28.37 -12.345 1 28.59 15 ALA B O 1
ATOM 2722 N N . GLN B 1 16 ? -21.132 30.452 -12.687 1 26.34 16 GLN B N 1
ATOM 2723 C CA . GLN B 1 16 ? -20.13 31.079 -11.832 1 26.34 16 GLN B CA 1
ATOM 2724 C C . GLN B 1 16 ? -20.424 30.818 -10.357 1 26.34 16 GLN B C 1
ATOM 2726 O O . GLN B 1 16 ? -21.506 31.146 -9.867 1 26.34 16 GLN B O 1
ATOM 2731 N N . PRO B 1 17 ? -20.085 29.688 -9.799 1 26.89 17 PRO B N 1
ATOM 2732 C CA . PRO B 1 17 ? -20.585 29.417 -8.45 1 26.89 17 PRO B CA 1
ATOM 2733 C C . PRO B 1 17 ? -20.328 30.569 -7.482 1 26.89 17 PRO B C 1
ATOM 2735 O O . PRO B 1 17 ? -19.372 31.329 -7.661 1 26.89 17 PRO B O 1
ATOM 2738 N N . ASP B 1 18 ? -21.28 31.136 -6.885 1 26.87 18 ASP B N 1
ATOM 2739 C CA . ASP B 1 18 ? -21.454 32.231 -5.936 1 26.87 18 ASP B CA 1
ATOM 2740 C C . ASP B 1 18 ? -20.443 32.135 -4.796 1 26.87 18 ASP B C 1
ATOM 2742 O O . ASP B 1 18 ? -20.599 32.793 -3.765 1 26.87 18 ASP B O 1
ATOM 2746 N N . TRP B 1 19 ? -19.391 31.399 -4.832 1 27.37 19 TRP B N 1
ATOM 2747 C CA . TRP B 1 19 ? -18.511 31.3 -3.672 1 27.37 19 TRP B CA 1
ATOM 2748 C C . TRP B 1 19 ? -17.928 32.662 -3.313 1 27.37 19 TRP B C 1
ATOM 2750 O O . TRP B 1 19 ? -17.078 32.766 -2.425 1 27.37 19 TRP B O 1
ATOM 2760 N N . LEU B 1 20 ? -18.377 33.767 -3.884 1 25.35 20 LEU B N 1
ATOM 2761 C CA . LEU B 1 20 ? -17.719 35.054 -3.686 1 25.35 20 LEU B CA 1
ATOM 2762 C C . LEU B 1 20 ? -17.917 35.55 -2.258 1 25.35 20 LEU B C 1
ATOM 2764 O O . LEU B 1 20 ? -17.081 36.287 -1.731 1 25.35 20 LEU B O 1
ATOM 2768 N N . HIS B 1 21 ? -19.101 35.47 -1.792 1 26.47 21 HIS B N 1
ATOM 2769 C CA . HIS B 1 21 ? -19.301 36.347 -0.644 1 26.47 21 HIS B CA 1
ATOM 2770 C C . HIS B 1 21 ? -18.713 35.737 0.625 1 26.47 21 HIS B C 1
ATOM 2772 O O . HIS B 1 21 ? -19.451 35.381 1.546 1 26.47 21 HIS B O 1
ATOM 2778 N N . VAL B 1 22 ? -17.817 34.809 0.572 1 25.17 22 VAL B N 1
ATOM 2779 C CA . VAL B 1 22 ? -17.318 34.339 1.86 1 25.17 22 VAL B CA 1
ATOM 2780 C C . VAL B 1 22 ? -16.674 35.497 2.619 1 25.17 22 VAL B C 1
ATOM 2782 O O . VAL B 1 22 ? -15.674 36.062 2.17 1 25.17 22 VAL B O 1
ATOM 2785 N N . ARG B 1 23 ? -17.437 36.257 3.425 1 28.03 23 ARG B N 1
ATOM 2786 C CA . ARG B 1 23 ? -16.97 37.152 4.478 1 28.03 23 ARG B CA 1
ATOM 2787 C C . ARG B 1 23 ? -15.828 36.52 5.267 1 28.03 23 ARG B C 1
ATOM 2789 O O . ARG B 1 23 ? -15.857 35.323 5.56 1 28.03 23 ARG B O 1
ATOM 2796 N N . SER B 1 24 ? -14.646 37.087 5.321 1 26.21 24 SER B N 1
ATOM 2797 C CA . SER B 1 24 ? -13.32 36.871 5.89 1 26.21 24 SER B CA 1
ATOM 2798 C C . SER B 1 24 ? -13.389 36.709 7.405 1 26.21 24 SER B C 1
ATOM 2800 O O . SER B 1 24 ? -13.346 37.696 8.143 1 26.21 24 SER B O 1
ATOM 2802 N N . HIS B 1 25 ? -14.534 36.339 8.132 1 26.1 25 HIS B N 1
ATOM 2803 C CA . HIS B 1 25 ? -14.271 36.155 9.555 1 26.1 25 HIS B CA 1
ATOM 2804 C C . HIS B 1 25 ? -13.006 35.335 9.781 1 26.1 25 HIS B C 1
ATOM 2806 O O . HIS B 1 25 ? -12.966 34.146 9.457 1 26.1 25 HIS B O 1
ATOM 2812 N N . ALA B 1 26 ? -11.888 35.951 9.685 1 26.9 26 ALA B N 1
ATOM 2813 C CA . ALA B 1 26 ? -10.545 35.461 9.983 1 26.9 26 ALA B CA 1
ATOM 2814 C C . ALA B 1 26 ? -10.514 34.721 11.317 1 26.9 26 ALA B C 1
ATOM 2816 O O . ALA B 1 26 ? -10.247 35.322 12.361 1 26.9 26 ALA B O 1
ATOM 2817 N N . GLU B 1 27 ? -11.616 34.078 11.849 1 28.14 27 GLU B N 1
ATOM 2818 C CA . GLU B 1 27 ? -11.307 33.25 13.011 1 28.14 27 GLU B CA 1
ATOM 2819 C C . GLU B 1 27 ? -10.049 32.419 12.779 1 28.14 27 GLU B C 1
ATOM 2821 O O . GLU B 1 27 ? -9.911 31.769 11.74 1 28.14 27 GLU B O 1
ATOM 2826 N N . THR B 1 28 ? -8.932 32.889 13.308 1 28.5 28 THR B N 1
ATOM 2827 C CA . THR B 1 28 ? -7.64 32.214 13.352 1 28.5 28 THR B CA 1
ATOM 2828 C C . THR B 1 28 ? -7.817 30.724 13.631 1 28.5 28 THR B C 1
ATOM 2830 O O . THR B 1 28 ? -8.405 30.342 14.645 1 28.5 28 THR B O 1
ATOM 2833 N N . THR B 1 29 ? -8.253 30.025 12.803 1 28.89 29 THR B N 1
ATOM 2834 C CA . THR B 1 29 ? -8.318 28.577 12.971 1 28.89 29 THR B CA 1
ATOM 2835 C C . THR B 1 29 ? -6.999 28.036 13.515 1 28.89 29 THR B C 1
ATOM 2837 O O . THR B 1 29 ? -5.953 28.179 12.877 1 28.89 29 THR B O 1
ATOM 2840 N N . LYS B 1 30 ? -6.794 28.189 14.918 1 32.09 30 LYS B N 1
ATOM 2841 C CA . LYS B 1 30 ? -5.709 27.488 15.6 1 32.09 30 LYS B CA 1
ATOM 2842 C C . LYS B 1 30 ? -5.595 26.046 15.115 1 32.09 30 LYS B C 1
ATOM 2844 O O . LYS B 1 30 ? -6.597 25.333 15.03 1 32.09 30 LYS B O 1
ATOM 2849 N N . VAL B 1 31 ? -4.681 25.897 14.235 1 36.45 31 VAL B N 1
ATOM 2850 C CA . VAL B 1 31 ? -4.373 24.529 13.83 1 36.45 31 VAL B CA 1
ATOM 2851 C C . VAL B 1 31 ? -3.8 23.756 15.015 1 36.45 31 VAL B C 1
ATOM 2853 O O . VAL B 1 31 ? -2.795 24.162 15.602 1 36.45 31 VAL B O 1
ATOM 2856 N N . ARG B 1 32 ? -4.658 23.205 15.915 1 37.16 32 ARG B N 1
ATOM 2857 C CA . ARG B 1 32 ? -4.172 22.304 16.955 1 37.16 32 ARG B CA 1
ATOM 2858 C C . ARG B 1 32 ? -3.723 20.973 16.361 1 37.16 32 ARG B C 1
ATOM 2860 O O . ARG B 1 32 ? -4.512 20.277 15.718 1 37.16 32 ARG B O 1
ATOM 2867 N N . ALA B 1 33 ? -2.422 21.052 15.786 1 41.19 33 ALA B N 1
ATOM 2868 C CA . ALA B 1 33 ? -1.824 19.887 15.138 1 41.19 33 ALA B CA 1
ATOM 2869 C C . ALA B 1 33 ? -1.403 18.843 16.167 1 41.19 33 ALA B C 1
ATOM 2871 O O . ALA B 1 33 ? -0.987 19.188 17.276 1 41.19 33 ALA B O 1
ATOM 2872 N N . ILE B 1 34 ? -2.126 17.826 16.321 1 42.34 34 ILE B N 1
ATOM 2873 C CA . ILE B 1 34 ? -1.559 16.682 17.026 1 42.34 34 ILE B CA 1
ATOM 2874 C C . ILE B 1 34 ? -0.509 16.003 16.149 1 42.34 34 ILE B C 1
ATOM 2876 O O . ILE B 1 34 ? -0.754 15.737 14.97 1 42.34 34 ILE B O 1
ATOM 2880 N N . GLY B 1 35 ? 0.823 16.291 16.209 1 40.07 35 GLY B N 1
ATOM 2881 C CA . GLY B 1 35 ? 1.932 15.757 15.434 1 40.07 35 GLY B CA 1
ATOM 2882 C C . GLY B 1 35 ? 2.34 14.36 15.861 1 40.07 35 GLY B C 1
ATOM 2883 O O . GLY B 1 35 ? 2.135 13.973 17.013 1 40.07 35 GLY B O 1
ATOM 2884 N N . THR B 1 36 ? 1.878 13.336 15.347 1 39.71 36 THR B N 1
ATOM 2885 C CA . THR B 1 36 ? 2.722 12.157 15.505 1 39.71 36 THR B CA 1
ATOM 2886 C C . THR B 1 36 ? 4.104 12.396 14.902 1 39.71 36 THR B C 1
ATOM 2888 O O . THR B 1 36 ? 4.222 12.728 13.72 1 39.71 36 THR B O 1
ATOM 2891 N N . TRP B 1 37 ? 5.023 13.084 15.516 1 35.85 37 TRP B N 1
ATOM 2892 C CA . TRP B 1 37 ? 6.382 13.333 15.048 1 35.85 37 TRP B CA 1
ATOM 2893 C C . TRP B 1 37 ? 7.217 12.058 15.1 1 35.85 37 TRP B C 1
ATOM 2895 O O . TRP B 1 37 ? 7.302 11.405 16.143 1 35.85 37 TRP B O 1
ATOM 2905 N N . ALA B 1 38 ? 6.955 11.248 14.275 1 33.23 38 ALA B N 1
ATOM 2906 C CA . ALA B 1 38 ? 8.083 10.331 14.132 1 33.23 38 ALA B CA 1
ATOM 2907 C C . ALA B 1 38 ? 9.349 11.078 13.725 1 33.23 38 ALA B C 1
ATOM 2909 O O . ALA B 1 38 ? 9.278 12.184 13.185 1 33.23 38 ALA B O 1
ATOM 2910 N N . LYS B 1 39 ? 10.51 10.459 14.175 1 32.32 39 LYS B N 1
ATOM 2911 C CA . LYS B 1 39 ? 11.869 10.96 13.993 1 32.32 39 LYS B CA 1
ATOM 2912 C C . LYS B 1 39 ? 12.076 11.486 12.575 1 32.32 39 LYS B C 1
ATOM 2914 O O . LYS B 1 39 ? 13.208 11.741 12.161 1 32.32 39 LYS B O 1
ATOM 2919 N N . PHE B 1 40 ? 11.28 11.177 11.692 1 35.77 40 PHE B N 1
ATOM 2920 C CA . PHE B 1 40 ? 11.948 11.655 10.487 1 35.77 40 PHE B CA 1
ATOM 2921 C C . PHE B 1 40 ? 12.647 12.983 10.746 1 35.77 40 PHE B C 1
ATOM 2923 O O . PHE B 1 40 ? 13.798 13.173 10.347 1 35.77 40 PHE B O 1
ATOM 2930 N N . GLY B 1 41 ? 12.204 14.207 10.621 1 38.89 41 GLY B N 1
ATOM 2931 C CA . GLY B 1 41 ? 13.142 15.302 10.811 1 38.89 41 GLY B CA 1
ATOM 2932 C C . GLY B 1 41 ? 12.577 16.434 11.647 1 38.89 41 GLY B C 1
ATOM 2933 O O . GLY B 1 41 ? 11.503 16.959 11.346 1 38.89 41 GLY B O 1
ATOM 2934 N N . ARG B 1 42 ? 12.826 16.321 12.971 1 44.15 42 ARG B N 1
ATOM 2935 C CA . ARG B 1 42 ? 12.715 17.529 13.782 1 44.15 42 ARG B CA 1
ATOM 2936 C C . ARG B 1 42 ? 12.622 18.772 12.903 1 44.15 42 ARG B C 1
ATOM 2938 O O . ARG B 1 42 ? 11.869 19.699 13.207 1 44.15 42 ARG B O 1
ATOM 2945 N N . ARG B 1 43 ? 13.171 18.447 11.799 1 45.69 43 ARG B N 1
ATOM 2946 C CA . ARG B 1 43 ? 13.252 19.635 10.956 1 45.69 43 ARG B CA 1
ATOM 2947 C C . ARG B 1 43 ? 11.929 19.891 10.241 1 45.69 43 ARG B C 1
ATOM 2949 O O . ARG B 1 43 ? 11.49 21.037 10.127 1 45.69 43 ARG B O 1
ATOM 2956 N N . LEU B 1 44 ? 11.245 18.842 9.889 1 49.11 44 LEU B N 1
ATOM 2957 C CA . LEU B 1 44 ? 9.956 19.056 9.24 1 49.11 44 LEU B CA 1
ATOM 2958 C C . LEU B 1 44 ? 8.959 19.688 10.206 1 49.11 44 LEU B C 1
ATOM 2960 O O . LEU B 1 44 ? 8.222 20.603 9.833 1 49.11 44 LEU B O 1
ATOM 2964 N N . THR B 1 45 ? 8.998 19.085 11.316 1 52.57 45 THR B N 1
ATOM 2965 C CA . THR B 1 45 ? 8.078 19.642 12.302 1 52.57 45 THR B CA 1
ATOM 2966 C C . THR B 1 45 ? 8.375 21.119 12.543 1 52.57 45 THR B C 1
ATOM 2968 O O . THR B 1 45 ? 7.457 21.94 12.607 1 52.57 45 THR B O 1
ATOM 2971 N N . ARG B 1 46 ? 9.737 21.306 12.679 1 53.04 46 ARG B N 1
ATOM 2972 C CA . ARG B 1 46 ? 10.143 22.696 12.861 1 53.04 46 ARG B CA 1
ATOM 2973 C C . ARG B 1 46 ? 9.703 23.554 11.679 1 53.04 46 ARG B C 1
ATOM 2975 O O . ARG B 1 46 ? 9.149 24.64 11.866 1 53.04 46 ARG B O 1
ATOM 2982 N N . ASP B 1 47 ? 9.876 22.957 10.599 1 55.28 47 ASP B N 1
ATOM 2983 C CA . ASP B 1 47 ? 9.572 23.728 9.398 1 55.28 47 ASP B CA 1
ATOM 2984 C C . ASP B 1 47 ? 8.064 23.88 9.21 1 55.28 47 ASP B C 1
ATOM 2986 O O . ASP B 1 47 ? 7.59 24.939 8.792 1 55.28 47 ASP B O 1
ATOM 2990 N N . LEU B 1 48 ? 7.432 22.782 9.538 1 59.85 48 LEU B N 1
ATOM 2991 C CA . LEU B 1 48 ? 5.976 22.884 9.525 1 59.85 48 LEU B CA 1
ATOM 2992 C C . LEU B 1 48 ? 5.501 23.977 10.477 1 59.85 48 LEU B C 1
ATOM 2994 O O . LEU B 1 48 ? 4.631 24.777 10.125 1 59.85 48 LEU B O 1
ATOM 2998 N N . THR B 1 49 ? 6.192 23.971 11.573 1 55 49 THR B N 1
ATOM 2999 C CA . THR B 1 49 ? 5.858 24.97 12.581 1 55 49 THR B CA 1
ATOM 3000 C C . THR B 1 49 ? 6.205 26.372 12.089 1 55 49 THR B C 1
ATOM 3002 O O . THR B 1 49 ? 5.422 27.309 12.263 1 55 49 THR B O 1
ATOM 3005 N N . ASN B 1 50 ? 7.445 26.404 11.544 1 55.71 50 ASN B N 1
ATOM 3006 C CA . ASN B 1 50 ? 7.87 27.707 11.043 1 55.71 50 ASN B CA 1
ATOM 3007 C C . ASN B 1 50 ? 6.913 28.239 9.981 1 55.71 50 ASN B C 1
ATOM 3009 O O . ASN B 1 50 ? 6.6 29.431 9.961 1 55.71 50 ASN B O 1
ATOM 3013 N N . HIS B 1 51 ? 6.592 27.304 9.236 1 53.65 51 HIS B N 1
ATOM 3014 C CA . HIS B 1 51 ? 5.657 27.726 8.2 1 53.65 51 HIS B CA 1
ATOM 3015 C C . HIS B 1 51 ? 4.285 28.038 8.79 1 53.65 51 HIS B C 1
ATOM 3017 O O . HIS B 1 51 ? 3.584 28.929 8.306 1 53.65 51 HIS B O 1
ATOM 3023 N N . MET B 1 52 ? 4.111 27.249 9.789 1 50.17 52 MET B N 1
ATOM 3024 C CA . MET B 1 52 ? 2.808 27.454 10.414 1 50.17 52 MET B CA 1
ATOM 3025 C C . MET B 1 52 ? 2.825 28.682 11.318 1 50.17 52 MET B C 1
ATOM 3027 O O . MET B 1 52 ? 1.794 29.326 11.517 1 50.17 52 MET B O 1
ATOM 3031 N N . CYS B 1 53 ? 4.05 29.087 11.946 1 44.61 53 CYS B N 1
ATOM 3032 C CA . CYS B 1 53 ? 4.151 30.156 12.933 1 44.61 53 CYS B CA 1
ATOM 3033 C C . CYS B 1 53 ? 4.642 31.448 12.291 1 44.61 53 CYS B C 1
ATOM 3035 O O . CYS B 1 53 ? 4.475 32.53 12.856 1 44.61 53 CYS B O 1
ATOM 3037 N N . LYS B 1 54 ? 5.455 31.527 11.28 1 41.76 54 LYS B N 1
ATOM 3038 C CA . LYS B 1 54 ? 6.079 32.773 10.845 1 41.76 54 LYS B CA 1
ATOM 3039 C C . LYS B 1 54 ? 5.04 33.878 10.671 1 41.76 54 LYS B C 1
ATOM 3041 O O . LYS B 1 54 ? 4.047 33.697 9.963 1 41.76 54 LYS B O 1
ATOM 3046 N N . GLU B 1 55 ? 5.106 34.855 11.569 1 37.68 55 GLU B N 1
ATOM 3047 C CA . GLU B 1 55 ? 4.48 36.174 11.566 1 37.68 55 GLU B CA 1
ATOM 3048 C C . GLU B 1 55 ? 4.818 36.942 10.291 1 37.68 55 GLU B C 1
ATOM 3050 O O . GLU B 1 55 ? 5.897 36.764 9.721 1 37.68 55 GLU B O 1
ATOM 3055 N N . SER B 1 56 ? 3.773 37.504 9.528 1 33.77 56 SER B N 1
ATOM 3056 C CA . SER B 1 56 ? 3.839 38.567 8.53 1 33.77 56 SER B CA 1
ATOM 3057 C C . SER B 1 56 ? 4.772 39.687 8.977 1 33.77 56 SER B C 1
ATOM 3059 O O . SER B 1 56 ? 4.486 40.39 9.948 1 33.77 56 SER B O 1
ATOM 3061 N N . SER B 1 57 ? 5.925 39.838 9.012 1 33.12 57 SER B N 1
ATOM 3062 C CA . SER B 1 57 ? 6.336 41.236 8.932 1 33.12 57 SER B CA 1
ATOM 3063 C C . SER B 1 57 ? 5.534 41.989 7.876 1 33.12 57 SER B C 1
ATOM 3065 O O . SER B 1 57 ? 4.867 41.374 7.041 1 33.12 57 SER B O 1
ATOM 3067 N N . GLY B 1 58 ? 5.627 43.341 7.47 1 33.08 58 GLY B N 1
ATOM 3068 C CA . GLY B 1 58 ? 4.997 44.335 6.616 1 33.08 58 GLY B CA 1
ATOM 3069 C C . GLY B 1 58 ? 4.403 43.745 5.351 1 33.08 58 GLY B C 1
ATOM 3070 O O . GLY B 1 58 ? 3.373 44.216 4.864 1 33.08 58 GLY B O 1
ATOM 3071 N N . ARG B 1 59 ? 5.214 43.485 4.295 1 33.07 59 ARG B N 1
ATOM 3072 C CA . ARG B 1 59 ? 4.601 43.454 2.971 1 33.07 59 ARG B CA 1
ATOM 3073 C C . ARG B 1 59 ? 3.471 42.431 2.915 1 33.07 59 ARG B C 1
ATOM 3075 O O . ARG B 1 59 ? 3.33 41.605 3.818 1 33.07 59 ARG B O 1
ATOM 3082 N N . GLN B 1 60 ? 2.897 42.1 1.512 1 32.38 60 GLN B N 1
ATOM 3083 C CA . GLN B 1 60 ? 1.711 41.328 1.154 1 32.38 60 GLN B CA 1
ATOM 3084 C C . GLN B 1 60 ? 1.7 39.976 1.864 1 32.38 60 GLN B C 1
ATOM 3086 O O . GLN B 1 60 ? 2.627 39.179 1.707 1 32.38 60 GLN B O 1
ATOM 3091 N N . SER B 1 61 ? 1.178 39.854 3.014 1 34.57 61 SER B N 1
ATOM 3092 C CA . SER B 1 61 ? 0.726 38.769 3.879 1 34.57 61 SER B CA 1
ATOM 3093 C C . SER B 1 61 ? 0.302 37.552 3.063 1 34.57 61 SER B C 1
ATOM 3095 O O . SER B 1 61 ? -0.521 37.664 2.153 1 34.57 61 SER B O 1
ATOM 3097 N N . SER B 1 62 ? 1.184 36.749 2.628 1 38.49 62 SER B N 1
ATOM 3098 C CA . SER B 1 62 ? 0.673 35.541 1.989 1 38.49 62 SER B CA 1
ATOM 3099 C C . SER B 1 62 ? -0.617 35.069 2.651 1 38.49 62 SER B C 1
ATOM 3101 O O . SER B 1 62 ? -0.715 35.038 3.88 1 38.49 62 SER B O 1
ATOM 3103 N N . LYS B 1 63 ? -1.731 35.418 2.186 1 37.75 63 LYS B N 1
ATOM 3104 C CA . LYS B 1 63 ? -3.109 35.081 2.533 1 37.75 63 LYS B CA 1
ATOM 3105 C C . LYS B 1 63 ? -3.201 33.669 3.104 1 37.75 63 LYS B C 1
ATOM 3107 O O . LYS B 1 63 ? -4.224 33.293 3.68 1 37.75 63 LYS B O 1
ATOM 3112 N N . LEU B 1 64 ? -2.593 32.894 2.38 1 41.71 64 LEU B N 1
ATOM 3113 C CA . LEU B 1 64 ? -2.796 31.625 3.07 1 41.71 64 LEU B CA 1
ATOM 3114 C C . LEU B 1 64 ? -2.362 31.724 4.528 1 41.71 64 LEU B C 1
ATOM 3116 O O . LEU B 1 64 ? -1.261 32.197 4.822 1 41.71 64 LEU B O 1
ATOM 3120 N N . GLY B 1 65 ? -3.404 31.916 5.451 1 37.7 65 GLY B N 1
ATOM 3121 C CA . GLY B 1 65 ? -3.494 32.134 6.886 1 37.7 65 GLY B CA 1
ATOM 3122 C C . GLY B 1 65 ? -2.23 31.746 7.629 1 37.7 65 GLY B C 1
ATOM 3123 O O . GLY B 1 65 ? -1.48 30.878 7.177 1 37.7 65 GLY B O 1
ATOM 3124 N N . ARG B 1 66 ? -1.517 32.802 8.233 1 40.89 66 ARG B N 1
ATOM 3125 C CA . ARG B 1 66 ? -0.786 32.738 9.495 1 40.89 66 ARG B CA 1
ATOM 3126 C C . ARG B 1 66 ? -1.222 31.532 10.319 1 40.89 66 ARG B C 1
ATOM 3128 O O . ARG B 1 66 ? -2.348 31.489 10.819 1 40.89 66 ARG B O 1
ATOM 3135 N N . MET B 1 67 ? -1.146 30.413 9.809 1 42.37 67 MET B N 1
ATOM 3136 C CA . MET B 1 67 ? -1.526 29.525 10.903 1 42.37 67 MET B CA 1
ATOM 3137 C C . MET B 1 67 ? -1.053 30.079 12.243 1 42.37 67 MET B C 1
ATOM 3139 O O . MET B 1 67 ? 0.144 30.288 12.445 1 42.37 67 MET B O 1
ATOM 3143 N N . GLN B 1 68 ? -1.675 31.151 12.813 1 45.8 68 GLN B N 1
ATOM 3144 C CA . GLN B 1 68 ? -1.573 31.581 14.203 1 45.8 68 GLN B CA 1
ATOM 3145 C C . GLN B 1 68 ? -0.777 30.578 15.033 1 45.8 68 GLN B C 1
ATOM 3147 O O . GLN B 1 68 ? -0.547 29.448 14.597 1 45.8 68 GLN B O 1
ATOM 3152 N N . LYS B 1 69 ? -0.475 30.93 16.215 1 56.96 69 LYS B N 1
ATOM 3153 C CA . LYS B 1 69 ? 0.159 30.211 17.316 1 56.96 69 LYS B CA 1
ATOM 3154 C C . LYS B 1 69 ? -0.287 28.752 17.349 1 56.96 69 LYS B C 1
ATOM 3156 O O . LYS B 1 69 ? -1.473 28.464 17.52 1 56.96 69 LYS B O 1
ATOM 3161 N N . SER B 1 70 ? 0.568 27.966 16.55 1 67.38 70 SER B N 1
ATOM 3162 C CA . SER B 1 70 ? 0.309 26.529 16.537 1 67.38 70 SER B CA 1
ATOM 3163 C C . SER B 1 70 ? 0.406 25.938 17.939 1 67.38 70 SER B C 1
ATOM 3165 O O . SER B 1 70 ? 1.25 26.352 18.737 1 67.38 70 SER B O 1
ATOM 3167 N N . HIS B 1 71 ? -0.65 25.303 18.268 1 80.32 71 HIS B N 1
ATOM 3168 C CA . HIS B 1 71 ? -0.656 24.471 19.465 1 80.32 71 HIS B CA 1
ATOM 3169 C C . HIS B 1 71 ? -0.327 23.02 19.13 1 80.32 71 HIS B C 1
ATOM 3171 O O . HIS B 1 71 ? -1.103 22.344 18.452 1 80.32 71 HIS B O 1
ATOM 3177 N N . ILE B 1 72 ? 0.878 22.624 19.5 1 83.48 72 ILE B N 1
ATOM 3178 C CA . ILE B 1 72 ? 1.394 21.346 19.023 1 83.48 72 ILE B CA 1
ATOM 3179 C C . ILE B 1 72 ? 1.657 20.42 20.209 1 83.48 72 ILE B C 1
ATOM 3181 O O . ILE B 1 72 ? 2.209 20.846 21.226 1 83.48 72 ILE B O 1
ATOM 3185 N N . VAL B 1 73 ? 1.123 19.255 20.14 1 86.25 73 VAL B N 1
ATOM 3186 C CA . VAL B 1 73 ? 1.62 18.177 20.989 1 86.25 73 VAL B CA 1
ATOM 3187 C C . VAL B 1 73 ? 2.588 17.3 20.198 1 86.25 73 VAL B C 1
ATOM 3189 O O . VAL B 1 73 ? 2.204 16.685 19.2 1 86.25 73 VAL B O 1
ATOM 3192 N N . ALA B 1 74 ? 3.84 17.308 20.556 1 84.89 74 ALA B N 1
ATOM 3193 C CA . ALA B 1 74 ? 4.885 16.551 19.871 1 84.89 74 ALA B CA 1
ATOM 3194 C C . ALA B 1 74 ? 5.166 15.233 20.586 1 84.89 74 ALA B C 1
ATOM 3196 O O . ALA B 1 74 ? 5.41 15.215 21.795 1 84.89 74 ALA B O 1
ATOM 3197 N N . ASN B 1 75 ? 5.076 14.153 19.807 1 87.31 75 ASN B N 1
ATOM 3198 C CA . ASN B 1 75 ? 5.336 12.833 20.373 1 87.31 75 ASN B CA 1
ATOM 3199 C C . ASN B 1 75 ? 6.686 12.285 19.92 1 87.31 75 ASN B C 1
ATOM 3201 O O . ASN B 1 75 ? 7.063 12.436 18.756 1 87.31 75 ASN B O 1
ATOM 3205 N N . SER B 1 76 ? 7.429 11.685 20.856 1 83.62 76 SER B N 1
ATOM 3206 C CA . SER B 1 76 ? 8.629 10.904 20.573 1 83.62 76 SER B CA 1
ATOM 3207 C C . SER B 1 76 ? 8.795 9.763 21.572 1 83.62 76 SER B C 1
ATOM 3209 O O . SER B 1 76 ? 8.183 9.774 22.642 1 83.62 76 SER B O 1
ATOM 3211 N N . THR B 1 77 ? 9.606 8.839 21.155 1 85.18 77 THR B N 1
ATOM 3212 C CA . THR B 1 77 ? 9.796 7.69 22.034 1 85.18 77 THR B CA 1
ATOM 3213 C C . THR B 1 77 ? 10.782 8.021 23.15 1 85.18 77 THR B C 1
ATOM 3215 O O . THR B 1 77 ? 10.86 7.303 24.149 1 85.18 77 THR B O 1
ATOM 3218 N N . THR B 1 78 ? 11.52 9.181 22.962 1 83.02 78 THR B N 1
ATOM 3219 C CA . THR B 1 78 ? 12.468 9.589 23.993 1 83.02 78 THR B CA 1
ATOM 3220 C C . THR B 1 78 ? 12.195 11.022 24.441 1 83.02 78 THR B C 1
ATOM 3222 O O . THR B 1 78 ? 11.8 11.866 23.634 1 83.02 78 THR B O 1
ATOM 3225 N N . GLN B 1 79 ? 12.479 11.28 25.683 1 87.58 79 GLN B N 1
ATOM 3226 C CA . GLN B 1 79 ? 12.276 12.609 26.248 1 87.58 79 GLN B CA 1
ATOM 3227 C C . GLN B 1 79 ? 13.151 13.645 25.547 1 87.58 79 GLN B C 1
ATOM 3229 O O . GLN B 1 79 ? 12.693 14.749 25.244 1 87.58 79 GLN B O 1
ATOM 3234 N N . ALA B 1 80 ? 14.336 13.271 25.281 1 83.06 80 ALA B N 1
ATOM 3235 C CA . ALA B 1 80 ? 15.298 14.196 24.688 1 83.06 80 ALA B CA 1
ATOM 3236 C C . ALA B 1 80 ? 14.811 14.698 23.332 1 83.06 80 ALA B C 1
ATOM 3238 O O . ALA B 1 80 ? 14.832 15.902 23.065 1 83.06 80 ALA B O 1
ATOM 3239 N N . THR B 1 81 ? 14.345 13.779 22.522 1 78.48 81 THR B N 1
ATOM 3240 C CA . THR B 1 81 ? 13.914 14.165 21.183 1 78.48 81 THR B CA 1
ATOM 3241 C C . THR B 1 81 ? 12.592 14.926 21.239 1 78.48 81 THR B C 1
ATOM 3243 O O . THR B 1 81 ? 12.373 15.858 20.461 1 78.48 81 THR B O 1
ATOM 3246 N N . ALA B 1 82 ? 11.747 14.569 22.161 1 80.66 82 ALA B N 1
ATOM 3247 C CA . ALA B 1 82 ? 10.486 15.286 22.332 1 80.66 82 ALA B CA 1
ATOM 3248 C C . ALA B 1 82 ? 10.729 16.72 22.793 1 80.66 82 ALA B C 1
ATOM 3250 O O . ALA B 1 82 ? 10.157 17.662 22.239 1 80.66 82 ALA B O 1
ATOM 3251 N N . ASP B 1 83 ? 11.603 16.874 23.737 1 82.11 83 ASP B N 1
ATOM 3252 C CA . ASP B 1 83 ? 11.9 18.19 24.295 1 82.11 83 ASP B CA 1
ATOM 3253 C C . ASP B 1 83 ? 12.557 19.093 23.254 1 82.11 83 ASP B C 1
ATOM 3255 O O . ASP B 1 83 ? 12.258 20.287 23.183 1 82.11 83 ASP B O 1
ATOM 3259 N N . LYS B 1 84 ? 13.413 18.514 22.566 1 78.65 84 LYS B N 1
ATOM 3260 C CA . LYS B 1 84 ? 14.083 19.286 21.524 1 78.65 84 LYS B CA 1
ATOM 3261 C C . LYS B 1 84 ? 13.077 19.842 20.519 1 78.65 84 LYS B C 1
ATOM 3263 O O . LYS B 1 84 ? 13.15 21.014 20.144 1 78.65 84 LYS B O 1
ATOM 3268 N N . THR B 1 85 ? 12.179 19.016 20.106 1 78.53 85 THR B N 1
ATOM 3269 C CA . THR B 1 85 ? 11.148 19.429 19.161 1 78.53 85 THR B CA 1
ATOM 3270 C C . THR B 1 85 ? 10.269 20.521 19.762 1 78.53 85 THR B C 1
ATOM 3272 O O . THR B 1 85 ? 9.987 21.528 19.11 1 78.53 85 THR B O 1
ATOM 3275 N N . VAL B 1 86 ? 9.887 20.377 20.974 1 82.79 86 VAL B N 1
ATOM 3276 C CA . VAL B 1 86 ? 9.025 21.334 21.661 1 82.79 86 VAL B CA 1
ATOM 3277 C C . VAL B 1 86 ? 9.739 22.678 21.783 1 82.79 86 VAL B C 1
ATOM 3279 O O . VAL B 1 86 ? 9.151 23.727 21.512 1 82.79 86 VAL B O 1
ATOM 3282 N N . GLN B 1 87 ? 10.99 22.6 22.145 1 83.64 87 GLN B N 1
ATOM 3283 C CA . GLN B 1 87 ? 11.759 23.829 22.307 1 83.64 87 GLN B CA 1
ATOM 3284 C C . GLN B 1 87 ? 11.899 24.569 20.979 1 83.64 87 GLN B C 1
ATOM 3286 O O . GLN B 1 87 ? 11.82 25.798 20.936 1 83.64 87 GLN B O 1
ATOM 3291 N N . GLU B 1 88 ? 12.077 23.803 19.947 1 75.55 88 GLU B N 1
ATOM 3292 C CA . GLU B 1 88 ? 12.176 24.408 18.623 1 75.55 88 GLU B CA 1
ATOM 3293 C C . GLU B 1 88 ? 10.878 25.113 18.24 1 75.55 88 GLU B C 1
ATOM 3295 O O . GLU B 1 88 ? 10.903 26.201 17.661 1 75.55 88 GLU B O 1
ATOM 3300 N N . ILE B 1 89 ? 9.754 24.541 18.57 1 76.63 89 ILE B N 1
ATOM 3301 C CA . ILE B 1 89 ? 8.445 25.102 18.252 1 76.63 89 ILE B CA 1
ATOM 3302 C C . ILE B 1 89 ? 8.213 26.368 19.073 1 76.63 89 ILE B C 1
ATOM 3304 O O . ILE B 1 89 ? 7.761 27.385 18.542 1 76.63 89 ILE B O 1
ATOM 3308 N N . ILE B 1 90 ? 8.567 26.316 20.335 1 79.3 90 ILE B N 1
ATOM 3309 C CA . ILE B 1 90 ? 8.392 27.462 21.221 1 79.3 90 ILE B CA 1
ATOM 3310 C C . ILE B 1 90 ? 9.291 28.609 20.765 1 79.3 90 ILE B C 1
ATOM 3312 O O . ILE B 1 90 ? 8.857 29.762 20.711 1 79.3 90 ILE B O 1
ATOM 3316 N N . ASN B 1 91 ? 10.497 28.242 20.368 1 77.23 91 ASN B N 1
ATOM 3317 C CA . ASN B 1 91 ? 11.438 29.247 19.886 1 77.23 91 ASN B CA 1
ATOM 3318 C C . ASN B 1 91 ? 10.937 29.919 18.611 1 77.23 91 ASN B C 1
ATOM 3320 O O . ASN B 1 91 ? 11.272 31.073 18.34 1 77.23 91 ASN B O 1
ATOM 3324 N N . ALA B 1 92 ? 10.101 29.189 17.886 1 70.18 92 ALA B N 1
ATOM 3325 C CA . ALA B 1 92 ? 9.558 29.721 16.639 1 70.18 92 ALA B CA 1
ATOM 3326 C C . ALA B 1 92 ? 8.264 30.49 16.887 1 70.18 92 ALA B C 1
ATOM 3328 O O . ALA B 1 92 ? 7.628 30.968 15.945 1 70.18 92 ALA B O 1
ATOM 3329 N N . GLY B 1 93 ? 7.803 30.601 18.207 1 70.05 93 GLY B N 1
ATOM 3330 C CA . GLY B 1 93 ? 6.643 31.405 18.56 1 70.05 93 GLY B CA 1
ATOM 3331 C C . GLY B 1 93 ? 5.387 30.58 18.77 1 70.05 93 GLY B C 1
ATOM 3332 O O . GLY B 1 93 ? 4.31 31.13 19.006 1 70.05 93 GLY B O 1
ATOM 3333 N N . GLY B 1 94 ? 5.532 29.216 18.674 1 72.81 94 GLY B N 1
ATOM 3334 C CA . GLY B 1 94 ? 4.382 28.348 18.873 1 72.81 94 GLY B CA 1
ATOM 3335 C C . GLY B 1 94 ? 4.226 27.886 20.31 1 72.81 94 GLY B C 1
ATOM 3336 O O . GLY B 1 94 ? 5.016 28.263 21.178 1 72.81 94 GLY B O 1
ATOM 3337 N N . LYS B 1 95 ? 3.144 27.305 20.609 1 81.41 95 LYS B N 1
ATOM 3338 C CA . LYS B 1 95 ? 2.896 26.599 21.864 1 81.41 95 LYS B CA 1
ATOM 3339 C C . LYS B 1 95 ? 2.976 25.088 21.669 1 81.41 95 LYS B C 1
ATOM 3341 O O . LYS B 1 95 ? 2.363 24.542 20.749 1 81.41 95 LYS B O 1
ATOM 3346 N N . ALA B 1 96 ? 3.838 24.485 22.489 1 84.13 96 ALA B N 1
ATOM 3347 C CA . ALA B 1 96 ? 4.021 23.05 22.287 1 84.13 96 ALA B CA 1
ATOM 3348 C C . ALA B 1 96 ? 4.241 22.333 23.616 1 84.13 96 ALA B C 1
ATOM 3350 O O . ALA B 1 96 ? 4.813 22.903 24.549 1 84.13 96 ALA B O 1
ATOM 3351 N N . VAL B 1 97 ? 3.722 21.233 23.701 1 86.92 97 VAL B N 1
ATOM 3352 C CA . VAL B 1 97 ? 3.991 20.334 24.818 1 86.92 97 VAL B CA 1
ATOM 3353 C C . VAL B 1 97 ? 4.442 18.974 24.292 1 86.92 97 VAL B C 1
ATOM 3355 O O . VAL B 1 97 ? 4.12 18.601 23.161 1 86.92 97 VAL B O 1
ATOM 3358 N N . SER B 1 98 ? 5.218 18.292 25.104 1 87.36 98 SER B N 1
ATOM 3359 C CA . SER B 1 98 ? 5.753 16.999 24.69 1 87.36 98 SER B CA 1
ATOM 3360 C C . SER B 1 98 ? 4.916 15.852 25.245 1 87.36 98 SER B C 1
ATOM 3362 O O . SER B 1 98 ? 4.289 15.987 26.298 1 87.36 98 SER B O 1
ATOM 3364 N N . HIS B 1 99 ? 4.802 14.84 24.522 1 87.98 99 HIS B N 1
ATOM 3365 C CA . HIS B 1 99 ? 4.291 13.54 24.945 1 87.98 99 HIS B CA 1
ATOM 3366 C C . HIS B 1 99 ? 5.291 12.43 24.641 1 87.98 99 HIS B C 1
ATOM 3368 O O . HIS B 1 99 ? 5.696 12.251 23.49 1 87.98 99 HIS B O 1
ATOM 3374 N N . VAL B 1 100 ? 5.728 11.761 25.682 1 89.39 100 VAL B N 1
ATOM 3375 C CA . VAL B 1 100 ? 6.783 10.766 25.517 1 89.39 100 VAL B CA 1
ATOM 3376 C C . VAL B 1 100 ? 6.187 9.363 25.6 1 89.39 100 VAL B C 1
ATOM 3378 O O . VAL B 1 100 ? 5.5 9.029 26.568 1 89.39 100 VAL B O 1
ATOM 3381 N N . GLY B 1 101 ? 6.454 8.584 24.532 1 88.23 101 GLY B N 1
ATOM 3382 C CA . GLY B 1 101 ? 5.986 7.208 24.488 1 88.23 101 GLY B CA 1
ATOM 3383 C C . GLY B 1 101 ? 5.788 6.69 23.075 1 88.23 101 GLY B C 1
ATOM 3384 O O . GLY B 1 101 ? 5.733 7.472 22.124 1 88.23 101 GLY B O 1
ATOM 3385 N N . SER B 1 102 ? 5.754 5.428 22.994 1 89.77 102 SER B N 1
ATOM 3386 C CA . SER B 1 102 ? 5.548 4.792 21.697 1 89.77 102 SER B CA 1
ATOM 3387 C C . SER B 1 102 ? 4.063 4.664 21.373 1 89.77 102 SER B C 1
ATOM 3389 O O . SER B 1 102 ? 3.325 3.975 22.08 1 89.77 102 SER B O 1
ATOM 3391 N N . VAL B 1 103 ? 3.663 5.215 20.316 1 91.39 103 VAL B N 1
ATOM 3392 C CA . VAL B 1 103 ? 2.252 5.213 19.941 1 91.39 103 VAL B CA 1
ATOM 3393 C C . VAL B 1 103 ? 1.881 3.864 19.331 1 91.39 103 VAL B C 1
ATOM 3395 O O . VAL B 1 103 ? 0.729 3.644 18.949 1 91.39 103 VAL B O 1
ATOM 3398 N N . VAL B 1 104 ? 2.873 2.967 19.227 1 92.56 104 VAL B N 1
ATOM 3399 C CA . VAL B 1 104 ? 2.559 1.582 18.891 1 92.56 104 VAL B CA 1
ATOM 3400 C C . VAL B 1 104 ? 1.628 0.992 19.947 1 92.56 104 VAL B C 1
ATOM 3402 O O . VAL B 1 104 ? 0.799 0.132 19.643 1 92.56 104 VAL B O 1
ATOM 3405 N N . ILE B 1 105 ? 1.812 1.544 21.153 1 94.05 105 ILE B N 1
ATOM 3406 C CA . ILE B 1 105 ? 0.972 1.139 22.276 1 94.05 105 ILE B CA 1
ATOM 3407 C C . ILE B 1 105 ? -0.314 1.963 22.282 1 94.05 105 ILE B C 1
ATOM 3409 O O . ILE B 1 105 ? -0.268 3.195 22.318 1 94.05 105 ILE B O 1
ATOM 3413 N N . ARG B 1 106 ? -1.403 1.325 22.343 1 95.82 106 ARG B N 1
ATOM 3414 C CA . ARG B 1 106 ? -2.717 1.95 22.224 1 95.82 106 ARG B CA 1
ATOM 3415 C C . ARG B 1 106 ? -2.91 3.026 23.287 1 95.82 106 ARG B C 1
ATOM 3417 O O . ARG B 1 106 ? -3.294 4.154 22.974 1 95.82 106 ARG B O 1
ATOM 3424 N N . ASP B 1 107 ? -2.627 2.714 24.495 1 96.31 107 ASP B N 1
ATOM 3425 C CA . ASP B 1 107 ? -2.834 3.645 25.601 1 96.31 107 ASP B CA 1
ATOM 3426 C C . ASP B 1 107 ? -2.006 4.914 25.413 1 96.31 107 ASP B C 1
ATOM 3428 O O . ASP B 1 107 ? -2.426 6.001 25.816 1 96.31 107 ASP B O 1
ATOM 3432 N N . MET B 1 108 ? -0.845 4.75 24.856 1 93.39 108 MET B N 1
ATOM 3433 C CA . MET B 1 108 ? 0.022 5.904 24.632 1 93.39 108 MET B CA 1
ATOM 3434 C C . MET B 1 108 ? -0.541 6.802 23.536 1 93.39 108 MET B C 1
ATOM 3436 O O . MET B 1 108 ? -0.439 8.027 23.618 1 93.39 108 MET B O 1
ATOM 3440 N N . ALA B 1 109 ? -1.106 6.195 22.49 1 93.06 109 ALA B N 1
ATOM 3441 C CA . ALA B 1 109 ? -1.756 6.971 21.438 1 93.06 109 ALA B CA 1
ATOM 3442 C C . ALA B 1 109 ? -2.967 7.723 21.98 1 93.06 109 ALA B C 1
ATOM 3444 O O . ALA B 1 109 ? -3.159 8.904 21.677 1 93.06 109 ALA B O 1
ATOM 3445 N N . ASP B 1 110 ? -3.738 7.032 22.802 1 95.03 110 ASP B N 1
ATOM 3446 C CA . ASP B 1 110 ? -4.886 7.675 23.433 1 95.03 110 ASP B CA 1
ATOM 3447 C C . ASP B 1 110 ? -4.447 8.841 24.315 1 95.03 110 ASP B C 1
ATOM 3449 O O . ASP B 1 110 ? -5.063 9.909 24.294 1 95.03 110 ASP B O 1
ATOM 3453 N N . ALA B 1 111 ? -3.405 8.613 25.051 1 94.56 111 ALA B N 1
ATOM 3454 C CA . ALA B 1 111 ? -2.888 9.636 25.956 1 94.56 111 ALA B CA 1
ATOM 3455 C C . ALA B 1 111 ? -2.373 10.845 25.18 1 94.56 111 ALA B C 1
ATOM 3457 O O . ALA B 1 111 ? -2.485 11.982 25.644 1 94.56 111 ALA B O 1
ATOM 3458 N N . LEU B 1 112 ? -1.763 10.578 24.035 1 91.86 112 LEU B N 1
ATOM 3459 C CA . LEU B 1 112 ? -1.278 11.657 23.182 1 91.86 112 LEU B CA 1
ATOM 3460 C C . LEU B 1 112 ? -2.424 12.566 22.751 1 91.86 112 LEU B C 1
ATOM 3462 O O . LEU B 1 112 ? -2.33 13.79 22.871 1 91.86 112 LEU B O 1
ATOM 3466 N N . VAL B 1 113 ? -3.509 11.965 22.287 1 92.5 113 VAL B N 1
ATOM 3467 C CA . VAL B 1 113 ? -4.665 12.727 21.828 1 92.5 113 VAL B CA 1
ATOM 3468 C C . VAL B 1 113 ? -5.337 13.413 23.015 1 92.5 113 VAL B C 1
ATOM 3470 O O . VAL B 1 113 ? -5.739 14.575 22.923 1 92.5 113 VAL B O 1
ATOM 3473 N N . GLU B 1 114 ? -5.397 12.707 24.113 1 93.29 114 GLU B N 1
ATOM 3474 C CA . GLU B 1 114 ? -5.966 13.295 25.321 1 93.29 114 GLU B CA 1
ATOM 3475 C C . GLU B 1 114 ? -5.174 14.522 25.764 1 93.29 114 GLU B C 1
ATOM 3477 O O . GLU B 1 114 ? -5.752 15.505 26.232 1 93.29 114 GLU B O 1
ATOM 3482 N N . LYS B 1 115 ? -3.92 14.439 25.659 1 91.41 115 LYS B N 1
ATOM 3483 C CA . LYS B 1 115 ? -3.078 15.58 26.006 1 91.41 115 LYS B CA 1
ATOM 3484 C C . LYS B 1 115 ? -3.409 16.791 25.137 1 91.41 115 LYS B C 1
ATOM 3486 O O . LYS B 1 115 ? -3.436 17.923 25.625 1 91.41 115 LYS B O 1
ATOM 3491 N N . ALA B 1 116 ? -3.636 16.526 23.863 1 89.28 116 ALA B N 1
ATOM 3492 C CA . ALA B 1 116 ? -4.041 17.61 22.972 1 89.28 116 ALA B CA 1
ATOM 3493 C C . ALA B 1 116 ? -5.378 18.206 23.405 1 89.28 116 ALA B C 1
ATOM 3495 O O . ALA B 1 116 ? -5.535 19.429 23.447 1 89.28 116 ALA B O 1
ATOM 3496 N N . ILE B 1 117 ? -6.261 17.36 23.814 1 89.88 117 ILE B N 1
ATOM 3497 C CA . ILE B 1 117 ? -7.599 17.791 24.203 1 89.88 117 ILE B CA 1
ATOM 3498 C C . ILE B 1 117 ? -7.528 18.573 25.513 1 89.88 117 ILE B C 1
ATOM 3500 O O . ILE B 1 117 ? -8.117 19.65 25.633 1 89.88 117 ILE B O 1
ATOM 3504 N N . THR B 1 118 ? -6.782 18.071 26.425 1 92.26 118 THR B N 1
ATOM 3505 C CA . THR B 1 118 ? -6.741 18.683 27.748 1 92.26 118 THR B CA 1
ATOM 3506 C C . THR B 1 118 ? -5.944 19.985 27.718 1 92.26 118 THR B C 1
ATOM 3508 O O . THR B 1 118 ? -6.258 20.928 28.448 1 92.26 118 THR B O 1
ATOM 3511 N N . THR B 1 119 ? -4.959 20.016 26.873 1 87.78 119 THR B N 1
ATOM 3512 C CA . THR B 1 119 ? -4.077 21.177 26.851 1 87.78 119 THR B CA 1
ATOM 3513 C C . THR B 1 119 ? -4.646 22.271 25.952 1 87.78 119 THR B C 1
ATOM 3515 O O . THR B 1 119 ? -4.565 23.456 26.28 1 87.78 119 THR B O 1
ATOM 3518 N N . PHE B 1 120 ? -5.196 21.81 24.855 1 84.97 120 PHE B N 1
ATOM 3519 C CA . PHE B 1 120 ? -5.532 22.817 23.855 1 84.97 120 PHE B CA 1
ATOM 3520 C C . PHE B 1 120 ? -7.018 22.773 23.521 1 84.97 120 PHE B C 1
ATOM 3522 O O . PHE B 1 120 ? -7.508 23.588 22.736 1 84.97 120 PHE B O 1
ATOM 3529 N N . GLY B 1 121 ? -7.768 21.782 23.976 1 85.95 121 GLY B N 1
ATOM 3530 C CA . GLY B 1 121 ? -9.22 21.747 23.9 1 85.95 121 GLY B CA 1
ATOM 3531 C C . GLY B 1 121 ? -9.736 21.009 22.679 1 85.95 121 GLY B C 1
ATOM 3532 O O . GLY B 1 121 ? -10.915 20.656 22.613 1 85.95 121 GLY B O 1
ATOM 3533 N N . ARG B 1 122 ? -8.836 20.768 21.674 1 87.32 122 ARG B N 1
ATOM 3534 C CA . ARG B 1 122 ? -9.286 20.132 20.44 1 87.32 122 ARG B CA 1
ATOM 3535 C C . ARG B 1 122 ? -8.111 19.544 19.667 1 87.32 122 ARG B C 1
ATOM 3537 O O . ARG B 1 122 ? -6.952 19.82 19.984 1 87.32 122 ARG B O 1
ATOM 3544 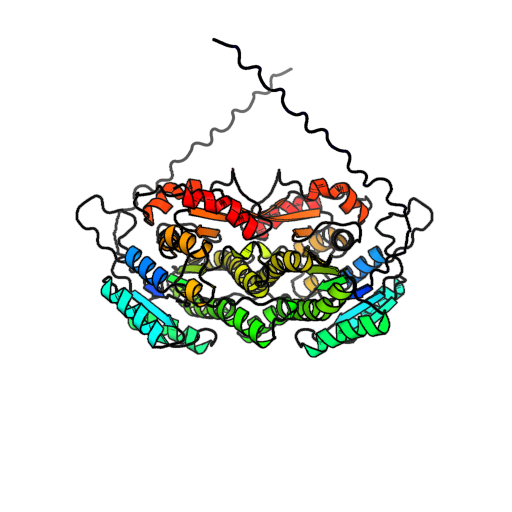N N . VAL B 1 123 ? -8.413 18.709 18.695 1 89.69 123 VAL B N 1
ATOM 3545 C CA . VAL B 1 123 ? -7.438 18.173 17.751 1 89.69 123 VAL B CA 1
ATOM 3546 C C . VAL B 1 123 ? -7.925 18.397 16.322 1 89.69 123 VAL B C 1
ATOM 3548 O O . VAL B 1 123 ? -8.936 17.825 15.907 1 89.69 123 VAL B O 1
ATOM 3551 N N . ASP B 1 124 ? -7.198 19.177 15.553 1 89.06 124 ASP B N 1
ATOM 3552 C CA . ASP B 1 124 ? -7.606 19.549 14.201 1 89.06 124 ASP B CA 1
ATOM 3553 C C . ASP B 1 124 ? -6.788 18.797 13.154 1 89.06 124 ASP B C 1
ATOM 3555 O O . ASP B 1 124 ? -7.287 18.494 12.069 1 89.06 124 ASP B O 1
ATOM 3559 N N . ILE B 1 125 ? -5.488 18.578 13.538 1 89.57 125 ILE B N 1
ATOM 3560 C CA . ILE B 1 125 ? -4.54 18.047 12.565 1 89.57 125 ILE B CA 1
ATOM 3561 C C . ILE B 1 125 ? -3.754 16.895 13.186 1 89.57 125 ILE B C 1
ATOM 3563 O O . ILE B 1 125 ? -3.318 16.981 14.336 1 89.57 125 ILE B O 1
ATOM 3567 N N . VAL B 1 126 ? -3.7 15.809 12.519 1 91.38 126 VAL B N 1
ATOM 3568 C CA . VAL B 1 126 ? -2.837 14.691 12.888 1 91.38 126 VAL B CA 1
ATOM 3569 C C . VAL B 1 126 ? -1.812 14.444 11.784 1 91.38 126 VAL B C 1
ATOM 3571 O O . VAL B 1 126 ? -2.177 14.226 10.626 1 91.38 126 VAL B O 1
ATOM 3574 N N . ILE B 1 127 ? -0.601 14.572 12.066 1 89.97 127 ILE B N 1
ATOM 3575 C CA . ILE B 1 127 ? 0.48 14.235 11.145 1 89.97 127 ILE B CA 1
ATOM 3576 C C . ILE B 1 127 ? 1.207 12.987 11.639 1 89.97 127 ILE B C 1
ATOM 3578 O O . ILE B 1 127 ? 1.904 13.028 12.656 1 89.97 127 ILE B O 1
ATOM 3582 N N . ASN B 1 128 ? 0.97 11.887 10.934 1 90.14 128 ASN B N 1
ATOM 3583 C CA . ASN B 1 128 ? 1.653 10.639 11.258 1 90.14 128 ASN B CA 1
ATOM 3584 C C . ASN B 1 128 ? 3.036 10.575 10.617 1 90.14 128 ASN B C 1
ATOM 3586 O O . ASN B 1 128 ? 3.163 10.256 9.433 1 90.14 128 ASN B O 1
ATOM 3590 N N . ASN B 1 129 ? 3.962 10.897 11.402 1 79.46 129 ASN B N 1
ATOM 3591 C CA . ASN B 1 129 ? 5.335 10.921 10.906 1 79.46 129 ASN B CA 1
ATOM 3592 C C . ASN B 1 129 ? 6.232 9.974 11.698 1 79.46 129 ASN B C 1
ATOM 3594 O O . ASN B 1 129 ? 6.356 10.103 12.917 1 79.46 129 ASN B O 1
ATOM 3598 N N . ALA B 1 130 ? 6.474 8.732 11.145 1 67.12 130 ALA B N 1
ATOM 3599 C CA . ALA B 1 130 ? 7.347 7.779 11.825 1 67.12 130 ALA B CA 1
ATOM 3600 C C . ALA B 1 130 ? 8.714 7.707 11.149 1 67.12 130 ALA B C 1
ATOM 3602 O O . ALA B 1 130 ? 8.815 7.826 9.926 1 67.12 130 ALA B O 1
ATOM 3603 N N . ARG B 1 131 ? 9.798 7.828 12 1 60.3 131 ARG B N 1
ATOM 3604 C CA . ARG B 1 131 ? 11.156 7.828 11.466 1 60.3 131 ARG B CA 1
ATOM 3605 C C . ARG B 1 131 ? 11.857 6.504 11.751 1 60.3 131 ARG B C 1
ATOM 3607 O O . ARG B 1 131 ? 12.389 6.3 12.844 1 60.3 131 ARG B O 1
ATOM 3614 N N . PHE B 1 132 ? 11.634 5.578 11.149 1 63.48 132 PHE B N 1
ATOM 3615 C CA . PHE B 1 132 ? 12.438 4.372 11.31 1 63.48 132 PHE B CA 1
ATOM 3616 C C . PHE B 1 132 ? 12.614 3.657 9.976 1 63.48 132 PHE B C 1
ATOM 3618 O O . PHE B 1 132 ? 11.632 3.273 9.336 1 63.48 132 PHE B O 1
ATOM 3625 N N . ALA B 1 133 ? 13.883 4.017 9.449 1 62.47 133 ALA B N 1
ATOM 3626 C CA . ALA B 1 133 ? 14.199 3.23 8.26 1 62.47 133 ALA B CA 1
ATOM 3627 C C . ALA B 1 133 ? 15.53 2.501 8.423 1 62.47 133 ALA B C 1
ATOM 3629 O O . ALA B 1 133 ? 16.501 3.072 8.924 1 62.47 133 ALA B O 1
ATOM 3630 N N . LYS B 1 134 ? 15.479 1.27 8.196 1 73.97 134 LYS B N 1
ATOM 3631 C CA . LYS B 1 134 ? 16.675 0.433 8.207 1 73.97 134 LYS B CA 1
ATOM 3632 C C . LYS B 1 134 ? 16.704 -0.501 7 1 73.97 134 LYS B C 1
ATOM 3634 O O . LYS B 1 134 ? 15.686 -1.1 6.648 1 73.97 134 LYS B O 1
ATOM 3639 N N . GLN B 1 135 ? 17.818 -0.465 6.452 1 81.01 135 GLN B N 1
ATOM 3640 C CA . GLN B 1 135 ? 17.982 -1.321 5.282 1 81.01 135 GLN B CA 1
ATOM 3641 C C . GLN B 1 135 ? 18.242 -2.768 5.691 1 81.01 135 GLN B C 1
ATOM 3643 O O . GLN B 1 135 ? 19.057 -3.031 6.577 1 81.01 135 GLN B O 1
ATOM 3648 N N . THR B 1 136 ? 17.501 -3.634 5.109 1 88.23 136 THR B N 1
ATOM 3649 C CA . THR B 1 136 ? 17.675 -5.069 5.305 1 88.23 136 THR B CA 1
ATOM 3650 C C . THR B 1 136 ? 17.192 -5.843 4.081 1 88.23 136 THR B C 1
ATOM 3652 O O . THR B 1 136 ? 16.122 -5.556 3.54 1 88.23 136 THR B O 1
ATOM 3655 N N . LEU B 1 137 ? 18.046 -6.777 3.669 1 91.79 137 LEU B N 1
ATOM 3656 C CA . LEU B 1 137 ? 17.611 -7.658 2.59 1 91.79 137 LEU B CA 1
ATOM 3657 C C . LEU B 1 137 ? 16.391 -8.471 3.011 1 91.79 137 LEU B C 1
ATOM 3659 O O . LEU B 1 137 ? 16.251 -8.827 4.183 1 91.79 137 LEU B O 1
ATOM 3663 N N . PHE B 1 138 ? 15.66 -8.837 2.002 1 95.27 138 PHE B N 1
ATOM 3664 C CA . PHE B 1 138 ? 14.435 -9.589 2.245 1 95.27 138 PHE B CA 1
ATOM 3665 C C . PHE B 1 138 ? 14.736 -10.893 2.974 1 95.27 138 PHE B C 1
ATOM 3667 O O . PHE B 1 138 ? 14.09 -11.214 3.974 1 95.27 138 PHE B O 1
ATOM 3674 N N . GLU B 1 139 ? 15.737 -11.526 2.579 1 94.6 139 GLU B N 1
ATOM 3675 C CA . GLU B 1 139 ? 16.077 -12.85 3.093 1 94.6 139 GLU B CA 1
ATOM 3676 C C . GLU B 1 139 ? 16.598 -12.768 4.525 1 94.6 139 GLU B C 1
ATOM 3678 O O . GLU B 1 139 ? 16.543 -13.751 5.2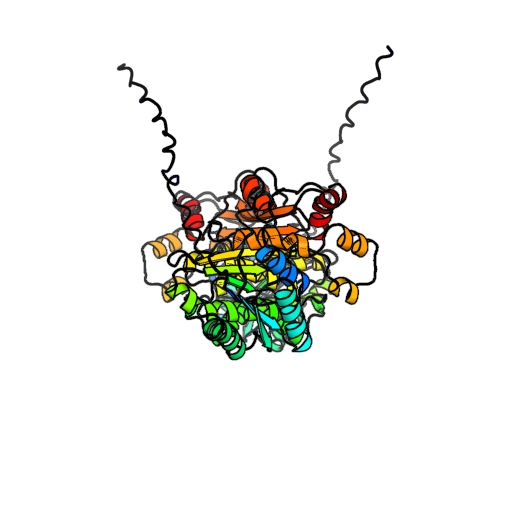68 1 94.6 139 GLU B O 1
ATOM 3683 N N . SER B 1 140 ? 17.051 -11.595 4.929 1 94.26 140 SER B N 1
ATOM 3684 C CA . SER B 1 140 ? 17.673 -11.439 6.239 1 94.26 140 SER B CA 1
ATOM 3685 C C . SER B 1 140 ? 16.736 -10.736 7.216 1 94.26 140 SER B C 1
ATOM 3687 O O . SER B 1 140 ? 17.095 -10.505 8.372 1 94.26 140 SER B O 1
ATOM 3689 N N . THR B 1 141 ? 15.593 -10.439 6.727 1 94.94 141 THR B N 1
ATOM 3690 C CA . THR B 1 141 ? 14.641 -9.754 7.594 1 94.94 141 THR B CA 1
ATOM 3691 C C . THR B 1 141 ? 14.126 -10.693 8.681 1 94.94 141 THR B C 1
ATOM 3693 O O . THR B 1 141 ? 13.592 -11.763 8.382 1 94.94 141 THR B O 1
ATOM 3696 N N . THR B 1 142 ? 14.305 -10.298 9.903 1 95.85 142 THR B N 1
ATOM 3697 C CA . THR B 1 142 ? 13.84 -11.111 11.021 1 95.85 142 THR B CA 1
ATOM 3698 C C . THR B 1 142 ? 12.377 -10.814 11.334 1 95.85 142 THR B C 1
ATOM 3700 O O . THR B 1 142 ? 11.848 -9.776 10.93 1 95.85 142 THR B O 1
ATOM 3703 N N . ASP B 1 143 ? 11.776 -11.728 12.091 1 96.03 143 ASP B N 1
ATOM 3704 C CA . ASP B 1 143 ? 10.4 -11.519 12.531 1 96.03 143 ASP B CA 1
ATOM 3705 C C . ASP B 1 143 ? 10.283 -10.261 13.39 1 96.03 143 ASP B C 1
ATOM 3707 O O . ASP B 1 143 ? 9.3 -9.525 13.291 1 96.03 143 ASP B O 1
ATOM 3711 N N . ALA B 1 144 ? 11.224 -10.101 14.177 1 95.8 144 ALA B N 1
ATOM 3712 C CA . ALA B 1 144 ? 11.236 -8.929 15.049 1 95.8 144 ALA B CA 1
ATOM 3713 C C . ALA B 1 144 ? 11.312 -7.641 14.235 1 95.8 144 ALA B C 1
ATOM 3715 O O . ALA B 1 144 ? 10.607 -6.672 14.529 1 95.8 144 ALA B O 1
ATOM 3716 N N . PHE B 1 145 ? 12.148 -7.647 13.241 1 94.48 145 PHE B N 1
ATOM 3717 C CA . PHE B 1 145 ? 12.298 -6.463 12.403 1 94.48 145 PHE B CA 1
ATOM 3718 C C . PHE B 1 145 ? 11.024 -6.194 11.611 1 94.48 145 PHE B C 1
ATOM 3720 O O . PHE B 1 145 ? 10.599 -5.045 11.48 1 94.48 145 PHE B O 1
ATOM 3727 N N . PHE B 1 146 ? 10.431 -7.236 11.076 1 95.86 146 PHE B N 1
ATOM 3728 C CA . PHE B 1 146 ? 9.146 -7.108 10.398 1 95.86 146 PHE B CA 1
ATOM 3729 C C . PHE B 1 146 ? 8.121 -6.437 11.304 1 95.86 146 PHE B C 1
ATOM 3731 O O . PHE B 1 146 ? 7.48 -5.461 10.909 1 95.86 146 PHE B O 1
ATOM 3738 N N . THR B 1 147 ? 8.017 -6.949 12.473 1 95.85 147 THR B N 1
ATOM 3739 C CA . THR B 1 147 ? 7.04 -6.444 13.431 1 95.85 147 THR B CA 1
ATOM 3740 C C . THR B 1 147 ? 7.331 -4.989 13.785 1 95.85 147 THR B C 1
ATOM 3742 O O . THR B 1 147 ? 6.423 -4.155 13.801 1 95.85 147 THR B O 1
ATOM 3745 N N . GLU B 1 148 ? 8.502 -4.748 14.022 1 92.72 148 GLU B N 1
ATOM 3746 C CA . GLU B 1 148 ? 8.894 -3.39 14.387 1 92.72 148 GLU B CA 1
ATOM 3747 C C . GLU B 1 148 ? 8.539 -2.397 13.284 1 92.72 148 GLU B C 1
ATOM 3749 O O . GLU B 1 148 ? 7.961 -1.342 13.553 1 92.72 148 GLU B O 1
ATOM 3754 N N . MET B 1 149 ? 8.851 -2.733 12.078 1 92.67 149 MET B N 1
ATOM 3755 C CA . MET B 1 149 ? 8.604 -1.857 10.937 1 92.67 149 MET B CA 1
ATOM 3756 C C . MET B 1 149 ? 7.11 -1.614 10.751 1 92.67 149 MET B C 1
ATOM 3758 O O . MET B 1 149 ? 6.676 -0.47 10.603 1 92.67 149 MET B O 1
ATOM 3762 N N . MET B 1 150 ? 6.352 -2.635 10.827 1 95.02 150 MET B N 1
ATOM 3763 C CA . MET B 1 150 ? 4.906 -2.515 10.664 1 95.02 150 MET B CA 1
ATOM 3764 C C . MET B 1 150 ? 4.287 -1.762 11.836 1 95.02 150 MET B C 1
ATOM 3766 O O . MET B 1 150 ? 3.371 -0.958 11.65 1 95.02 150 MET B O 1
ATOM 3770 N N . ASP B 1 151 ? 4.831 -2.027 12.953 1 93.74 151 ASP B N 1
ATOM 3771 C CA . ASP B 1 151 ? 4.281 -1.394 14.148 1 93.74 151 ASP B CA 1
ATOM 3772 C C . ASP B 1 151 ? 4.551 0.109 14.147 1 93.74 151 ASP B C 1
ATOM 3774 O O . ASP B 1 151 ? 3.64 0.909 14.367 1 93.74 151 ASP B O 1
ATOM 3778 N N . VAL B 1 152 ? 5.722 0.468 13.877 1 91.02 152 VAL B N 1
ATOM 3779 C CA . VAL B 1 152 ? 6.119 1.869 13.96 1 91.02 152 VAL B CA 1
ATOM 3780 C C . VAL B 1 152 ? 5.406 2.673 12.875 1 91.02 152 VAL B C 1
ATOM 3782 O O . VAL B 1 152 ? 4.838 3.733 13.151 1 91.02 152 VAL B O 1
ATOM 3785 N N . HIS B 1 153 ? 5.333 2.138 11.715 1 91.47 153 HIS B N 1
ATOM 3786 C CA . HIS B 1 153 ? 4.842 2.942 10.602 1 91.47 153 HIS B CA 1
ATOM 3787 C C . HIS B 1 153 ? 3.332 2.794 10.439 1 91.47 153 HIS B C 1
ATOM 3789 O O . HIS B 1 153 ? 2.629 3.781 10.213 1 91.47 153 HIS B O 1
ATOM 3795 N N . VAL B 1 154 ? 2.836 1.609 10.59 1 95.66 154 VAL B N 1
ATOM 3796 C CA . VAL B 1 154 ? 1.436 1.376 10.251 1 95.66 154 VAL B CA 1
ATOM 3797 C C . VAL B 1 154 ? 0.586 1.4 11.52 1 95.66 154 VAL B C 1
ATOM 3799 O O . VAL B 1 154 ? -0.308 2.237 11.66 1 95.66 154 VAL B O 1
ATOM 3802 N N . ARG B 1 155 ? 0.95 0.61 12.493 1 95.94 155 ARG B N 1
ATOM 3803 C CA . ARG B 1 155 ? 0.151 0.539 13.712 1 95.94 155 ARG B CA 1
ATOM 3804 C C . ARG B 1 155 ? 0.17 1.869 14.457 1 95.94 155 ARG B C 1
ATOM 3806 O O . ARG B 1 155 ? -0.867 2.332 14.938 1 95.94 155 ARG B O 1
ATOM 3813 N N . GLY B 1 156 ? 1.314 2.427 14.586 1 93.9 156 GLY B N 1
ATOM 3814 C CA . GLY B 1 156 ? 1.395 3.725 15.236 1 93.9 156 GLY B CA 1
ATOM 3815 C C . GLY B 1 156 ? 0.504 4.771 14.593 1 93.9 156 GLY B C 1
ATOM 3816 O O . GLY B 1 156 ? -0.225 5.485 15.285 1 93.9 156 GLY B O 1
ATOM 3817 N N . SER B 1 157 ? 0.537 4.86 13.269 1 94.2 157 SER B N 1
ATOM 3818 C CA . SER B 1 157 ? -0.303 5.8 12.534 1 94.2 157 SER B CA 1
ATOM 3819 C C . SER B 1 157 ? -1.783 5.481 12.721 1 94.2 157 SER B C 1
ATOM 3821 O O . SER B 1 157 ? -2.602 6.387 12.888 1 94.2 157 SER B O 1
ATOM 3823 N N . PHE B 1 158 ? -2.078 4.229 12.666 1 96.13 158 PHE B N 1
ATOM 3824 C CA . PHE B 1 158 ? -3.446 3.77 12.873 1 96.13 158 PHE B CA 1
ATOM 3825 C C . PHE B 1 158 ? -3.946 4.163 14.258 1 96.13 158 PHE B C 1
ATOM 3827 O O . PHE B 1 158 ? -5.035 4.725 14.394 1 96.13 158 PHE B O 1
ATOM 3834 N N . ASN B 1 159 ? -3.134 3.931 15.289 1 95.71 159 ASN B N 1
ATOM 3835 C CA . ASN B 1 159 ? -3.504 4.189 16.677 1 95.71 159 ASN B CA 1
ATOM 3836 C C . ASN B 1 159 ? -3.79 5.668 16.915 1 95.71 159 ASN B C 1
ATOM 3838 O O . ASN B 1 159 ? -4.822 6.021 17.488 1 95.71 159 ASN B O 1
ATOM 3842 N N . VAL B 1 160 ? -2.936 6.478 16.439 1 94.01 160 VAL B N 1
ATOM 3843 C CA . VAL B 1 160 ? -3.069 7.91 16.682 1 94.01 160 VAL B CA 1
ATOM 3844 C C . VAL B 1 160 ? -4.29 8.449 15.941 1 94.01 160 VAL B C 1
ATOM 3846 O O . VAL B 1 160 ? -5.077 9.216 16.502 1 94.01 160 VAL B O 1
ATOM 3849 N N . THR B 1 161 ? -4.411 8.022 14.718 1 96.28 161 THR B N 1
ATOM 3850 C CA . THR B 1 161 ? -5.537 8.476 13.91 1 96.28 161 THR B CA 1
ATOM 3851 C C . THR B 1 161 ? -6.86 8.019 14.519 1 96.28 161 THR B C 1
ATOM 3853 O O . THR B 1 161 ? -7.816 8.793 14.593 1 96.28 161 THR B O 1
ATOM 3856 N N . GLN B 1 162 ? -6.883 6.796 14.951 1 96.82 162 GLN B N 1
ATOM 3857 C CA . GLN B 1 162 ? -8.117 6.276 15.529 1 96.82 162 GLN B CA 1
ATOM 3858 C C . GLN B 1 162 ? -8.449 6.979 16.842 1 96.82 162 GLN B C 1
ATOM 3860 O O . GLN B 1 162 ? -9.619 7.229 17.14 1 96.82 162 GLN B O 1
ATOM 3865 N N . ALA B 1 163 ? -7.454 7.282 17.63 1 95.34 163 ALA B N 1
ATOM 3866 C CA . ALA B 1 163 ? -7.665 8.003 18.882 1 95.34 163 ALA B CA 1
ATOM 3867 C C . ALA B 1 163 ? -8.258 9.385 18.626 1 95.34 163 ALA B C 1
ATOM 3869 O O . ALA B 1 163 ? -9.084 9.867 19.405 1 95.34 163 ALA B O 1
ATOM 3870 N N . ALA B 1 164 ? -7.869 10.009 17.549 1 95.32 164 ALA B N 1
ATOM 3871 C CA . ALA B 1 164 ? -8.307 11.366 17.234 1 95.32 164 ALA B CA 1
ATOM 3872 C C . ALA B 1 164 ? -9.679 11.358 16.564 1 95.32 164 ALA B C 1
ATOM 3874 O O . ALA B 1 164 ? -10.401 12.357 16.604 1 95.32 164 ALA B O 1
ATOM 3875 N N . TRP B 1 165 ? -10.04 10.265 15.963 1 96.55 165 TRP B N 1
ATOM 3876 C CA . TRP B 1 165 ? -11.155 10.136 15.031 1 96.55 165 TRP B CA 1
ATOM 3877 C C . TRP B 1 165 ? -12.469 10.535 15.695 1 96.55 165 TRP B C 1
ATOM 3879 O O . TRP B 1 165 ? -13.215 11.361 15.163 1 96.55 165 TRP B O 1
ATOM 3889 N N . PRO B 1 166 ? -12.762 10.043 16.932 1 96.97 166 PRO B N 1
ATOM 3890 C CA . PRO B 1 166 ? -14.039 10.424 17.54 1 96.97 166 PRO B CA 1
ATOM 3891 C C . PRO B 1 166 ? -14.131 11.921 17.828 1 96.97 166 PRO B C 1
ATOM 3893 O O . PRO B 1 166 ? -15.213 12.506 17.735 1 96.97 166 PRO B O 1
ATOM 3896 N N . HIS B 1 167 ? -13.04 12.511 18.168 1 94.06 167 HIS B N 1
ATOM 3897 C CA . HIS B 1 167 ? -13.021 13.942 18.447 1 94.06 167 HIS B CA 1
ATOM 3898 C C . HIS B 1 167 ? -13.217 14.755 17.171 1 94.06 167 HIS B C 1
ATOM 3900 O O . HIS B 1 167 ? -13.967 15.734 17.163 1 94.06 167 HIS B O 1
ATOM 3906 N N . MET B 1 168 ? -12.589 14.305 16.13 1 94.15 168 MET B N 1
ATOM 3907 C CA . MET B 1 168 ? -12.722 14.978 14.842 1 94.15 168 MET B CA 1
ATOM 3908 C C . MET B 1 168 ? -14.142 14.847 14.303 1 94.15 168 MET B C 1
ATOM 3910 O O . MET B 1 168 ? -14.683 15.794 13.729 1 94.15 168 MET B O 1
ATOM 3914 N N . LYS B 1 169 ? -14.72 13.729 14.512 1 96.85 169 LYS B N 1
ATOM 3915 C CA . LYS B 1 169 ? -16.11 13.527 14.112 1 96.85 169 LYS B CA 1
ATOM 3916 C C . LYS B 1 169 ? -17.039 14.492 14.843 1 96.85 169 LYS B C 1
ATOM 3918 O O . LYS B 1 169 ? -17.888 15.135 14.222 1 96.85 169 LYS B O 1
ATOM 3923 N N . LYS B 1 170 ? -16.822 14.539 16.071 1 96.16 170 LYS B N 1
ATOM 3924 C CA . LYS B 1 170 ? -17.659 15.406 16.895 1 96.16 170 LYS B CA 1
ATOM 3925 C C . LYS B 1 170 ? -17.501 16.869 16.491 1 96.16 170 LYS B C 1
ATOM 3927 O O . LYS B 1 170 ? -18.483 17.611 16.429 1 96.16 170 LYS B O 1
ATOM 3932 N N . GLN B 1 171 ? -16.301 17.247 16.098 1 92.35 171 GLN B N 1
ATOM 3933 C CA . GLN B 1 171 ? -15.988 18.625 15.734 1 92.35 171 GLN B CA 1
ATOM 3934 C C . GLN B 1 171 ? -16.346 18.904 14.276 1 92.35 171 GLN B C 1
ATOM 3936 O O . GLN B 1 171 ? -16.357 20.058 13.844 1 92.35 171 GLN B O 1
ATOM 3941 N N . LYS B 1 172 ? -16.592 17.873 13.535 1 95.87 172 LYS B N 1
ATOM 3942 C CA . LYS B 1 172 ? -16.858 17.949 12.101 1 95.87 172 LYS B CA 1
ATOM 3943 C C . LYS B 1 172 ? -15.716 18.645 11.366 1 95.87 172 LYS B C 1
ATOM 3945 O O . LYS B 1 172 ? -15.95 19.523 10.534 1 95.87 172 LYS B O 1
ATOM 3950 N N . TYR B 1 173 ? -14.551 18.281 11.824 1 93.45 173 TYR B N 1
ATOM 3951 C CA . TYR B 1 173 ? -13.342 18.829 11.22 1 93.45 173 TYR B CA 1
ATOM 3952 C C . TYR B 1 173 ? -12.131 17.959 11.536 1 93.45 173 TYR B C 1
ATOM 3954 O O . TYR B 1 173 ? -11.925 17.567 12.687 1 93.45 173 TYR B O 1
ATOM 3962 N N . GLY B 1 174 ? -11.379 17.638 10.591 1 93.27 174 GLY B N 1
ATOM 3963 C CA . GLY B 1 174 ? -10.13 16.915 10.772 1 93.27 174 GLY B CA 1
ATOM 3964 C C . GLY B 1 174 ? -9.258 16.911 9.531 1 93.27 174 GLY B C 1
ATOM 3965 O O . GLY B 1 174 ? -9.762 16.809 8.411 1 93.27 174 GLY B O 1
ATOM 3966 N N . ARG B 1 175 ? -7.966 17.16 9.716 1 93 175 ARG B N 1
ATOM 3967 C CA . ARG B 1 175 ? -6.95 17.027 8.677 1 93 175 ARG B CA 1
ATOM 3968 C C . ARG B 1 175 ? -5.883 16.015 9.08 1 93 175 ARG B C 1
ATOM 3970 O O . ARG B 1 175 ? -5.205 16.19 10.095 1 93 175 ARG B O 1
ATOM 3977 N N . ILE B 1 176 ? -5.813 14.938 8.318 1 94.77 176 ILE B N 1
ATOM 3978 C CA . ILE B 1 176 ? -4.879 13.865 8.641 1 94.77 176 ILE B CA 1
ATOM 3979 C C . ILE B 1 176 ? -3.868 13.702 7.508 1 94.77 176 ILE B C 1
ATOM 3981 O O . ILE B 1 176 ? -4.242 13.677 6.333 1 94.77 176 ILE B O 1
ATOM 3985 N N . ILE B 1 177 ? -2.597 13.635 7.854 1 93.96 177 ILE B N 1
ATOM 3986 C CA . ILE B 1 177 ? -1.532 13.383 6.889 1 93.96 177 ILE B CA 1
ATOM 3987 C C . ILE B 1 177 ? -0.817 12.08 7.24 1 93.96 177 ILE B C 1
ATOM 3989 O O . ILE B 1 177 ? -0.345 11.907 8.366 1 93.96 177 ILE B O 1
ATOM 3993 N N . MET B 1 178 ? -0.841 11.144 6.292 1 94.55 178 MET B N 1
ATOM 3994 C CA . MET B 1 178 ? 0.045 9.984 6.341 1 94.55 178 MET B CA 1
ATOM 3995 C C . MET B 1 178 ? 1.352 10.267 5.608 1 94.55 178 MET B C 1
ATOM 3997 O O . MET B 1 178 ? 1.348 10.874 4.536 1 94.55 178 MET B O 1
ATOM 4001 N N . ILE B 1 179 ? 2.467 9.821 6.165 1 90.67 179 ILE B N 1
ATOM 4002 C CA . ILE B 1 179 ? 3.749 10.102 5.528 1 90.67 179 ILE B CA 1
ATOM 4003 C C . ILE B 1 179 ? 4.349 8.808 4.983 1 90.67 179 ILE B C 1
ATOM 4005 O O . ILE B 1 179 ? 5.106 8.127 5.679 1 90.67 179 ILE B O 1
ATOM 4009 N N . PRO B 1 180 ? 4.01 8.53 3.799 1 92.73 180 PRO B N 1
ATOM 4010 C CA . PRO B 1 180 ? 4.789 7.478 3.141 1 92.73 180 PRO B CA 1
ATOM 4011 C C . PRO B 1 180 ? 6.165 7.96 2.688 1 92.73 180 PRO B C 1
ATOM 4013 O O . PRO B 1 180 ? 6.808 8.748 3.386 1 92.73 180 PRO B O 1
ATOM 4016 N N . SER B 1 181 ? 6.715 7.362 1.62 1 87.79 181 SER B N 1
ATOM 4017 C CA . SER B 1 181 ? 8.035 7.663 1.075 1 87.79 181 SER B CA 1
ATOM 4018 C C . SER B 1 181 ? 8.091 7.388 -0.424 1 87.79 181 SER B C 1
ATOM 4020 O O . SER B 1 181 ? 7.37 6.524 -0.929 1 87.79 181 SER B O 1
ATOM 4022 N N . HIS B 1 182 ? 8.938 8.144 -1.044 1 88.22 182 HIS B N 1
ATOM 4023 C CA . HIS B 1 182 ? 9.152 7.856 -2.457 1 88.22 182 HIS B CA 1
ATOM 4024 C C . HIS B 1 182 ? 9.771 6.476 -2.651 1 88.22 182 HIS B C 1
ATOM 4026 O O . HIS B 1 182 ? 9.84 5.975 -3.776 1 88.22 182 HIS B O 1
ATOM 4032 N N . TRP B 1 183 ? 10.087 5.832 -1.661 1 85.86 183 TRP B N 1
ATOM 4033 C CA . TRP B 1 183 ? 10.606 4.471 -1.742 1 85.86 183 TRP B CA 1
ATOM 4034 C C . TRP B 1 183 ? 9.501 3.488 -2.114 1 85.86 183 TRP B C 1
ATOM 4036 O O . TRP B 1 183 ? 9.762 2.302 -2.326 1 85.86 183 TRP B O 1
ATOM 4046 N N . ILE B 1 184 ? 8.341 4.008 -2.258 1 89.34 184 ILE B N 1
ATOM 4047 C CA . ILE B 1 184 ? 7.196 3.177 -2.613 1 89.34 184 ILE B CA 1
ATOM 4048 C C . ILE B 1 184 ? 7.382 2.617 -4.022 1 89.34 184 ILE B C 1
ATOM 4050 O O . ILE B 1 184 ? 6.698 1.67 -4.415 1 89.34 184 ILE B O 1
ATOM 4054 N N . PHE B 1 185 ? 8.263 3.208 -4.758 1 92.27 185 PHE B N 1
ATOM 4055 C CA . PHE B 1 185 ? 8.445 2.726 -6.122 1 92.27 185 PHE B CA 1
ATOM 4056 C C . PHE B 1 185 ? 9.38 1.523 -6.151 1 92.27 185 PHE B C 1
ATOM 4058 O O . PHE B 1 185 ? 9.587 0.915 -7.203 1 92.27 185 PHE B O 1
ATOM 4065 N N . GLY B 1 186 ? 9.929 1.167 -5.02 1 91.91 186 GLY B N 1
ATOM 4066 C CA . GLY B 1 186 ? 10.741 -0.033 -4.889 1 91.91 186 GLY B CA 1
ATOM 4067 C C . GLY B 1 186 ? 12.227 0.259 -4.799 1 91.91 186 GLY B C 1
ATOM 4068 O O . GLY B 1 186 ? 12.744 1.107 -5.529 1 91.91 186 GLY B O 1
ATOM 4069 N N . LYS B 1 187 ? 12.84 -0.351 -3.879 1 90.52 187 LYS B N 1
ATOM 4070 C CA . LYS B 1 187 ? 14.282 -0.278 -3.662 1 90.52 187 LYS B CA 1
ATOM 4071 C C . LYS B 1 187 ? 14.793 -1.521 -2.939 1 90.52 187 LYS B C 1
ATOM 4073 O O . LYS B 1 187 ? 14.156 -2.005 -2 1 90.52 187 LYS B O 1
ATOM 4078 N N . ASP B 1 188 ? 15.961 -1.982 -3.417 1 90.59 188 ASP B N 1
ATOM 4079 C CA . ASP B 1 188 ? 16.547 -3.136 -2.742 1 90.59 188 ASP B CA 1
ATOM 4080 C C . ASP B 1 188 ? 16.739 -2.862 -1.252 1 90.59 188 ASP B C 1
ATOM 4082 O O . ASP B 1 188 ? 17.047 -1.736 -0.858 1 90.59 188 ASP B O 1
ATOM 4086 N N . GLU B 1 189 ? 16.477 -3.863 -0.431 1 90.6 189 GLU B N 1
ATOM 4087 C CA . GLU B 1 189 ? 16.701 -3.849 1.012 1 90.6 189 GLU B CA 1
ATOM 4088 C C . GLU B 1 189 ? 15.622 -3.042 1.73 1 90.6 189 GLU B C 1
ATOM 4090 O O . GLU B 1 189 ? 15.79 -2.668 2.892 1 90.6 189 GLU B O 1
ATOM 4095 N N . GLN B 1 190 ? 14.541 -2.737 0.947 1 90.44 190 GLN B N 1
ATOM 4096 C CA . GLN B 1 190 ? 13.499 -1.914 1.549 1 90.44 190 GLN B CA 1
ATOM 4097 C C . GLN B 1 190 ? 12.127 -2.566 1.399 1 90.44 190 GLN B C 1
ATOM 4099 O O . GLN B 1 190 ? 11.114 -1.873 1.281 1 90.44 190 GLN B O 1
ATOM 4104 N N . SER B 1 191 ? 12.106 -3.854 1.34 1 94.39 191 SER B N 1
ATOM 4105 C CA . SER B 1 191 ? 10.86 -4.549 1.035 1 94.39 191 SER B CA 1
ATOM 4106 C C . SER B 1 191 ? 9.8 -4.273 2.096 1 94.39 191 SER B C 1
ATOM 4108 O O . SER B 1 191 ? 8.676 -3.883 1.771 1 94.39 191 SER B O 1
ATOM 4110 N N . ILE B 1 192 ? 10.157 -4.406 3.381 1 93.95 192 ILE B N 1
ATOM 4111 C CA . ILE B 1 192 ? 9.17 -4.234 4.442 1 93.95 192 ILE B CA 1
ATOM 4112 C C . ILE B 1 192 ? 8.85 -2.751 4.613 1 93.95 192 ILE B C 1
ATOM 4114 O O . ILE B 1 192 ? 7.712 -2.386 4.92 1 93.95 192 ILE B O 1
ATOM 4118 N N . TYR B 1 193 ? 9.835 -1.932 4.396 1 91.91 193 TYR B N 1
ATOM 4119 C CA . TYR B 1 193 ? 9.6 -0.493 4.422 1 91.91 193 TYR B CA 1
ATOM 4120 C C . TYR B 1 193 ? 8.612 -0.081 3.337 1 91.91 193 TYR B C 1
ATOM 4122 O O . TYR B 1 193 ? 7.659 0.654 3.604 1 91.91 193 TYR B O 1
ATOM 4130 N N . ALA B 1 194 ? 8.832 -0.584 2.14 1 93.88 194 ALA B N 1
ATOM 4131 C CA . ALA B 1 194 ? 7.916 -0.296 1.039 1 93.88 194 ALA B CA 1
ATOM 4132 C C . ALA B 1 194 ? 6.509 -0.796 1.35 1 93.88 194 ALA B C 1
ATOM 4134 O O . ALA B 1 194 ? 5.524 -0.107 1.076 1 93.88 194 ALA B O 1
ATOM 4135 N N . ALA B 1 195 ? 6.429 -1.974 1.881 1 96.24 195 ALA B N 1
ATOM 4136 C CA . ALA B 1 195 ? 5.132 -2.521 2.27 1 96.24 195 ALA B CA 1
ATOM 4137 C C . ALA B 1 195 ? 4.427 -1.603 3.265 1 96.24 195 ALA B C 1
ATOM 4139 O O . ALA B 1 195 ? 3.249 -1.28 3.093 1 96.24 195 ALA B O 1
ATOM 4140 N N . ALA B 1 196 ? 5.148 -1.194 4.257 1 95.18 196 ALA B N 1
ATOM 4141 C CA . ALA B 1 196 ? 4.576 -0.332 5.289 1 95.18 196 ALA B CA 1
ATOM 4142 C C . ALA B 1 196 ? 4.113 0.997 4.699 1 95.18 196 ALA B C 1
ATOM 4144 O O . ALA B 1 196 ? 3.021 1.476 5.013 1 95.18 196 ALA B O 1
ATOM 4145 N N . LYS B 1 197 ? 4.922 1.536 3.892 1 93.88 197 LYS B N 1
ATOM 4146 C CA . LYS B 1 197 ? 4.616 2.846 3.326 1 93.88 197 LYS B CA 1
ATOM 4147 C C . LYS B 1 197 ? 3.445 2.764 2.351 1 93.88 197 LYS B C 1
ATOM 4149 O O . LYS B 1 197 ? 2.627 3.683 2.275 1 93.88 197 LYS B O 1
ATOM 4154 N N . PHE B 1 198 ? 3.3 1.667 1.64 1 96.68 198 PHE B N 1
ATOM 4155 C CA . PHE B 1 198 ? 2.139 1.46 0.783 1 96.68 198 PHE B CA 1
ATOM 4156 C C . PHE B 1 198 ? 0.882 1.245 1.617 1 96.68 198 PHE B C 1
ATOM 4158 O O . PHE B 1 198 ? -0.211 1.654 1.219 1 96.68 198 PHE B O 1
ATOM 4165 N N . ALA B 1 199 ? 1.069 0.592 2.717 1 96.96 199 ALA B N 1
ATOM 4166 C CA . ALA B 1 199 ? -0.071 0.414 3.612 1 96.96 199 ALA B CA 1
ATOM 4167 C C . ALA B 1 199 ? -0.677 1.759 4.003 1 96.96 199 ALA B C 1
ATOM 4169 O O . ALA B 1 199 ? -1.899 1.89 4.106 1 96.96 199 ALA B O 1
ATOM 4170 N N . LEU B 1 200 ? 0.133 2.737 4.163 1 96.52 200 LEU B N 1
ATOM 4171 C CA . LEU B 1 200 ? -0.342 4.066 4.531 1 96.52 200 LEU B CA 1
ATOM 4172 C C . LEU B 1 200 ? -1.158 4.684 3.401 1 96.52 200 LEU B C 1
ATOM 4174 O O . LEU B 1 200 ? -2.112 5.425 3.65 1 96.52 200 LEU B O 1
ATOM 4178 N N . ILE B 1 201 ? -0.761 4.392 2.211 1 97.36 201 ILE B N 1
ATOM 4179 C CA . ILE B 1 201 ? -1.541 4.852 1.068 1 97.36 201 ILE B CA 1
ATOM 4180 C C . ILE B 1 201 ? -2.906 4.168 1.065 1 97.36 201 ILE B C 1
ATOM 4182 O O . ILE B 1 201 ? -3.929 4.811 0.819 1 97.36 201 ILE B O 1
ATOM 4186 N N . GLY B 1 202 ? -2.918 2.906 1.348 1 96.9 202 GLY B N 1
ATOM 4187 C CA . GLY B 1 202 ? -4.181 2.193 1.458 1 96.9 202 GLY B CA 1
ATOM 4188 C C . GLY B 1 202 ? -5.094 2.758 2.53 1 96.9 202 GLY B C 1
ATOM 4189 O O . GLY B 1 202 ? -6.296 2.917 2.308 1 96.9 202 GLY B O 1
ATOM 4190 N N . LEU B 1 203 ? -4.545 3.081 3.703 1 96.97 203 LEU B N 1
ATOM 4191 C CA . LEU B 1 203 ? -5.32 3.717 4.763 1 96.97 203 LEU B CA 1
ATOM 4192 C C . LEU B 1 203 ? -5.913 5.038 4.285 1 96.97 203 LEU B C 1
ATOM 4194 O O . LEU B 1 203 ? -7.089 5.319 4.526 1 96.97 203 LEU B O 1
ATOM 4198 N N . THR B 1 204 ? -5.115 5.767 3.596 1 97.78 204 THR B N 1
ATOM 4199 C CA . THR B 1 204 ? -5.522 7.078 3.104 1 97.78 204 THR B CA 1
ATOM 4200 C C . THR B 1 204 ? -6.732 6.959 2.182 1 97.78 204 THR B C 1
ATOM 4202 O O . THR B 1 204 ? -7.716 7.683 2.344 1 97.78 204 THR B O 1
ATOM 4205 N N . LYS B 1 205 ? -6.694 5.993 1.291 1 96.74 205 LYS B N 1
ATOM 4206 C CA . LYS B 1 205 ? -7.728 5.82 0.274 1 96.74 205 LYS B CA 1
ATOM 4207 C C . LYS B 1 205 ? -9.072 5.477 0.909 1 96.74 205 LYS B C 1
ATOM 4209 O O . LYS B 1 205 ? -10.126 5.816 0.366 1 96.74 205 LYS B O 1
ATOM 4214 N N . THR B 1 206 ? -9.065 4.862 2.01 1 96.39 206 THR B N 1
ATOM 4215 C CA . THR B 1 206 ? -10.313 4.43 2.628 1 96.39 206 THR B CA 1
ATOM 4216 C C . THR B 1 206 ? -10.78 5.441 3.671 1 96.39 206 THR B C 1
ATOM 4218 O O . THR B 1 206 ? -11.97 5.752 3.753 1 96.39 206 THR B O 1
ATOM 4221 N N . LEU B 1 207 ? -9.869 5.983 4.424 1 97.76 207 LEU B N 1
ATOM 4222 C CA . LEU B 1 207 ? -10.248 6.878 5.511 1 97.76 207 LEU B CA 1
ATOM 4223 C C . LEU B 1 207 ? -10.813 8.186 4.967 1 97.76 207 LEU B C 1
ATOM 4225 O O . LEU B 1 207 ? -11.674 8.805 5.596 1 97.76 207 LEU B O 1
ATOM 4229 N N . CYS B 1 208 ? -10.326 8.598 3.803 1 97.78 208 CYS B N 1
ATOM 4230 C CA . CYS B 1 208 ? -10.886 9.81 3.216 1 97.78 208 CYS B CA 1
ATOM 4231 C C . CYS B 1 208 ? -12.366 9.629 2.898 1 97.78 208 CYS B C 1
ATOM 4233 O O . CYS B 1 208 ? -13.141 10.585 2.963 1 97.78 208 CYS B O 1
ATOM 4235 N N . ILE B 1 209 ? -12.758 8.37 2.573 1 97.31 209 ILE B N 1
ATOM 4236 C CA . ILE B 1 209 ? -14.152 8.059 2.279 1 97.31 209 ILE B CA 1
ATOM 4237 C C . ILE B 1 209 ? -14.964 8.058 3.572 1 97.31 209 ILE B C 1
ATOM 4239 O O . ILE B 1 209 ? -16.024 8.684 3.648 1 97.31 209 ILE B O 1
ATOM 4243 N N . GLU B 1 210 ? -14.451 7.459 4.594 1 96.44 210 GLU B N 1
ATOM 4244 C CA . GLU B 1 210 ? -15.163 7.351 5.863 1 96.44 210 GLU B CA 1
ATOM 4245 C C . GLU B 1 210 ? -15.252 8.705 6.563 1 96.44 210 GLU B C 1
ATOM 4247 O O . GLU B 1 210 ? -16.161 8.938 7.362 1 96.44 210 GLU B O 1
ATOM 4252 N N . GLY B 1 211 ? -14.313 9.569 6.262 1 97.29 211 GLY B N 1
ATOM 4253 C CA . GLY B 1 211 ? -14.261 10.861 6.927 1 97.29 211 GLY B CA 1
ATOM 4254 C C . GLY B 1 211 ? -15.055 11.935 6.207 1 97.29 211 GLY B C 1
ATOM 4255 O O . GLY B 1 211 ? -15.302 13.008 6.762 1 97.29 211 GLY B O 1
ATOM 4256 N N . LYS B 1 212 ? -15.48 11.595 5.028 1 96.38 212 LYS B N 1
ATOM 4257 C CA . LYS B 1 212 ? -16.077 12.587 4.138 1 96.38 212 LYS B CA 1
ATOM 4258 C C . LYS B 1 212 ? -17.268 13.274 4.801 1 96.38 212 LYS B C 1
ATOM 4260 O O . LYS B 1 212 ? -17.358 14.503 4.806 1 96.38 212 LYS B O 1
ATOM 4265 N N . GLU B 1 213 ? -18.139 12.54 5.404 1 96.15 213 GLU B N 1
ATOM 4266 C CA . GLU B 1 213 ? -19.372 13.076 5.973 1 96.15 213 GLU B CA 1
ATOM 4267 C C . GLU B 1 213 ? -19.085 13.945 7.194 1 96.15 213 GLU B C 1
ATOM 4269 O O . GLU B 1 213 ? -19.949 14.701 7.642 1 96.15 213 GLU B O 1
ATOM 4274 N N . TYR B 1 214 ? -17.899 13.883 7.691 1 97.19 214 TYR B N 1
ATOM 4275 C CA . TYR B 1 214 ? -17.559 14.6 8.915 1 97.19 214 TYR B CA 1
ATOM 4276 C C . TYR B 1 214 ? -16.542 15.701 8.638 1 97.19 214 TYR B C 1
ATOM 4278 O O . TYR B 1 214 ? -15.91 16.218 9.562 1 97.19 214 TYR B O 1
ATOM 4286 N N . ASN B 1 215 ? -16.303 15.985 7.339 1 97.04 215 ASN B N 1
ATOM 4287 C CA . ASN B 1 215 ? -15.32 16.988 6.945 1 97.04 215 ASN B CA 1
ATOM 4288 C C . ASN B 1 215 ? -13.925 16.635 7.451 1 97.04 215 ASN B C 1
ATOM 4290 O O . ASN B 1 215 ? -13.22 17.49 7.99 1 97.04 215 ASN B O 1
ATOM 4294 N N . ILE B 1 216 ? -13.633 15.364 7.462 1 96.71 216 ILE B N 1
ATOM 4295 C CA . ILE B 1 216 ? -12.296 14.866 7.765 1 96.71 216 ILE B CA 1
ATOM 4296 C C . ILE B 1 216 ? -11.572 14.509 6.469 1 96.71 216 ILE B C 1
ATOM 4298 O O . ILE B 1 216 ? -12.002 13.615 5.736 1 96.71 216 ILE B O 1
ATOM 4302 N N . SER B 1 217 ? -10.494 15.306 6.153 1 97.26 217 SER B N 1
ATOM 4303 C CA . SER B 1 217 ? -9.671 14.992 4.989 1 97.26 217 SER B CA 1
ATOM 4304 C C . SER B 1 217 ? -8.462 14.149 5.379 1 97.26 217 SER B C 1
ATOM 4306 O O . SER B 1 217 ? -7.88 14.346 6.448 1 97.26 217 SER B O 1
ATOM 4308 N N . VAL B 1 218 ? -8.148 13.172 4.6 1 97.63 218 VAL B N 1
ATOM 4309 C CA . VAL B 1 218 ? -6.988 12.308 4.795 1 97.63 218 VAL B CA 1
ATOM 4310 C C . VAL B 1 218 ? -6.15 12.272 3.519 1 97.63 218 VAL B C 1
ATOM 4312 O O . VAL B 1 218 ? -6.654 11.929 2.447 1 97.63 218 VAL B O 1
ATOM 4315 N N . ASN B 1 219 ? -4.91 12.725 3.618 1 97.51 219 ASN B N 1
ATOM 4316 C CA . ASN B 1 219 ? -3.969 12.691 2.504 1 97.51 219 ASN B CA 1
ATOM 4317 C C . ASN B 1 219 ? -2.639 12.065 2.913 1 97.51 219 ASN B C 1
ATOM 4319 O O . ASN B 1 219 ? -2.352 11.93 4.104 1 97.51 219 ASN B O 1
ATOM 4323 N N . ALA B 1 220 ? -1.968 11.577 1.936 1 96.78 220 ALA B N 1
ATOM 4324 C CA . ALA B 1 220 ? -0.611 11.076 2.136 1 96.78 220 ALA B CA 1
ATOM 4325 C C . ALA B 1 220 ? 0.412 11.969 1.44 1 96.78 220 ALA B C 1
ATOM 4327 O O . ALA B 1 220 ? 0.158 12.478 0.346 1 96.78 220 ALA B O 1
ATOM 4328 N N . VAL B 1 221 ? 1.569 12.168 2.08 1 94 221 VAL B N 1
ATOM 4329 C CA . VAL B 1 221 ? 2.656 12.932 1.475 1 94 221 VAL B CA 1
ATOM 4330 C C . VAL B 1 221 ? 3.938 12.102 1.483 1 94 221 VAL B C 1
ATOM 4332 O O . VAL B 1 221 ? 4.534 11.88 2.539 1 94 221 VAL B O 1
ATOM 4335 N N . ALA B 1 222 ? 4.253 11.641 0.309 1 93.36 222 ALA B N 1
ATOM 4336 C CA . ALA B 1 222 ? 5.521 10.932 0.157 1 93.36 222 ALA B CA 1
ATOM 4337 C C . ALA B 1 222 ? 6.696 11.905 0.149 1 93.36 222 ALA B C 1
ATOM 4339 O O . ALA B 1 222 ? 6.837 12.711 -0.773 1 93.36 222 ALA B O 1
ATOM 4340 N N . THR B 1 223 ? 7.556 11.721 1.121 1 86.1 223 THR B N 1
ATOM 4341 C CA . THR B 1 223 ? 8.667 12.659 1.243 1 86.1 223 THR B CA 1
ATOM 4342 C C . THR B 1 223 ? 9.993 11.97 0.932 1 86.1 223 THR B C 1
ATOM 4344 O O . THR B 1 223 ? 10.138 10.765 1.148 1 86.1 223 THR B O 1
ATOM 4347 N N . ALA B 1 224 ? 10.772 12.714 0.301 1 78.18 224 ALA B N 1
ATOM 4348 C CA . ALA B 1 224 ? 12.188 12.387 0.154 1 78.18 224 ALA B CA 1
ATOM 4349 C C . ALA B 1 224 ? 13.068 13.579 0.517 1 78.18 224 ALA B C 1
ATOM 4351 O O . ALA B 1 224 ? 12.812 14.704 0.079 1 78.18 224 ALA B O 1
ATOM 4352 N N . GLY B 1 225 ? 13.844 13.39 1.481 1 70.99 225 GLY B N 1
ATOM 4353 C CA . GLY B 1 225 ? 14.69 14.511 1.857 1 70.99 225 GLY B CA 1
ATOM 4354 C C . GLY B 1 225 ? 15.846 14.111 2.754 1 70.99 225 GLY B C 1
ATOM 4355 O O . GLY B 1 225 ? 15.812 13.054 3.387 1 70.99 225 GLY B O 1
ATOM 4356 N N . PHE B 1 226 ? 16.811 14.868 2.645 1 66.12 226 PHE B N 1
ATOM 4357 C CA . PHE B 1 226 ? 17.996 14.694 3.477 1 66.12 226 PHE B CA 1
ATOM 4358 C C . PHE B 1 226 ? 17.714 15.11 4.916 1 66.12 226 PHE B C 1
ATOM 4360 O O . PHE B 1 226 ? 17.102 16.153 5.158 1 66.12 226 PHE B O 1
ATOM 4367 N N . THR B 1 227 ? 17.907 14.043 5.734 1 61.15 227 THR B N 1
ATOM 4368 C CA . THR B 1 227 ? 17.899 14.357 7.158 1 61.15 227 THR B CA 1
ATOM 4369 C C . THR B 1 227 ? 19.26 14.066 7.784 1 61.15 227 THR B C 1
ATOM 4371 O O . THR B 1 227 ? 20.062 13.319 7.219 1 61.15 227 THR B O 1
ATOM 4374 N N . ASP B 1 228 ? 19.473 14.739 8.759 1 57.42 228 ASP B N 1
ATOM 4375 C CA . ASP B 1 228 ? 20.73 14.488 9.457 1 57.42 228 ASP B CA 1
ATOM 4376 C C . ASP B 1 228 ? 20.869 13.013 9.826 1 57.42 228 ASP B C 1
ATOM 4378 O O . ASP B 1 228 ? 21.984 12.504 9.963 1 57.42 228 ASP B O 1
ATOM 4382 N N . GLN B 1 229 ? 19.742 12.45 9.927 1 54.34 229 GLN B N 1
ATOM 4383 C CA . GLN B 1 229 ? 19.764 11.044 10.315 1 54.34 229 GLN B CA 1
ATOM 4384 C C . GLN B 1 229 ? 20.289 10.168 9.18 1 54.34 229 GLN B C 1
ATOM 4386 O O . GLN B 1 229 ? 20.875 9.112 9.425 1 54.34 229 GLN B O 1
ATOM 4391 N N . ILE B 1 230 ? 20.01 10.597 7.97 1 54.06 230 ILE B N 1
ATOM 4392 C CA . ILE B 1 230 ? 20.538 9.858 6.829 1 54.06 230 ILE B CA 1
ATOM 4393 C C . ILE B 1 230 ? 22.064 9.841 6.885 1 54.06 230 ILE B C 1
ATOM 4395 O O . ILE B 1 230 ? 22.691 8.826 6.575 1 54.06 230 ILE B O 1
ATOM 4399 N N . VAL B 1 231 ? 22.607 10.918 7.348 1 52.65 231 VAL B N 1
ATOM 4400 C CA . VAL B 1 231 ? 24.057 11.028 7.464 1 52.65 231 VAL B CA 1
ATOM 4401 C C . VAL B 1 231 ? 24.574 10.004 8.473 1 52.65 231 VAL B C 1
ATOM 4403 O O . VAL B 1 231 ? 25.617 9.382 8.257 1 52.65 231 VAL B O 1
ATOM 4406 N N . ALA B 1 232 ? 23.762 9.856 9.5 1 49.55 232 ALA B N 1
ATOM 4407 C CA . ALA B 1 232 ? 24.223 8.989 10.582 1 49.55 232 ALA B CA 1
ATOM 4408 C C . ALA B 1 232 ? 24.199 7.523 10.159 1 49.55 232 ALA B C 1
ATOM 4410 O O . ALA B 1 232 ? 24.965 6.708 10.677 1 49.55 232 ALA B O 1
ATOM 4411 N N . ASN B 1 233 ? 23.343 7.191 9.172 1 48.88 233 ASN B N 1
ATOM 4412 C CA . ASN B 1 233 ? 23.127 5.777 8.881 1 48.88 233 ASN B CA 1
ATOM 4413 C C . ASN B 1 233 ? 23.749 5.379 7.545 1 48.88 233 ASN B C 1
ATOM 4415 O O . ASN B 1 233 ? 23.631 4.229 7.119 1 48.88 233 ASN B O 1
ATOM 4419 N N . THR B 1 234 ? 24.132 6.382 6.834 1 54.76 234 THR B N 1
ATOM 4420 C CA . THR B 1 234 ? 24.711 6.053 5.537 1 54.76 234 THR B CA 1
ATOM 4421 C C . THR B 1 234 ? 26.111 6.647 5.403 1 54.76 234 THR B C 1
ATOM 4423 O O . THR B 1 234 ? 26.397 7.707 5.964 1 54.76 234 THR B O 1
ATOM 4426 N N . LYS B 1 235 ? 27.03 5.951 4.897 1 52.37 235 LYS B N 1
ATOM 4427 C CA . LYS B 1 235 ? 28.354 6.489 4.594 1 52.37 235 LYS B CA 1
ATOM 4428 C C . LYS B 1 235 ? 28.253 7.739 3.725 1 52.37 235 LYS B C 1
ATOM 4430 O O . LYS B 1 235 ? 27.474 7.776 2.77 1 52.37 235 LYS B O 1
ATOM 4435 N N . ALA B 1 236 ? 28.945 8.794 4.253 1 53.44 236 ALA B N 1
ATOM 4436 C CA . ALA B 1 236 ? 29.025 10.081 3.567 1 53.44 236 ALA B CA 1
ATOM 4437 C C . ALA B 1 236 ? 29.358 9.895 2.09 1 53.44 236 ALA B C 1
ATOM 4439 O O . ALA B 1 236 ? 30.255 9.124 1.741 1 53.44 236 ALA B O 1
ATOM 4440 N N . ASN B 1 237 ? 28.397 9.98 1.125 1 58.48 237 ASN B N 1
ATOM 4441 C CA . ASN B 1 237 ? 28.74 9.925 -0.292 1 58.48 237 ASN B CA 1
ATOM 4442 C C . ASN B 1 237 ? 28.213 11.144 -1.044 1 58.48 237 ASN B C 1
ATOM 4444 O O . ASN B 1 237 ? 27.559 12.007 -0.455 1 58.48 237 ASN B O 1
ATOM 4448 N N . GLN B 1 238 ? 28.876 11.373 -2.116 1 57.12 238 GLN B N 1
ATOM 4449 C CA . GLN B 1 238 ? 28.511 12.478 -2.996 1 57.12 238 GLN B CA 1
ATOM 4450 C C . GLN B 1 238 ? 26.996 12.606 -3.119 1 57.12 238 GLN B C 1
ATOM 4452 O O . GLN B 1 238 ? 26.464 13.717 -3.185 1 57.12 238 GLN B O 1
ATOM 4457 N N . GLY B 1 239 ? 26.297 11.597 -2.931 1 64.12 239 GLY B N 1
ATOM 4458 C CA . GLY B 1 239 ? 24.846 11.592 -3.018 1 64.12 239 GLY B CA 1
ATOM 4459 C C . GLY B 1 239 ? 24.175 12.268 -1.838 1 64.12 239 GLY B C 1
ATOM 4460 O O . GLY B 1 239 ? 23.199 13.002 -2.008 1 64.12 239 GLY B O 1
ATOM 4461 N N . GLN B 1 240 ? 24.9 12.198 -0.733 1 67.88 240 GLN B N 1
ATOM 4462 C CA . GLN B 1 240 ? 24.353 12.808 0.474 1 67.88 240 GLN B CA 1
ATOM 4463 C C . GLN B 1 240 ? 24.456 14.329 0.418 1 67.88 240 GLN B C 1
ATOM 4465 O O . GLN B 1 240 ? 23.532 15.035 0.828 1 67.88 240 GLN B O 1
ATOM 4470 N N . GLU B 1 241 ? 25.613 14.816 -0.044 1 70.83 241 GLU B N 1
ATOM 4471 C CA . GLU B 1 241 ? 25.802 16.261 -0.131 1 70.83 241 GLU B CA 1
ATOM 4472 C C . GLU B 1 241 ? 24.794 16.893 -1.088 1 70.83 241 GLU B C 1
ATOM 4474 O O . GLU B 1 241 ? 24.27 17.976 -0.819 1 70.83 241 GLU B O 1
ATOM 4479 N N . LEU B 1 242 ? 24.633 16.224 -2.138 1 72.15 242 LEU B N 1
ATOM 4480 C CA . LEU B 1 242 ? 23.668 16.713 -3.116 1 72.15 242 LEU B CA 1
ATOM 4481 C C . LEU B 1 242 ? 22.259 16.721 -2.533 1 72.15 242 LEU B C 1
ATOM 4483 O O . LEU B 1 242 ? 21.505 17.677 -2.732 1 72.15 242 LEU B O 1
ATOM 4487 N N . MET B 1 243 ? 21.958 15.714 -1.754 1 75.26 243 MET B N 1
ATOM 4488 C CA . MET B 1 243 ? 20.642 15.642 -1.125 1 75.26 243 MET B CA 1
ATOM 4489 C C . MET B 1 243 ? 20.472 16.751 -0.092 1 75.26 243 MET B C 1
ATOM 4491 O O 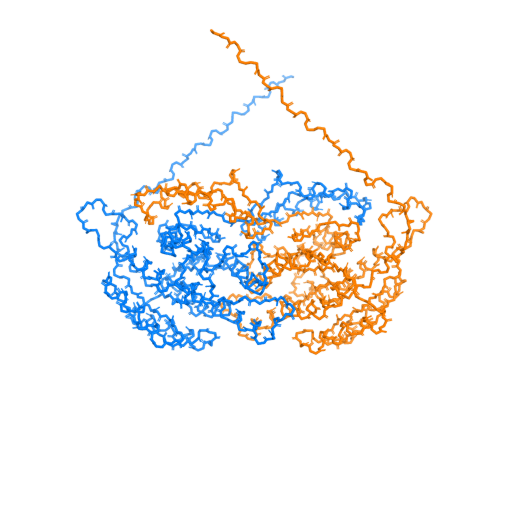. MET B 1 243 ? 19.403 17.357 0.004 1 75.26 243 MET B O 1
ATOM 4495 N N . LYS B 1 244 ? 21.566 16.977 0.593 1 74.41 244 LYS B N 1
ATOM 4496 C C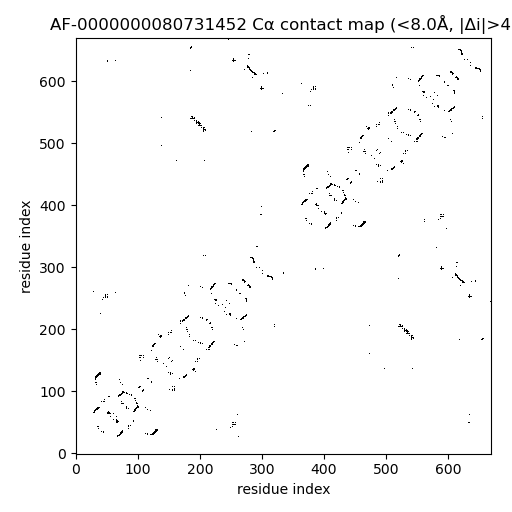A . LYS B 1 244 ? 21.532 18.038 1.596 1 74.41 244 LYS B CA 1
ATOM 4497 C C . LYS B 1 244 ? 21.269 19.396 0.95 1 74.41 244 LYS B C 1
ATOM 4499 O O . LYS B 1 244 ? 20.506 20.204 1.482 1 74.41 244 LYS B O 1
ATOM 4504 N N . GLN B 1 245 ? 21.815 19.561 -0.149 1 75.57 245 GLN B N 1
ATOM 4505 C CA . GLN B 1 245 ? 21.748 20.858 -0.816 1 75.57 245 GLN B CA 1
ATOM 4506 C C . GLN B 1 245 ? 20.415 21.036 -1.539 1 75.57 245 GLN B C 1
ATOM 4508 O O . GLN B 1 245 ? 19.813 22.111 -1.485 1 75.57 245 GLN B O 1
ATOM 4513 N N . PHE B 1 246 ? 19.942 20.02 -2.07 1 76.94 246 PHE B N 1
ATOM 4514 C CA . PHE B 1 246 ? 18.859 20.235 -3.022 1 76.94 246 PHE B CA 1
ATOM 4515 C C . PHE B 1 246 ? 17.551 19.659 -2.493 1 76.94 246 PHE B C 1
ATOM 4517 O O . PHE B 1 246 ? 16.474 19.984 -2.999 1 76.94 246 PHE B O 1
ATOM 4524 N N . VAL B 1 247 ? 17.68 18.862 -1.446 1 80.14 247 VAL B N 1
ATOM 4525 C CA . VAL B 1 247 ? 16.455 18.22 -0.983 1 80.14 247 VAL B CA 1
ATOM 4526 C C . VAL B 1 247 ? 16.397 18.257 0.543 1 80.14 247 VAL B C 1
ATOM 4528 O O . VAL B 1 247 ? 16.221 17.221 1.189 1 80.14 247 VAL B O 1
ATOM 4531 N N . PRO B 1 248 ? 16.623 19.473 1.027 1 77.01 248 PRO B N 1
ATOM 4532 C CA . PRO B 1 248 ? 16.428 19.512 2.479 1 77.01 248 PRO B CA 1
ATOM 4533 C C . PRO B 1 248 ? 15.023 19.087 2.898 1 77.01 248 PRO B C 1
ATOM 4535 O O . PRO B 1 248 ? 14.047 19.413 2.217 1 77.01 248 PRO B O 1
ATOM 4538 N N . ALA B 1 249 ? 14.909 18.367 3.965 1 75.57 249 ALA B N 1
ATOM 4539 C CA . ALA B 1 249 ? 13.644 17.799 4.425 1 75.57 249 ALA B CA 1
ATOM 4540 C C . ALA B 1 249 ? 12.597 18.889 4.634 1 75.57 249 ALA B C 1
ATOM 4542 O O . ALA B 1 249 ? 11.403 18.661 4.423 1 75.57 249 ALA B O 1
ATOM 4543 N N . ALA B 1 250 ? 13.045 20.119 4.928 1 76.7 250 ALA B N 1
ATOM 4544 C CA . ALA B 1 250 ? 12.156 21.235 5.241 1 76.7 250 ALA B CA 1
ATOM 4545 C C . ALA B 1 250 ? 11.333 21.64 4.022 1 76.7 250 ALA B C 1
ATOM 4547 O O . ALA B 1 250 ? 10.242 22.197 4.159 1 76.7 250 ALA B O 1
ATOM 4548 N N . GLN B 1 251 ? 11.804 21.35 2.919 1 83.42 251 GLN B N 1
ATOM 4549 C CA . GLN B 1 251 ? 11.154 21.813 1.697 1 83.42 251 GLN B CA 1
ATOM 4550 C C . GLN B 1 251 ? 9.894 21.003 1.403 1 83.42 251 GLN B C 1
ATOM 4552 O O . GLN B 1 251 ? 9.084 21.391 0.558 1 83.42 251 GLN B O 1
ATOM 4557 N N . ALA B 1 252 ? 9.663 19.968 2.152 1 84.24 252 ALA B N 1
ATOM 4558 C CA . ALA B 1 252 ? 8.424 19.209 2.008 1 84.24 252 ALA B CA 1
ATOM 4559 C C . ALA B 1 252 ? 7.283 19.872 2.774 1 84.24 252 ALA B C 1
ATOM 4561 O O . ALA B 1 252 ? 6.109 19.604 2.506 1 84.24 252 ALA B O 1
ATOM 4562 N N . SER B 1 253 ? 7.56 20.735 3.71 1 84.57 253 SER B N 1
ATOM 4563 C CA . SER B 1 253 ? 6.613 21.266 4.685 1 84.57 253 SER B CA 1
ATOM 4564 C C . SER B 1 253 ? 5.514 22.075 4.005 1 84.57 253 SER B C 1
ATOM 4566 O O . SER B 1 253 ? 4.342 21.973 4.373 1 84.57 253 SER B O 1
ATOM 4568 N N . PRO B 1 254 ? 5.837 22.922 2.948 1 86.47 254 PRO B N 1
ATOM 4569 C CA . PRO B 1 254 ? 4.777 23.724 2.333 1 86.47 254 PRO B CA 1
ATOM 4570 C C . PRO B 1 254 ? 3.646 22.871 1.763 1 86.47 254 PRO B C 1
ATOM 4572 O O . PRO B 1 254 ? 2.477 23.254 1.846 1 86.47 254 PRO B O 1
ATOM 4575 N N . ALA B 1 255 ? 3.992 21.745 1.196 1 91.05 255 ALA B N 1
ATOM 4576 C CA . ALA B 1 255 ? 2.96 20.855 0.671 1 91.05 255 ALA B CA 1
ATOM 4577 C C . ALA B 1 255 ? 2.064 20.334 1.791 1 91.05 255 ALA B C 1
ATOM 4579 O O . ALA B 1 255 ? 0.84 20.297 1.649 1 91.05 255 ALA B O 1
ATOM 4580 N N . ILE B 1 256 ? 2.65 19.964 2.908 1 89.01 256 ILE B N 1
ATOM 4581 C CA . ILE B 1 256 ? 1.912 19.433 4.048 1 89.01 256 ILE B CA 1
ATOM 4582 C C . ILE B 1 256 ? 1.004 20.516 4.625 1 89.01 256 ILE B C 1
ATOM 4584 O O . ILE B 1 256 ? -0.18 20.275 4.874 1 89.01 256 ILE B O 1
ATOM 4588 N N . VAL B 1 257 ? 1.536 21.685 4.785 1 85.7 257 VAL B N 1
ATOM 4589 C CA . VAL B 1 257 ? 0.778 22.794 5.357 1 85.7 257 VAL B CA 1
ATOM 4590 C C . VAL B 1 257 ? -0.405 23.131 4.453 1 85.7 257 VAL B C 1
ATOM 4592 O O . VAL B 1 257 ? -1.512 23.383 4.936 1 85.7 257 VAL B O 1
ATOM 4595 N N . TRP B 1 258 ? -0.187 23.112 3.167 1 89.22 258 TRP B N 1
ATOM 4596 C CA . TRP B 1 258 ? -1.296 23.369 2.254 1 89.22 258 TRP B CA 1
ATOM 4597 C C . TRP B 1 258 ? -2.391 22.32 2.417 1 89.22 258 TRP B C 1
ATOM 4599 O O . TRP B 1 258 ? -3.574 22.656 2.498 1 89.22 258 TRP B O 1
ATOM 4609 N N . LEU B 1 259 ? -2.02 21.12 2.541 1 92.39 259 LEU B N 1
ATOM 4610 C CA . LEU B 1 259 ? -2.975 20.017 2.558 1 92.39 259 LEU B CA 1
ATOM 4611 C C . LEU B 1 259 ? -3.785 20.02 3.849 1 92.39 259 LEU B C 1
ATOM 4613 O O . LEU B 1 259 ? -4.876 19.447 3.904 1 92.39 259 LEU B O 1
ATOM 4617 N N . VAL B 1 260 ? -3.238 20.632 4.895 1 87.73 260 VAL B N 1
ATOM 4618 C CA . VAL B 1 260 ? -3.984 20.618 6.149 1 87.73 260 VAL B CA 1
ATOM 4619 C C . VAL B 1 260 ? -4.654 21.973 6.367 1 87.73 260 VAL B C 1
ATOM 4621 O O . VAL B 1 260 ? -5.293 22.198 7.397 1 87.73 260 VAL B O 1
ATOM 4624 N N . HIS B 1 261 ? -4.468 22.835 5.422 1 84.37 261 HIS B N 1
ATOM 4625 C CA . HIS B 1 261 ? -5.124 24.135 5.508 1 84.37 261 HIS B CA 1
ATOM 4626 C C . HIS B 1 261 ? -6.639 23.996 5.397 1 84.37 261 HIS B C 1
ATOM 4628 O O . HIS B 1 261 ? -7.136 23.135 4.668 1 84.37 261 HIS B O 1
ATOM 4634 N N . GLU B 1 262 ? -7.38 24.854 6.024 1 83.05 262 GLU B N 1
ATOM 4635 C CA . GLU B 1 262 ? -8.838 24.785 6.069 1 83.05 262 GLU B CA 1
ATOM 4636 C C . GLU B 1 262 ? -9.444 24.98 4.682 1 83.05 262 GLU B C 1
ATOM 4638 O O . GLU B 1 262 ? -10.502 24.426 4.378 1 83.05 262 GLU B O 1
ATOM 4643 N N . ASP B 1 263 ? -8.712 25.727 3.816 1 84.47 263 ASP B N 1
ATOM 4644 C CA . ASP B 1 263 ? -9.24 26.036 2.49 1 84.47 263 ASP B CA 1
ATOM 4645 C C . ASP B 1 263 ? -8.97 24.895 1.512 1 84.47 263 ASP B C 1
ATOM 4647 O O . ASP B 1 263 ? -9.52 24.873 0.409 1 84.47 263 ASP B O 1
ATOM 4651 N N . CYS B 1 264 ? -8.06 24.003 1.914 1 91.4 264 CYS B N 1
ATOM 4652 C CA . CYS B 1 264 ? -7.739 22.899 1.017 1 91.4 264 CYS B CA 1
ATOM 4653 C C . CYS B 1 264 ? -8.867 21.875 0.986 1 91.4 264 CYS B C 1
ATOM 4655 O O . CYS B 1 264 ? -9.327 21.42 2.035 1 91.4 264 CYS B O 1
ATOM 4657 N N . LYS B 1 265 ? -9.303 21.493 -0.184 1 94.75 265 LYS B N 1
ATOM 4658 C CA . LYS B 1 265 ? -10.398 20.538 -0.327 1 94.75 265 LYS B CA 1
ATOM 4659 C C . LYS B 1 265 ? -9.886 19.183 -0.807 1 94.75 265 LYS B C 1
ATOM 4661 O O . LYS B 1 265 ? -10.667 18.247 -0.988 1 94.75 265 LYS B O 1
ATOM 4666 N N . VAL B 1 266 ? -8.574 19.147 -0.96 1 96.66 266 VAL B N 1
ATOM 4667 C CA . VAL B 1 266 ? -7.957 17.913 -1.436 1 96.66 266 VAL B CA 1
ATOM 4668 C C . VAL B 1 266 ? -8.063 16.834 -0.361 1 96.66 266 VAL B C 1
ATOM 4670 O O . VAL B 1 266 ? -7.77 17.084 0.81 1 96.66 266 VAL B O 1
ATOM 4673 N N . THR B 1 267 ? -8.575 15.653 -0.715 1 97.9 267 THR B N 1
ATOM 4674 C CA . THR B 1 267 ? -8.61 14.498 0.175 1 97.9 267 THR B CA 1
ATOM 4675 C C . THR B 1 267 ? -8.463 13.201 -0.616 1 97.9 267 THR B C 1
ATOM 4677 O O . THR B 1 267 ? -8.803 13.148 -1.799 1 97.9 267 THR B O 1
ATOM 4680 N N . GLY B 1 268 ? -7.799 12.206 0.017 1 97.47 268 GLY B N 1
ATOM 4681 C CA . GLY B 1 268 ? -7.642 10.896 -0.595 1 97.47 268 GLY B CA 1
ATOM 4682 C C . GLY B 1 268 ? -6.481 10.828 -1.569 1 97.47 268 GLY B C 1
ATOM 4683 O O . GLY B 1 268 ? -6.346 9.856 -2.315 1 97.47 268 GLY B O 1
ATOM 4684 N N . GLU B 1 269 ? -5.633 11.884 -1.556 1 97.37 269 GLU B N 1
ATOM 4685 C CA . GLU B 1 269 ? -4.556 11.954 -2.538 1 97.37 269 GLU B CA 1
ATOM 4686 C C . GLU B 1 269 ? -3.207 11.629 -1.902 1 97.37 269 GLU B C 1
ATOM 4688 O O . GLU B 1 269 ? -3.039 11.763 -0.689 1 97.37 269 GLU B O 1
ATOM 4693 N N . THR B 1 270 ? -2.371 11.098 -2.691 1 97.76 270 THR B N 1
ATOM 4694 C CA . THR B 1 270 ? -0.958 10.97 -2.353 1 97.76 270 THR B CA 1
ATOM 4695 C C . THR B 1 270 ? -0.124 11.999 -3.111 1 97.76 270 THR B C 1
ATOM 4697 O O . THR B 1 270 ? -0.164 12.052 -4.342 1 97.76 270 THR B O 1
ATOM 4700 N N . VAL B 1 271 ? 0.586 12.798 -2.346 1 97.47 271 VAL B N 1
ATOM 4701 C CA . VAL B 1 271 ? 1.378 13.888 -2.905 1 97.47 271 VAL B CA 1
ATOM 4702 C C . VAL B 1 271 ? 2.864 13.612 -2.69 1 97.47 271 VAL B C 1
ATOM 4704 O O . VAL B 1 271 ? 3.27 13.166 -1.614 1 97.47 271 VAL B O 1
ATOM 4707 N N . GLY B 1 272 ? 3.579 13.727 -3.776 1 95.89 272 GLY B N 1
ATOM 4708 C CA . GLY B 1 272 ? 5.026 13.703 -3.637 1 95.89 272 GLY B CA 1
ATOM 4709 C C . GLY B 1 272 ? 5.617 15.063 -3.314 1 95.89 272 GLY B C 1
ATOM 4710 O O . GLY B 1 272 ? 5.23 16.071 -3.909 1 95.89 272 GLY B O 1
ATOM 4711 N N . ALA B 1 273 ? 6.451 15.095 -2.314 1 92.05 273 ALA B N 1
ATOM 4712 C CA . ALA B 1 273 ? 7.16 16.317 -1.942 1 92.05 273 ALA B CA 1
ATOM 4713 C C . ALA B 1 273 ? 8.658 16.061 -1.806 1 92.05 273 ALA B C 1
ATOM 4715 O O . ALA B 1 273 ? 9.108 15.476 -0.818 1 92.05 273 ALA B O 1
ATOM 4716 N N . MET B 1 274 ? 9.408 16.452 -2.732 1 89.91 274 MET B N 1
ATOM 4717 C CA . MET B 1 274 ? 10.858 16.295 -2.792 1 89.91 274 MET B CA 1
ATOM 4718 C C . MET B 1 274 ? 11.531 17.603 -3.193 1 89.91 274 MET B C 1
ATOM 4720 O O . MET B 1 274 ? 11.455 18.016 -4.352 1 89.91 274 MET B O 1
ATOM 4724 N N . GLY B 1 275 ? 12.278 18.163 -2.209 1 86.37 275 GLY B N 1
ATOM 4725 C CA . GLY B 1 275 ? 12.752 19.511 -2.479 1 86.37 275 GLY B CA 1
ATOM 4726 C C . GLY B 1 275 ? 11.634 20.484 -2.802 1 86.37 275 GLY B C 1
ATOM 4727 O O . GLY B 1 275 ? 10.642 20.561 -2.074 1 86.37 275 GLY B O 1
ATOM 4728 N N . LYS B 1 276 ? 11.811 21.298 -3.826 1 91.14 276 LYS B N 1
ATOM 4729 C CA . LYS B 1 276 ? 10.783 22.259 -4.215 1 91.14 276 LYS B CA 1
ATOM 4730 C C . LYS B 1 276 ? 9.891 21.695 -5.317 1 91.14 276 LYS B C 1
ATOM 4732 O O . LYS B 1 276 ? 9.377 22.443 -6.151 1 91.14 276 LYS B O 1
ATOM 4737 N N . ILE B 1 277 ? 9.86 20.391 -5.375 1 94.33 277 ILE B N 1
ATOM 4738 C CA . ILE B 1 277 ? 8.957 19.735 -6.315 1 94.33 277 ILE B CA 1
ATOM 4739 C C . ILE B 1 277 ? 7.797 19.096 -5.556 1 94.33 277 ILE B C 1
ATOM 4741 O O . ILE B 1 277 ? 8.01 18.36 -4.589 1 94.33 277 ILE B O 1
ATOM 4745 N N . VAL B 1 278 ? 6.618 19.454 -5.927 1 96.12 278 VAL B N 1
ATOM 4746 C CA . VAL B 1 278 ? 5.395 18.826 -5.438 1 96.12 278 VAL B CA 1
ATOM 4747 C C . VAL B 1 278 ? 4.657 18.159 -6.596 1 96.12 278 VAL B C 1
ATOM 4749 O O . VAL B 1 278 ? 4.451 18.774 -7.646 1 96.12 278 VAL B O 1
ATOM 4752 N N . SER B 1 279 ? 4.359 16.917 -6.453 1 97.43 279 SER B N 1
ATOM 4753 C CA . SER B 1 279 ? 3.704 16.124 -7.488 1 97.43 279 SER B CA 1
ATOM 4754 C C . SER B 1 279 ? 2.547 15.312 -6.914 1 97.43 279 SER B C 1
ATOM 4756 O O . SER B 1 279 ? 2.324 15.312 -5.702 1 97.43 279 SER B O 1
ATOM 4758 N N . ARG B 1 280 ? 1.774 14.801 -7.766 1 97.91 280 ARG B N 1
ATOM 4759 C CA . ARG B 1 280 ? 0.741 13.846 -7.379 1 97.91 280 ARG B CA 1
ATOM 4760 C C . ARG B 1 280 ? 1.15 12.422 -7.739 1 97.91 280 ARG B C 1
ATOM 4762 O O . ARG B 1 280 ? 1.599 12.164 -8.858 1 97.91 280 ARG B O 1
ATOM 4769 N N . ILE B 1 281 ? 1.098 11.54 -6.831 1 97.48 281 ILE B N 1
ATOM 4770 C CA . ILE B 1 281 ? 1.255 10.107 -7.054 1 97.48 281 ILE B CA 1
ATOM 4771 C C . ILE B 1 281 ? -0.116 9.435 -7.083 1 97.48 281 ILE B C 1
ATOM 4773 O O . ILE B 1 281 ? -0.884 9.536 -6.124 1 97.48 281 ILE B O 1
ATOM 4777 N N . PHE B 1 282 ? -0.419 8.785 -8.173 1 96.33 282 PHE B N 1
ATOM 4778 C CA . PHE B 1 282 ? -1.765 8.232 -8.268 1 96.33 282 PHE B CA 1
ATOM 4779 C C . PHE B 1 282 ? -1.723 6.779 -8.725 1 96.33 282 PHE B C 1
ATOM 4781 O O . PHE B 1 282 ? -0.733 6.335 -9.31 1 96.33 282 PHE B O 1
ATOM 4788 N N . VAL B 1 283 ? -2.734 6.02 -8.341 1 96.02 283 VAL B N 1
ATOM 4789 C CA . VAL B 1 283 ? -2.958 4.646 -8.777 1 96.02 283 VAL B CA 1
ATOM 4790 C C . VAL B 1 283 ? -3.997 4.621 -9.896 1 96.02 283 VAL B C 1
ATOM 4792 O O . VAL B 1 283 ? -5.077 5.202 -9.763 1 96.02 283 VAL B O 1
ATOM 4795 N N . ALA B 1 284 ? -3.636 4.014 -10.92 1 96.3 284 ALA B N 1
ATOM 4796 C CA . ALA B 1 284 ? -4.517 3.97 -12.084 1 96.3 284 ALA B CA 1
ATOM 4797 C C . ALA B 1 284 ? -4.655 2.545 -12.614 1 96.3 284 ALA B C 1
ATOM 4799 O O . ALA B 1 284 ? -3.849 1.673 -12.283 1 96.3 284 ALA B O 1
ATOM 4800 N N . GLU B 1 285 ? -5.691 2.299 -13.283 1 96.93 285 GLU B N 1
ATOM 4801 C CA . GLU B 1 285 ? -5.973 1.001 -13.889 1 96.93 285 GLU B CA 1
ATOM 4802 C C . GLU B 1 285 ? -6.262 1.139 -15.381 1 96.93 285 GLU B C 1
ATOM 4804 O O . GLU B 1 285 ? -7.135 1.913 -15.78 1 96.93 285 GLU B O 1
ATOM 4809 N N . THR B 1 286 ? -5.575 0.405 -16.191 1 97.41 286 THR B N 1
ATOM 4810 C CA . THR B 1 286 ? -5.786 0.458 -17.634 1 97.41 286 THR B CA 1
ATOM 4811 C C . THR B 1 286 ? -7.17 -0.072 -17.998 1 97.41 286 THR B C 1
ATOM 4813 O O . THR B 1 286 ? -7.813 -0.748 -17.192 1 97.41 286 THR B O 1
ATOM 4816 N N . HIS B 1 287 ? -7.578 0.305 -19.218 1 96.15 287 HIS B N 1
ATOM 4817 C CA . HIS B 1 287 ? -8.808 -0.294 -19.721 1 96.15 287 HIS B CA 1
ATOM 4818 C C . HIS B 1 287 ? -8.692 -1.813 -19.792 1 96.15 287 HIS B C 1
ATOM 4820 O O . HIS B 1 287 ? -9.668 -2.527 -19.552 1 96.15 287 HIS B O 1
ATOM 4826 N N . GLY B 1 288 ? -7.547 -2.314 -20.177 1 96.77 288 GLY B N 1
ATOM 4827 C CA . GLY B 1 288 ? -7.237 -3.735 -20.145 1 96.77 288 GLY B CA 1
ATOM 4828 C C . GLY B 1 288 ? -7.876 -4.511 -21.281 1 96.77 288 GLY B C 1
ATOM 4829 O O . GLY B 1 288 ? -8.395 -3.919 -22.23 1 96.77 288 GLY B O 1
ATOM 4830 N N . PHE B 1 289 ? -7.725 -5.793 -21.24 1 96.59 289 PHE B N 1
ATOM 4831 C CA . PHE B 1 289 ? -8.279 -6.728 -22.212 1 96.59 289 PHE B CA 1
ATOM 4832 C C . PHE B 1 289 ? -9.517 -7.419 -21.654 1 96.59 289 PHE B C 1
ATOM 4834 O O . PHE B 1 289 ? -9.506 -7.904 -20.521 1 96.59 289 PHE B O 1
ATOM 4841 N N . GLN B 1 290 ? -10.526 -7.409 -22.37 1 94.62 290 GLN B N 1
ATOM 4842 C CA . GLN B 1 290 ? -11.757 -8.117 -22.032 1 94.62 290 GLN B CA 1
ATOM 4843 C C . GLN B 1 290 ? -11.984 -9.302 -22.966 1 94.62 290 GLN B C 1
ATOM 4845 O O . GLN B 1 290 ? -12.052 -9.134 -24.185 1 94.62 290 GLN B O 1
ATOM 4850 N N . GLY B 1 291 ? -12.068 -10.421 -22.376 1 92.39 291 GLY B N 1
ATOM 4851 C CA . GLY B 1 291 ? -12.399 -11.598 -23.163 1 92.39 291 GLY B CA 1
ATOM 4852 C C . GLY B 1 291 ? -13.828 -11.592 -23.673 1 92.39 291 GLY B C 1
ATOM 4853 O O . GLY B 1 291 ? -14.726 -11.063 -23.014 1 92.39 291 GLY B O 1
ATOM 4854 N N . ALA B 1 292 ? -14.028 -12.199 -24.822 1 87.42 292 ALA B N 1
ATOM 4855 C CA . ALA B 1 292 ? -15.352 -12.257 -25.434 1 87.42 292 ALA B CA 1
ATOM 4856 C C . ALA B 1 292 ? -16.228 -13.303 -24.75 1 87.42 292 ALA B C 1
ATOM 4858 O O . ALA B 1 292 ? -15.738 -14.357 -24.337 1 87.42 292 ALA B O 1
ATOM 4859 N N . ALA B 1 293 ? -17.476 -12.874 -24.709 1 80.35 293 ALA B N 1
ATOM 4860 C CA . ALA B 1 293 ? -18.436 -13.835 -24.173 1 80.35 293 ALA B CA 1
ATOM 4861 C C . ALA B 1 293 ? -18.444 -15.121 -24.995 1 80.35 293 ALA B C 1
ATOM 4863 O O . ALA B 1 293 ? -18.37 -15.078 -26.226 1 80.35 293 ALA B O 1
ATOM 4864 N N . GLY B 1 294 ? -18.487 -16.218 -24.438 1 79.34 294 GLY B N 1
ATOM 4865 C CA . GLY B 1 294 ? -18.603 -17.499 -25.116 1 79.34 294 GLY B CA 1
ATOM 4866 C C . GLY B 1 294 ? -17.275 -18.028 -25.625 1 79.34 294 GLY B C 1
ATOM 4867 O O . GLY B 1 294 ? -17.193 -19.164 -26.096 1 79.34 294 GLY B O 1
ATOM 4868 N N . GLU B 1 295 ? -16.311 -17.168 -25.678 1 84.15 295 GLU B N 1
ATOM 4869 C CA . GLU B 1 295 ? -14.99 -17.61 -26.115 1 84.15 295 GLU B CA 1
ATOM 4870 C C . GLU B 1 295 ? -14.21 -18.239 -24.965 1 84.15 295 GLU B C 1
ATOM 4872 O O . GLU B 1 295 ? -14.509 -17.99 -23.795 1 84.15 295 GLU B O 1
ATOM 4877 N N . GLU B 1 296 ? -13.318 -18.99 -25.416 1 83.3 296 GLU B N 1
ATOM 4878 C CA . GLU B 1 296 ? -12.473 -19.64 -24.419 1 83.3 296 GLU B CA 1
ATOM 4879 C C . GLU B 1 296 ? -11.665 -18.615 -23.627 1 83.3 296 GLU B C 1
ATOM 4881 O O . GLU B 1 296 ? -11.183 -17.63 -24.188 1 83.3 296 GLU B O 1
ATOM 4886 N N . TRP B 1 297 ? -11.578 -18.765 -22.372 1 87.01 297 TRP B N 1
ATOM 4887 C CA . TRP B 1 297 ? -10.831 -17.926 -21.44 1 87.01 297 TRP B CA 1
ATOM 4888 C C . TRP B 1 297 ? -9.686 -18.706 -20.803 1 87.01 297 TRP B C 1
ATOM 4890 O O . TRP B 1 297 ? -9.892 -19.448 -19.839 1 87.01 297 TRP B O 1
ATOM 4900 N N . THR B 1 298 ? -8.526 -18.627 -21.446 1 84.69 298 THR B N 1
ATOM 4901 C CA . THR B 1 298 ? -7.351 -19.411 -21.081 1 84.69 298 THR B CA 1
ATOM 4902 C C . THR B 1 298 ? -6.15 -18.503 -20.833 1 84.69 298 THR B C 1
ATOM 4904 O O . THR B 1 298 ? -6.19 -17.312 -21.149 1 84.69 298 THR B O 1
ATOM 4907 N N . PRO B 1 299 ? -5.095 -19.058 -20.205 1 87.3 299 PRO B N 1
ATOM 4908 C CA . PRO B 1 299 ? -3.87 -18.27 -20.048 1 87.3 299 PRO B CA 1
ATOM 4909 C C . PRO B 1 299 ? -3.309 -17.78 -21.381 1 87.3 299 PRO B C 1
ATOM 4911 O O . PRO B 1 299 ? -2.728 -16.694 -21.449 1 87.3 299 PRO B O 1
ATOM 4914 N N . GLU B 1 300 ? -3.512 -18.541 -22.452 1 87.92 300 GLU B N 1
ATOM 4915 C CA . GLU B 1 300 ? -3.05 -18.152 -23.781 1 87.92 300 GLU B CA 1
ATOM 4916 C C . GLU B 1 300 ? -3.796 -16.92 -24.286 1 87.92 300 GLU B C 1
ATOM 4918 O O . GLU B 1 300 ? -3.212 -16.064 -24.954 1 87.92 300 GLU B O 1
ATOM 4923 N N . THR B 1 301 ? -5.111 -16.944 -23.946 1 91.41 301 THR B N 1
ATOM 4924 C CA . THR B 1 301 ? -5.893 -15.774 -24.332 1 91.41 301 THR B CA 1
ATOM 4925 C C . THR B 1 301 ? -5.324 -14.51 -23.694 1 91.41 301 THR B C 1
ATOM 4927 O O . THR B 1 301 ? -5.22 -13.471 -24.349 1 91.41 301 THR B O 1
ATOM 4930 N N . VAL B 1 302 ? -4.932 -14.584 -22.462 1 92.79 302 VAL B N 1
ATOM 4931 C CA . VAL B 1 302 ? -4.345 -13.452 -21.753 1 92.79 302 VAL B CA 1
ATOM 4932 C C . VAL B 1 302 ? -2.982 -13.116 -22.355 1 92.79 302 VAL B C 1
ATOM 4934 O O . VAL B 1 302 ? -2.707 -11.956 -22.674 1 92.79 302 VAL B O 1
ATOM 4937 N N . ARG B 1 303 ? -2.128 -14.153 -22.574 1 92.39 303 ARG B N 1
ATOM 4938 C CA . ARG B 1 303 ? -0.798 -13.988 -23.152 1 92.39 303 ARG B CA 1
ATOM 4939 C C . ARG B 1 303 ? -0.87 -13.268 -24.495 1 92.39 303 ARG B C 1
ATOM 4941 O O . ARG B 1 303 ? -0.166 -12.281 -24.714 1 92.39 303 ARG B O 1
ATOM 4948 N N . ASP B 1 304 ? -1.767 -13.76 -25.335 1 94.82 304 ASP B N 1
ATOM 4949 C CA . ASP B 1 304 ? -1.836 -13.288 -26.714 1 94.82 304 ASP B CA 1
ATOM 4950 C C . ASP B 1 304 ? -2.381 -11.864 -26.781 1 94.82 304 ASP B C 1
ATOM 4952 O O . ASP B 1 304 ? -2.266 -11.197 -27.811 1 94.82 304 ASP B O 1
ATOM 4956 N N . ASN B 1 305 ? -3.015 -11.399 -25.703 1 96.59 305 ASN B N 1
ATOM 4957 C CA . ASN B 1 305 ? -3.59 -10.059 -25.682 1 96.59 305 ASN B CA 1
ATOM 4958 C C . ASN B 1 305 ? -2.951 -9.19 -24.603 1 96.59 305 ASN B C 1
ATOM 4960 O O . ASN B 1 305 ? -3.552 -8.215 -24.148 1 96.59 305 ASN B O 1
ATOM 4964 N N . TRP B 1 306 ? -1.749 -9.52 -24.192 1 96.84 306 TRP B N 1
ATOM 4965 C CA . TRP B 1 306 ? -1.087 -8.828 -23.09 1 96.84 306 TRP B CA 1
ATOM 4966 C C . TRP B 1 306 ? -0.818 -7.37 -23.446 1 96.84 306 TRP B C 1
ATOM 4968 O O . TRP B 1 306 ? -0.849 -6.496 -22.576 1 96.84 306 TRP B O 1
ATOM 4978 N N . SER B 1 307 ? -0.56 -7.116 -24.727 1 96.78 307 SER B N 1
ATOM 4979 C CA . SER B 1 307 ? -0.299 -5.743 -25.148 1 96.78 307 SER B CA 1
ATOM 4980 C C . SER B 1 307 ? -1.488 -4.837 -24.842 1 96.78 307 SER B C 1
ATOM 4982 O O . SER B 1 307 ? -1.314 -3.648 -24.569 1 96.78 307 SER B O 1
ATOM 4984 N N . LYS B 1 308 ? -2.689 -5.38 -24.847 1 96.88 308 LYS B N 1
ATOM 4985 C CA . LYS B 1 308 ? -3.879 -4.615 -24.489 1 96.88 308 LYS B CA 1
ATOM 4986 C C . LYS B 1 308 ? -3.97 -4.415 -22.979 1 96.88 308 LYS B C 1
ATOM 4988 O O . LYS B 1 308 ? -4.458 -3.383 -22.512 1 96.88 308 LYS B O 1
ATOM 4993 N N . VAL B 1 309 ? -3.539 -5.4 -22.236 1 97.18 309 VAL B N 1
ATOM 4994 C CA . VAL B 1 309 ? -3.533 -5.328 -20.778 1 97.18 309 VAL B CA 1
ATOM 4995 C C . VAL B 1 309 ? -2.625 -4.19 -20.32 1 97.18 309 VAL B C 1
ATOM 4997 O O . VAL B 1 309 ? -3 -3.399 -19.451 1 97.18 309 VAL B O 1
ATOM 5000 N N . ASP B 1 310 ? -1.495 -4.104 -20.935 1 94.66 310 ASP B N 1
ATOM 5001 C CA . ASP B 1 310 ? -0.459 -3.171 -20.502 1 94.66 310 ASP B CA 1
ATOM 5002 C C . ASP B 1 310 ? -0.569 -1.844 -21.248 1 94.66 310 ASP B C 1
ATOM 5004 O O . ASP B 1 310 ? 0.239 -0.937 -21.035 1 94.66 310 ASP B O 1
ATOM 5008 N N . ASP B 1 311 ? -1.593 -1.696 -22.149 1 91.44 311 ASP B N 1
ATOM 5009 C CA . ASP B 1 311 ? -1.784 -0.464 -22.909 1 91.44 311 ASP B CA 1
ATOM 5010 C C . ASP B 1 311 ? -2.182 0.69 -21.991 1 91.44 311 ASP B C 1
ATOM 5012 O O . ASP B 1 311 ? -3.273 0.686 -21.416 1 91.44 311 ASP B O 1
ATOM 5016 N N . GLY B 1 312 ? -1.357 1.637 -21.824 1 85.33 312 GLY B N 1
ATOM 5017 C CA . GLY B 1 312 ? -1.56 2.733 -20.889 1 85.33 312 GLY B CA 1
ATOM 5018 C C . GLY B 1 312 ? -2.252 3.929 -21.514 1 85.33 312 GLY B C 1
ATOM 5019 O O . GLY B 1 312 ? -2.27 5.016 -20.934 1 85.33 312 GLY B O 1
ATOM 5020 N N . LYS B 1 313 ? -2.776 3.783 -22.686 1 88 313 LYS B N 1
ATOM 5021 C CA . LYS B 1 313 ? -3.398 4.908 -23.379 1 88 313 LYS B CA 1
ATOM 5022 C C . LYS B 1 313 ? -4.699 5.322 -22.697 1 88 313 LYS B C 1
ATOM 5024 O O . LYS B 1 313 ? -5.018 6.511 -22.627 1 88 313 LYS B O 1
ATOM 5029 N N . GLU B 1 314 ? -5.465 4.4 -22.267 1 92.77 314 GLU B N 1
ATOM 5030 C CA . GLU B 1 314 ? -6.699 4.65 -21.53 1 92.77 314 GLU B CA 1
ATOM 5031 C C . GLU B 1 314 ? -6.65 4.02 -20.141 1 92.77 314 GLU B C 1
ATOM 5033 O O . GLU B 1 314 ? -6.346 2.834 -20.002 1 92.77 314 GLU B O 1
ATOM 5038 N N . PHE B 1 315 ? -6.884 4.851 -19.182 1 94.9 315 PHE B N 1
ATOM 5039 C CA . PHE B 1 315 ? -6.886 4.337 -17.817 1 94.9 315 PHE B CA 1
ATOM 5040 C C . PHE B 1 315 ? -7.82 5.155 -16.932 1 94.9 315 PHE B C 1
ATOM 5042 O O . PHE B 1 315 ? -8.206 6.269 -17.291 1 94.9 315 PHE B O 1
ATOM 5049 N N . GLY B 1 316 ? -8.239 4.513 -15.923 1 95.06 316 GLY B N 1
ATOM 5050 C CA . GLY B 1 316 ? -9.051 5.169 -14.91 1 95.06 316 GLY B CA 1
ATOM 5051 C C . GLY B 1 316 ? -8.302 5.42 -13.615 1 95.06 316 GLY B C 1
ATOM 5052 O O . GLY B 1 316 ? -7.505 4.586 -13.181 1 95.06 316 GLY B O 1
ATOM 5053 N N . ILE B 1 317 ? -8.466 6.584 -13.087 1 95.34 317 ILE B N 1
ATOM 5054 C CA . ILE B 1 317 ? -8.077 6.898 -11.717 1 95.34 317 ILE B CA 1
ATOM 5055 C C . ILE B 1 317 ? -9.317 6.95 -10.827 1 95.34 317 ILE B C 1
ATOM 5057 O O . ILE B 1 317 ? -10.097 7.903 -10.894 1 95.34 317 ILE B O 1
ATOM 5061 N N . TRP B 1 318 ? -9.43 5.936 -10.014 1 95.31 318 TRP B N 1
ATOM 5062 C CA . TRP B 1 318 ? -10.679 5.797 -9.274 1 95.31 318 TRP B CA 1
ATOM 5063 C C . TRP B 1 318 ? -10.563 6.423 -7.888 1 95.31 318 TRP B C 1
ATOM 5065 O O . TRP B 1 318 ? -9.55 6.252 -7.206 1 95.31 318 TRP B O 1
ATOM 5075 N N . LYS B 1 319 ? -11.6 7.028 -7.544 1 92.91 319 LYS B N 1
ATOM 5076 C CA . LYS B 1 319 ? -11.627 7.646 -6.221 1 92.91 319 LYS B CA 1
ATOM 5077 C C . LYS B 1 319 ? -12.102 6.655 -5.162 1 92.91 319 LYS B C 1
ATOM 5079 O O . LYS B 1 319 ? -11.941 6.896 -3.963 1 92.91 319 LYS B O 1
ATOM 5084 N N . SER B 1 320 ? -12.685 5.622 -5.665 1 94.05 320 SER B N 1
ATOM 5085 C CA . SER B 1 320 ? -13.17 4.563 -4.786 1 94.05 320 SER B CA 1
ATOM 5086 C C . SER B 1 320 ? -13.409 3.27 -5.559 1 94.05 320 SER B C 1
ATOM 5088 O O . SER B 1 320 ? -13.46 3.277 -6.791 1 94.05 320 SER B O 1
ATOM 5090 N N . THR B 1 321 ? -13.541 2.228 -4.806 1 91.05 321 THR B N 1
ATOM 5091 C CA . THR B 1 321 ? -13.895 0.95 -5.414 1 91.05 321 THR B CA 1
ATOM 5092 C C . THR B 1 321 ? -15.281 1.019 -6.047 1 91.05 321 THR B C 1
ATOM 5094 O O . THR B 1 321 ? -15.527 0.398 -7.084 1 91.05 321 THR B O 1
ATOM 5097 N N . ASP B 1 322 ? -16.167 1.767 -5.457 1 89.9 322 ASP B N 1
ATOM 5098 C CA . ASP B 1 322 ? -17.496 1.942 -6.034 1 89.9 322 ASP B CA 1
ATOM 5099 C C . ASP B 1 322 ? -17.416 2.61 -7.405 1 89.9 322 ASP B C 1
ATOM 5101 O O . ASP B 1 322 ? -18.106 2.202 -8.341 1 89.9 322 ASP B O 1
ATOM 5105 N N . GLU B 1 323 ? -16.655 3.639 -7.489 1 92.7 323 GLU B N 1
ATOM 5106 C CA . GLU B 1 323 ? -16.457 4.301 -8.775 1 92.7 323 GLU B CA 1
ATOM 5107 C C . GLU B 1 323 ? -15.849 3.348 -9.8 1 92.7 323 GLU B C 1
ATOM 5109 O O . GLU B 1 323 ? -16.28 3.312 -10.954 1 92.7 323 GLU B O 1
ATOM 5114 N N . MET B 1 324 ? -14.842 2.62 -9.398 1 92.24 324 MET B N 1
ATOM 5115 C CA . MET B 1 324 ? -14.233 1.613 -10.261 1 92.24 324 MET B CA 1
ATOM 5116 C C . MET B 1 324 ? -15.274 0.606 -10.74 1 92.24 324 MET B C 1
ATOM 5118 O O . MET B 1 324 ? -15.345 0.3 -11.932 1 92.24 324 MET B O 1
ATOM 5122 N N . GLY B 1 325 ? -16.051 0.088 -9.788 1 87.95 325 GLY B N 1
ATOM 5123 C CA . GLY B 1 325 ? -17.09 -0.869 -10.133 1 87.95 325 GLY B CA 1
ATOM 5124 C C . GLY B 1 325 ? -18.094 -0.326 -11.132 1 87.95 325 GLY B C 1
ATOM 5125 O O . GLY B 1 325 ? -18.491 -1.027 -12.065 1 87.95 325 GLY B O 1
ATOM 5126 N N . ALA B 1 326 ? -18.508 0.873 -10.928 1 88.76 326 ALA B N 1
ATOM 5127 C CA . ALA B 1 326 ? -19.481 1.506 -11.814 1 88.76 326 ALA B CA 1
ATOM 5128 C C . ALA B 1 326 ? -18.939 1.613 -13.236 1 88.76 326 ALA B C 1
ATOM 5130 O O . ALA B 1 326 ? -19.701 1.546 -14.204 1 88.76 326 ALA B O 1
ATOM 5131 N N . ALA B 1 327 ? -17.651 1.706 -13.344 1 89.04 327 ALA B N 1
ATOM 5132 C CA . ALA B 1 327 ? -17.027 1.867 -14.654 1 89.04 327 ALA B CA 1
ATOM 5133 C C . ALA B 1 327 ? -16.761 0.512 -15.304 1 89.04 327 ALA B C 1
ATOM 5135 O O . ALA B 1 327 ? -16.869 0.37 -16.525 1 89.04 327 ALA B O 1
ATOM 5136 N N . VAL B 1 328 ? -16.492 -0.46 -14.558 1 87.42 328 VAL B N 1
ATOM 5137 C CA . VAL B 1 328 ? -15.965 -1.71 -15.096 1 87.42 328 VAL B CA 1
ATOM 5138 C C . VAL B 1 328 ? -17.084 -2.745 -15.192 1 87.42 328 VAL B C 1
ATOM 5140 O O . VAL B 1 328 ? -17.119 -3.545 -16.129 1 87.42 328 VAL B O 1
ATOM 5143 N N . PHE B 1 329 ? -18.023 -2.685 -14.306 1 83.74 329 PHE B N 1
ATOM 5144 C CA . PHE B 1 329 ? -19.032 -3.733 -14.201 1 83.74 329 PHE B CA 1
ATOM 5145 C C . PHE B 1 329 ? -19.909 -3.768 -15.447 1 83.74 329 PHE B C 1
ATOM 5147 O O . PHE B 1 329 ? -20.257 -4.844 -15.938 1 83.74 329 PHE B O 1
ATOM 5154 N N . PRO B 1 330 ? -20.306 -2.612 -15.926 1 85.63 330 PRO B N 1
ATOM 5155 C CA . PRO B 1 330 ? -21.106 -2.66 -17.153 1 85.63 330 PRO B CA 1
ATOM 5156 C C . PRO B 1 330 ? -20.396 -3.388 -18.292 1 85.63 330 PRO B C 1
ATOM 5158 O O . PRO B 1 330 ? -21.047 -4.031 -19.119 1 85.63 330 PRO B O 1
ATOM 5161 N N . ARG B 1 331 ? -19.115 -3.346 -18.292 1 87.13 331 ARG B N 1
ATOM 5162 C CA . ARG B 1 331 ? -18.351 -4.076 -19.299 1 87.13 331 ARG B CA 1
ATOM 5163 C C . ARG B 1 331 ? -18.5 -5.582 -19.114 1 87.13 331 ARG B C 1
ATOM 5165 O O . ARG B 1 331 ? -18.527 -6.333 -20.091 1 87.13 331 ARG B O 1
ATOM 5172 N N . LEU B 1 332 ? -18.561 -5.964 -17.953 1 82.33 332 LEU B N 1
ATOM 5173 C CA . LEU B 1 332 ? -18.648 -7.38 -17.61 1 82.33 332 LEU B CA 1
ATOM 5174 C C . LEU B 1 332 ? -20.027 -7.937 -17.948 1 82.33 332 LEU B C 1
ATOM 5176 O O . LEU B 1 332 ? -20.15 -9.091 -18.363 1 82.33 332 LEU B O 1
ATOM 5180 N N . MET B 1 333 ? -20.993 -7.073 -17.699 1 77.22 333 MET B N 1
ATOM 5181 C CA . MET B 1 333 ? -22.364 -7.497 -17.966 1 77.22 333 MET B CA 1
ATOM 5182 C C . MET B 1 333 ? -22.649 -7.504 -19.464 1 77.22 333 MET B C 1
ATOM 5184 O O . MET B 1 333 ? -23.526 -8.234 -19.931 1 77.22 333 MET B O 1
ATOM 5188 N N . GLY B 1 334 ? -22.099 -6.574 -20.166 1 66.12 334 GLY B N 1
ATOM 5189 C CA . GLY B 1 334 ? -22.363 -6.477 -21.593 1 66.12 334 GLY B CA 1
ATOM 5190 C C . GLY B 1 334 ? -21.566 -7.472 -22.416 1 66.12 334 GLY B C 1
ATOM 5191 O O . GLY B 1 334 ? -21.746 -7.565 -23.632 1 66.12 334 GLY B O 1
ATOM 5192 N N . ALA B 1 335 ? -20.532 -8.167 -21.841 1 54.06 335 ALA B N 1
ATOM 5193 C CA . ALA B 1 335 ? -19.742 -9.112 -22.626 1 54.06 335 ALA B CA 1
ATOM 5194 C C . ALA B 1 335 ? -20.438 -10.467 -22.717 1 54.06 335 ALA B C 1
ATOM 5196 O O . ALA B 1 335 ? -21.179 -10.853 -21.81 1 54.06 335 ALA B O 1
#

Radius of gyration: 26.59 Å; Cα contacts (8 Å, |Δi|>4): 1450; chains: 2; bounding box: 67×79×75 Å

Foldseek 3Di:
DPDPPPPDDPPPPPPPPPPPPPDPPVPLPQQQAAEADAVPDLQQLLLLLLQQPDDDDPDDPPVLRPNHAHEYEYEDQDPVSQVVSQVSNVVSVHHYDYQHRQLLDLVSLLVSQVCSCVVPNAHAEYELHHDDDDFAAPVGQDPVNLCVLLSRQPSSLVSNCVSRVVRLQVVLHHEYEREAAPCLVDDGRCVSSNVSSVVLLVCQLVVCVVSVVSHHAYEYEHADAQHPVCPVRDPDDPVNVVRVVQFHRSQQSVVVSLRSTPPHPDHSWYWYGGRVDIGTDFDKAFPADDDDPPDDDDPVVCVVRVCRRPVPPHIDGDSDPVRVCVVCVVVVVVD/DDDPPPPDDPPPPPPPPPPPPPDPPVPLPQQQAAELDAVPALQQLLLLLLVLQVDDDDDDDPPLDSNHAHEYEYEDQDPVVQVVSQVSNVVSVHHYDYQHRQLLDLVSLLVSQVCSCVVPNAHAEYENHHDDDDFAAPVGQDPVNLCVLLSRQPSSLVSNCVSRVVRLQVVLHHEYEREAAPCLVDDGRCVSSNVSSVVLLVVQLVVCVVSVVSHHAYEYEHADAAHPVCPVRDPDDPVNVVRVVQFHRSQQSVVVSLRSRPPHPDHSWYWYGGRVDIGTDFDKAFPADDDDPPDDDDPVVCVVRVCRRPVPPHIDGDSDPVRVCVVCVVVVVVD

InterPro domains:
  IPR002347 Short-chain dehydrogenase/reductase SDR [PF00106] (69-236)
  IPR002347 Short-chain dehydrogenase/reductase SDR [PR00080] (121-132)
  IPR002347 Short-chain dehydrogenase/reductase SDR [PR00080] (174-182)
  IPR002347 Short-chain dehydrogenase/reductase SDR [PR00080] (193-212)
  IPR002347 Short-chain dehydrogenase/reductase SDR [PR00081] (121-132)
  IPR002347 Short-chain dehydrogenase/reductase SDR [PR00081] (168-184)
  IPR002347 Short-chain dehydrogenase/reductase SDR [PR00081] (193-212)
  IPR002347 Short-chain dehydrogenase/reductase SDR [PR00081] (214-231)
  IPR020904 Short-chain dehydrogenase/reductase, conserved site [PS00061] (180-208)
  IPR036291 NAD(P)-binding domain superfamily [SSF51735] (70-276)
  IPR051687 Peroxisomal Beta-Oxidation Enzymes [PTHR45024] (75-321)

Organism: Fusarium oxysporum (strain Fo5176) (NCBI:txid660025)